Protein AF-0000000087407887 (afdb_homodimer)

Sequence (506 aa):
MRELDYSAVIERITGFIRESVDGAGADGVVVGISGGIDSATVAYLAVEALGKERVLGLIMPYYENRDLDDARLVCESLGIDYKVVNIKPIVDEFERAVGGLDTKSRGNVMARTRMVLLYAHANAMNRLVLGTSNRSEVLTGYFTKWGDGASDYAPLINLYKTEVWEIAKLLGVPERIIKKKPSAGLWEGQTDEDELGISYRLLDEILWRMVDLGMEKAEIARELGISVERVEYVERLVRGSEHKRRLPVGPTLMRELDYSAVIERITGFIRESVDGAGADGVVVGISGGIDSATVAYLAVEALGKERVLGLIMPYYENRDLDDARLVCESLGIDYKVVNIKPIVDEFERAVGGLDTKSRGNVMARTRMVLLYAHANAMNRLVLGTSNRSEVLTGYFTKWGDGASDYAPLINLYKTEVWEIAKLLGVPERIIKKKPSAGLWEGQTDEDELGISYRLLDEILWRMVDLGMEKAEIARELGISVERVEYVERLVRGSEHKRRLPVGPTL

Nearest PDB structures (foldseek):
  2e18-assembly1_B  TM=9.842E-01  e=2.901E-34  Pyrococcus horikoshii OT3
  3fiu-assembly2_D  TM=9.423E-01  e=2.388E-22  Francisella tularensis subsp. holarctica LVS
  1xnh-assembly1_A-2  TM=9.325E-01  e=6.886E-20  Helicobacter pylori
  3p52-assembly1_B  TM=9.395E-01  e=1.556E-18  Campylobacter jejuni
  3p52-assembly1_A  TM=8.464E-01  e=7.918E-19  Campylobacter jejuni

InterPro domains:
  IPR003694 NAD(+) synthetase [PTHR23090] (8-247)
  IPR003694 NAD(+) synthetase [TIGR00552] (7-248)
  IPR003694 NAD(+) synthetase [cd00553] (4-245)
  IPR014729 Rossmann-like alpha/beta/alpha sandwich fold [G3DSA:3.40.50.620] (4-253)
  IPR018126 Small acid-soluble spore protein, alpha/beta-type, conserved site [PS00304] (217-226)
  IPR022310 NAD/GMP synthase [PF02540] (9-248)
  IPR022926 NH(3)-dependent NAD(+) synthetase [MF_00193] (5-251)

Structure (mmCIF, N/CA/C/O backbone):
data_AF-0000000087407887-model_v1
#
loop_
_entity.id
_entity.type
_entity.pdbx_description
1 polymer 'NH(3)-dependent NAD(+) synthetase'
#
loop_
_atom_site.group_PDB
_atom_site.id
_atom_site.type_symbol
_atom_site.label_atom_id
_atom_site.label_alt_id
_atom_site.label_comp_id
_atom_site.label_asym_id
_atom_site.label_entity_id
_atom_site.label_seq_id
_atom_site.pdbx_PDB_ins_code
_atom_site.Cartn_x
_atom_site.Cartn_y
_atom_site.Cartn_z
_atom_site.occupancy
_atom_site.B_iso_or_equiv
_atom_site.auth_seq_id
_atom_site.auth_comp_id
_atom_site.auth_asym_id
_atom_site.auth_atom_id
_atom_site.pdbx_PDB_model_num
ATOM 1 N N . MET A 1 1 ? -9.016 -16.688 -22.938 1 84.62 1 MET A N 1
ATOM 2 C CA . MET A 1 1 ? -7.906 -15.969 -22.312 1 84.62 1 MET A CA 1
ATOM 3 C C . MET A 1 1 ? -6.895 -15.516 -23.344 1 84.62 1 MET A C 1
ATOM 5 O O . MET A 1 1 ? -6.895 -16.016 -24.484 1 84.62 1 MET A O 1
ATOM 9 N N . ARG A 1 2 ? -6.109 -14.453 -23 1 89.88 2 ARG A N 1
ATOM 10 C CA . ARG A 1 2 ? -5.066 -13.992 -23.906 1 89.88 2 ARG A CA 1
ATOM 11 C C . ARG A 1 2 ? -4.004 -15.062 -24.109 1 89.88 2 ARG A C 1
ATOM 13 O O . ARG A 1 2 ? -3.816 -15.938 -23.266 1 89.88 2 ARG A O 1
ATOM 20 N N . GLU A 1 3 ? -3.477 -15.172 -25.234 1 91.12 3 GLU A N 1
ATOM 21 C CA . GLU A 1 3 ? -2.398 -16.094 -25.578 1 91.12 3 GLU A CA 1
ATOM 22 C C . GLU A 1 3 ? -1.031 -15.469 -25.312 1 91.12 3 GLU A C 1
ATOM 24 O O . GLU A 1 3 ? -0.696 -14.445 -25.906 1 91.12 3 GLU A O 1
ATOM 29 N N . LEU A 1 4 ? -0.299 -16.156 -24.453 1 95.62 4 LEU A N 1
ATOM 30 C CA . LEU A 1 4 ? 1.032 -15.648 -24.125 1 95.62 4 LEU A CA 1
ATOM 31 C C . LEU A 1 4 ? 2.096 -16.703 -24.422 1 95.62 4 LEU A C 1
ATOM 33 O O . LEU A 1 4 ? 1.857 -17.891 -24.25 1 95.62 4 LEU A O 1
ATOM 37 N N . ASP A 1 5 ? 3.186 -16.203 -25 1 97.69 5 ASP A N 1
ATOM 38 C CA . ASP A 1 5 ? 4.391 -17.031 -24.969 1 97.69 5 ASP A CA 1
ATOM 39 C C . ASP A 1 5 ? 5.047 -17 -23.594 1 97.69 5 ASP A C 1
ATOM 41 O O . ASP A 1 5 ? 5.871 -16.125 -23.312 1 97.69 5 ASP A O 1
ATOM 45 N N . TYR A 1 6 ? 4.727 -18.016 -22.797 1 97.94 6 TYR A N 1
ATOM 46 C CA . TYR A 1 6 ? 5.105 -18.016 -21.391 1 97.94 6 TYR A CA 1
ATOM 47 C C . TYR A 1 6 ? 6.625 -18.016 -21.234 1 97.94 6 TYR A C 1
ATOM 49 O O . TYR A 1 6 ? 7.156 -17.438 -20.281 1 97.94 6 TYR A O 1
ATOM 57 N N . SER A 1 7 ? 7.324 -18.641 -22.172 1 97.75 7 SER A N 1
ATOM 58 C CA . SER A 1 7 ? 8.781 -18.594 -22.125 1 97.75 7 SER A CA 1
ATOM 59 C C . SER A 1 7 ? 9.297 -17.172 -22.266 1 97.75 7 SER A C 1
ATOM 61 O O . SER A 1 7 ? 10.188 -16.75 -21.531 1 97.75 7 SER A O 1
ATOM 63 N N . ALA A 1 8 ? 8.734 -16.484 -23.188 1 98.06 8 ALA A N 1
ATOM 64 C CA . ALA A 1 8 ? 9.109 -15.078 -23.391 1 98.06 8 ALA A CA 1
ATOM 65 C C . ALA A 1 8 ? 8.703 -14.227 -22.203 1 98.06 8 ALA A C 1
ATOM 67 O O . ALA A 1 8 ? 9.414 -13.281 -21.844 1 98.06 8 ALA A O 1
ATOM 68 N N . VAL A 1 9 ? 7.555 -14.492 -21.656 1 98.38 9 VAL A N 1
ATOM 69 C CA . VAL A 1 9 ? 7.059 -13.766 -20.5 1 98.38 9 VAL A CA 1
ATOM 70 C C . VAL A 1 9 ? 8.023 -13.945 -19.328 1 98.38 9 VAL A C 1
ATOM 72 O O . VAL A 1 9 ? 8.383 -12.977 -18.656 1 98.38 9 VAL A O 1
ATOM 75 N N . ILE A 1 10 ? 8.453 -15.203 -19.109 1 98.69 10 ILE A N 1
ATOM 76 C CA . ILE A 1 10 ? 9.391 -15.5 -18.031 1 98.69 10 ILE A CA 1
ATOM 77 C C . ILE A 1 10 ? 10.688 -14.711 -18.234 1 98.69 10 ILE A C 1
ATOM 79 O O . ILE A 1 10 ? 11.219 -14.125 -17.297 1 98.69 10 ILE A O 1
ATOM 83 N N . GLU A 1 11 ? 11.125 -14.633 -19.484 1 98.56 11 GLU A N 1
ATOM 84 C CA . GLU A 1 11 ? 12.336 -13.883 -19.797 1 98.56 11 GLU A CA 1
ATOM 85 C C . GLU A 1 11 ? 12.156 -12.391 -19.516 1 98.56 11 GLU A C 1
ATOM 87 O O . GLU A 1 11 ? 13.055 -11.742 -18.98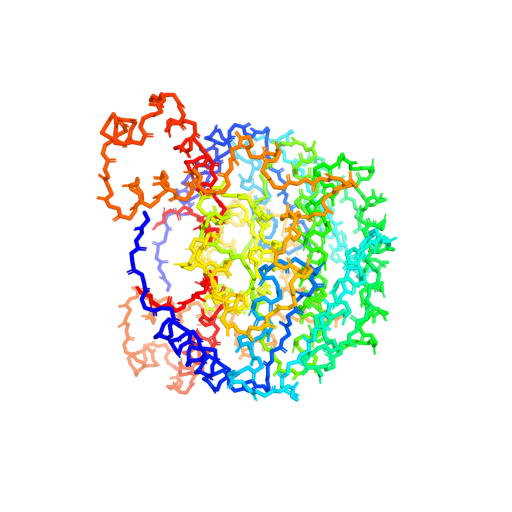4 1 98.56 11 GLU A O 1
ATOM 92 N N . ARG A 1 12 ? 11.031 -11.883 -19.875 1 98.56 12 ARG A N 1
ATOM 93 C CA . ARG A 1 12 ? 10.75 -10.469 -19.641 1 98.56 12 ARG A CA 1
ATOM 94 C C . ARG A 1 12 ? 10.68 -10.156 -18.141 1 98.56 12 ARG A C 1
ATOM 96 O O . ARG A 1 12 ? 11.188 -9.133 -17.703 1 98.56 12 ARG A O 1
ATOM 103 N N . ILE A 1 13 ? 10.055 -11.008 -17.391 1 98.88 13 ILE A N 1
ATOM 104 C CA . ILE A 1 13 ? 9.891 -10.789 -15.961 1 98.88 13 ILE A CA 1
ATOM 105 C C . ILE A 1 13 ? 11.258 -10.875 -15.273 1 98.88 13 ILE A C 1
ATOM 107 O O . ILE A 1 13 ? 11.578 -10.031 -14.43 1 98.88 13 ILE A O 1
ATOM 111 N N . THR A 1 14 ? 12.062 -11.891 -15.625 1 98.81 14 THR A N 1
ATOM 112 C CA . THR A 1 14 ? 13.375 -12.047 -15.008 1 98.81 14 THR A CA 1
ATOM 113 C C . THR A 1 14 ? 14.289 -10.875 -15.375 1 98.81 14 THR A C 1
ATOM 115 O O . THR A 1 14 ? 15.062 -10.398 -14.547 1 98.81 14 THR A O 1
ATOM 118 N N . GLY A 1 15 ? 14.211 -10.414 -16.656 1 98.81 15 GLY A N 1
ATOM 119 C CA . GLY A 1 15 ? 14.93 -9.211 -17.031 1 98.81 15 GLY A CA 1
ATOM 120 C C . GLY A 1 15 ? 14.523 -7.984 -16.25 1 98.81 15 GLY A C 1
ATOM 121 O O . GLY A 1 15 ? 15.375 -7.207 -15.812 1 98.81 15 GLY A O 1
ATOM 122 N N . PHE A 1 16 ? 13.258 -7.832 -16.031 1 98.81 16 PHE A N 1
ATOM 123 C CA . PHE A 1 16 ? 12.711 -6.727 -15.266 1 98.81 16 PHE A CA 1
ATOM 124 C C . PHE A 1 16 ? 13.25 -6.742 -13.836 1 98.81 16 PHE A C 1
ATOM 126 O O . PHE A 1 16 ? 13.641 -5.699 -13.305 1 98.81 16 PHE A O 1
ATOM 133 N N . ILE A 1 17 ? 13.234 -7.914 -13.211 1 98.88 17 ILE A N 1
ATOM 134 C CA . ILE A 1 17 ? 13.719 -8.055 -11.844 1 98.88 17 ILE A CA 1
ATOM 135 C C . ILE A 1 17 ? 15.195 -7.66 -11.781 1 98.88 17 ILE A C 1
ATOM 137 O O . ILE A 1 17 ? 15.602 -6.875 -10.922 1 98.88 17 ILE A O 1
ATOM 141 N N . ARG A 1 18 ? 15.992 -8.172 -12.703 1 98.81 18 ARG A N 1
ATOM 142 C CA . ARG A 1 18 ? 17.422 -7.867 -12.734 1 98.81 18 ARG A CA 1
ATOM 143 C C . ARG A 1 18 ? 17.656 -6.371 -12.898 1 98.81 18 ARG A C 1
ATOM 145 O O . ARG A 1 18 ? 18.453 -5.781 -12.172 1 98.81 18 ARG A O 1
ATOM 152 N N . GLU A 1 19 ? 16.953 -5.766 -13.805 1 98.56 19 GLU A N 1
ATOM 153 C CA . GLU A 1 19 ? 17.141 -4.344 -14.094 1 98.56 19 GLU A CA 1
ATOM 154 C C . GLU A 1 19 ? 16.703 -3.484 -12.906 1 98.56 19 GLU A C 1
ATOM 156 O O . GLU A 1 19 ? 17.297 -2.443 -12.641 1 98.56 19 GLU A O 1
ATOM 161 N N . SER A 1 20 ? 15.648 -3.918 -12.305 1 98.44 20 SER A N 1
ATOM 162 C CA . SER A 1 20 ? 15.156 -3.178 -11.148 1 98.44 20 SER A CA 1
ATOM 163 C C . SER A 1 20 ? 16.172 -3.189 -10.008 1 98.44 20 SER A C 1
ATOM 165 O O . SER A 1 20 ? 16.453 -2.148 -9.406 1 98.44 20 SER A O 1
ATOM 167 N N . VAL A 1 21 ? 16.734 -4.348 -9.711 1 98.69 21 VAL A N 1
ATOM 168 C CA . VAL A 1 21 ? 17.688 -4.5 -8.617 1 98.69 21 VAL A CA 1
ATOM 169 C C . VAL A 1 21 ? 18.969 -3.738 -8.945 1 98.69 21 VAL A C 1
ATOM 171 O O . VAL A 1 21 ? 19.484 -2.982 -8.109 1 98.69 21 VAL A O 1
ATOM 174 N N . ASP A 1 22 ? 19.453 -3.92 -10.148 1 98.19 22 ASP A N 1
ATOM 175 C CA . ASP A 1 22 ? 20.688 -3.26 -10.57 1 98.19 22 ASP A CA 1
ATOM 176 C C . ASP A 1 22 ? 20.516 -1.744 -10.633 1 98.19 22 ASP A C 1
ATOM 178 O O . ASP A 1 22 ? 21.391 -0.99 -10.203 1 98.19 22 ASP A O 1
ATOM 182 N N . GLY A 1 23 ? 19.422 -1.335 -11.172 1 97.19 23 GLY A N 1
ATOM 183 C CA . GLY A 1 23 ? 19.141 0.086 -11.305 1 97.19 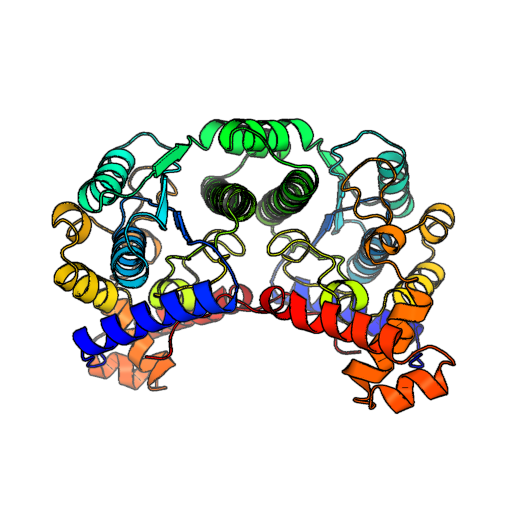23 GLY A CA 1
ATOM 184 C C . GLY A 1 23 ? 19.031 0.799 -9.969 1 97.19 23 GLY A C 1
ATOM 185 O O . GLY A 1 23 ? 19.375 1.98 -9.859 1 97.19 23 GLY A O 1
ATOM 186 N N . ALA A 1 24 ? 18.641 0.049 -8.969 1 97.06 24 ALA A N 1
ATOM 187 C CA . ALA A 1 24 ? 18.469 0.629 -7.637 1 97.06 24 ALA A CA 1
ATOM 188 C C . ALA A 1 24 ? 19.75 0.532 -6.824 1 97.06 24 ALA A C 1
ATOM 190 O O . ALA A 1 24 ? 19.844 1.074 -5.719 1 97.06 24 ALA A O 1
ATOM 191 N N . GLY A 1 25 ? 20.703 -0.15 -7.355 1 97.69 25 GLY A N 1
ATOM 192 C CA . GLY A 1 25 ? 21.922 -0.388 -6.59 1 97.69 25 GLY A CA 1
ATOM 193 C C . GLY A 1 25 ? 21.703 -1.296 -5.395 1 97.69 25 GLY A C 1
ATOM 194 O O . GLY A 1 25 ? 22.406 -1.179 -4.383 1 97.69 25 GLY A O 1
ATOM 195 N N . ALA A 1 26 ? 20.734 -2.143 -5.445 1 98.38 26 ALA A N 1
ATOM 196 C CA . ALA A 1 26 ? 20.406 -3.057 -4.352 1 98.38 26 ALA A CA 1
ATOM 197 C C . ALA A 1 26 ? 21.188 -4.355 -4.465 1 98.38 26 ALA A C 1
ATOM 199 O O . ALA A 1 26 ? 21.672 -4.707 -5.547 1 98.38 26 ALA A O 1
ATOM 200 N N . ASP A 1 27 ? 21.266 -5.059 -3.428 1 98.62 27 ASP A N 1
ATOM 201 C CA . ASP A 1 27 ? 22.078 -6.27 -3.369 1 98.62 27 ASP A CA 1
ATOM 202 C C . ASP A 1 27 ? 21.234 -7.508 -3.664 1 98.62 27 ASP A C 1
ATOM 204 O O . ASP A 1 27 ? 21.766 -8.602 -3.855 1 98.62 27 ASP A O 1
ATOM 208 N N . GLY A 1 28 ? 19.969 -7.371 -3.689 1 98.81 28 GLY A N 1
ATOM 209 C CA . GLY A 1 28 ? 19.047 -8.469 -3.906 1 98.81 28 GLY A CA 1
ATOM 210 C C . GLY A 1 28 ? 17.609 -8.117 -3.582 1 98.81 28 GLY A C 1
ATOM 211 O O . GLY A 1 28 ? 17.203 -6.953 -3.709 1 98.81 28 GLY A O 1
ATOM 212 N N . VAL A 1 29 ? 16.859 -9.188 -3.217 1 98.94 29 VAL A N 1
ATOM 213 C CA . VAL A 1 29 ? 15.438 -8.953 -2.977 1 98.94 29 VAL A CA 1
ATOM 214 C C . VAL A 1 29 ? 14.984 -9.734 -1.748 1 98.94 29 VAL A C 1
ATOM 216 O O . VAL A 1 29 ? 15.625 -10.719 -1.358 1 98.94 29 VAL A O 1
ATOM 219 N N . VAL A 1 30 ? 13.953 -9.227 -1.114 1 98.94 30 VAL A N 1
ATOM 220 C CA . VAL A 1 30 ? 13.195 -9.914 -0.073 1 98.94 30 VAL A CA 1
ATOM 221 C C . VAL A 1 30 ? 11.805 -10.258 -0.587 1 98.94 30 VAL A C 1
ATOM 223 O O . VAL A 1 30 ? 11.125 -9.406 -1.18 1 98.94 30 VAL A O 1
ATOM 226 N N . VAL A 1 31 ? 11.375 -11.5 -0.401 1 98.94 31 VAL A N 1
ATOM 227 C CA . VAL A 1 31 ? 10.062 -11.969 -0.839 1 98.94 31 VAL A CA 1
ATOM 228 C C . VAL A 1 31 ? 9.328 -12.625 0.33 1 98.94 31 VAL A C 1
ATOM 230 O O . VAL A 1 31 ? 9.898 -13.461 1.037 1 98.94 31 VAL A O 1
ATOM 233 N N . GLY A 1 32 ? 8.109 -12.172 0.603 1 98.75 32 GLY A N 1
ATOM 234 C CA . GLY A 1 32 ? 7.27 -12.93 1.513 1 98.75 32 GLY A CA 1
ATOM 235 C C . GLY A 1 32 ? 6.812 -14.258 0.936 1 98.75 32 GLY A C 1
ATOM 236 O O . GLY A 1 32 ? 6.23 -14.305 -0.15 1 98.75 32 GLY A O 1
ATOM 237 N N . ILE A 1 33 ? 7.094 -15.336 1.664 1 98.56 33 ILE A N 1
ATOM 238 C CA . ILE A 1 33 ? 6.734 -16.672 1.197 1 98.56 33 ILE A CA 1
ATOM 239 C C . ILE A 1 33 ? 5.574 -17.219 2.029 1 98.56 33 ILE A C 1
ATOM 241 O O . ILE A 1 33 ? 5.746 -17.547 3.207 1 98.56 33 ILE A O 1
ATOM 245 N N . SER A 1 34 ? 4.441 -17.359 1.405 1 96.44 34 SER A N 1
ATOM 246 C CA . SER A 1 34 ? 3.229 -17.734 2.127 1 96.44 34 SER A CA 1
ATOM 247 C C . SER A 1 34 ? 2.93 -19.219 1.98 1 96.44 34 SER A C 1
ATOM 249 O O . SER A 1 34 ? 2.107 -19.766 2.717 1 96.44 34 SER A O 1
ATOM 251 N N . GLY A 1 35 ? 3.561 -19.797 0.993 1 95.38 35 GLY A N 1
ATOM 252 C CA . GLY A 1 35 ? 3.203 -21.172 0.646 1 95.38 35 GLY A CA 1
ATOM 253 C C . GLY A 1 35 ? 2.164 -21.25 -0.456 1 95.38 35 GLY A C 1
ATOM 254 O O . GLY A 1 35 ? 1.762 -22.344 -0.856 1 95.38 35 GLY A O 1
ATOM 255 N N . GLY A 1 36 ? 1.733 -20.156 -0.926 1 96.81 36 GLY A N 1
ATOM 256 C CA . GLY A 1 36 ? 0.798 -20.109 -2.039 1 96.81 36 GLY A CA 1
ATOM 257 C C . GLY A 1 36 ? 1.48 -19.969 -3.387 1 96.81 36 GLY A C 1
ATOM 258 O O . GLY A 1 36 ? 2.697 -19.797 -3.457 1 96.81 36 GLY A O 1
ATOM 259 N N . ILE A 1 37 ? 0.741 -20 -4.398 1 98.19 37 ILE A N 1
ATOM 260 C CA . ILE A 1 37 ? 1.242 -20.125 -5.762 1 98.19 37 ILE A CA 1
ATOM 261 C C . ILE A 1 37 ? 1.912 -18.812 -6.18 1 98.19 37 ILE A C 1
ATOM 263 O O . ILE A 1 37 ? 2.92 -18.828 -6.891 1 98.19 37 ILE A O 1
ATOM 267 N N . ASP A 1 38 ? 1.359 -17.672 -5.785 1 98.62 38 ASP A N 1
ATOM 268 C CA . ASP A 1 38 ? 1.897 -16.406 -6.246 1 98.62 38 ASP A CA 1
ATOM 269 C C . ASP A 1 38 ? 3.279 -16.141 -5.648 1 98.62 38 ASP A C 1
ATOM 271 O O . ASP A 1 38 ? 4.227 -15.828 -6.375 1 98.62 38 ASP A O 1
ATOM 275 N N . SER A 1 39 ? 3.379 -16.297 -4.293 1 98.69 39 SER A N 1
ATOM 276 C CA . SER A 1 39 ? 4.66 -16.062 -3.633 1 98.69 39 SER A CA 1
ATOM 277 C C . SER A 1 39 ? 5.715 -17.062 -4.102 1 98.69 39 SER A C 1
ATOM 279 O O . SER A 1 39 ? 6.883 -16.703 -4.27 1 98.69 39 SER A O 1
ATOM 281 N N . ALA A 1 40 ? 5.293 -18.281 -4.336 1 98.81 40 ALA A N 1
ATOM 282 C CA . ALA A 1 40 ? 6.215 -19.281 -4.859 1 98.81 40 ALA A CA 1
ATOM 283 C C . ALA A 1 40 ? 6.723 -18.891 -6.242 1 98.81 40 ALA A C 1
ATOM 285 O O . ALA A 1 40 ? 7.926 -18.938 -6.504 1 98.81 40 ALA A O 1
ATOM 286 N N . THR A 1 41 ? 5.812 -18.516 -7.082 1 98.94 41 THR A N 1
ATOM 287 C CA . THR A 1 41 ? 6.172 -18.141 -8.445 1 98.94 41 THR A CA 1
ATOM 288 C C . THR A 1 41 ? 7.148 -16.969 -8.453 1 98.94 41 THR A C 1
ATOM 290 O O . THR A 1 41 ? 8.148 -16.984 -9.18 1 98.94 41 THR A O 1
ATOM 293 N N . VAL A 1 42 ? 6.914 -15.977 -7.645 1 98.94 42 VAL A N 1
ATOM 294 C CA . VAL A 1 42 ? 7.789 -14.812 -7.566 1 98.94 42 VAL A CA 1
ATOM 295 C C . VAL A 1 42 ? 9.172 -15.242 -7.062 1 98.94 42 VAL A C 1
ATOM 297 O O . VAL A 1 42 ? 10.188 -14.766 -7.562 1 98.94 42 VAL A O 1
ATOM 300 N N . ALA A 1 43 ? 9.211 -16.109 -6.055 1 98.94 43 ALA A N 1
ATOM 301 C CA . ALA A 1 43 ? 10.484 -16.578 -5.523 1 98.94 43 ALA A CA 1
ATOM 302 C C . ALA A 1 43 ? 11.297 -17.281 -6.602 1 98.94 43 ALA A C 1
ATOM 304 O O . ALA A 1 43 ? 12.5 -17.047 -6.742 1 98.94 43 ALA A O 1
ATOM 305 N N . TYR A 1 44 ? 10.656 -18.141 -7.363 1 98.94 44 TYR A N 1
ATOM 306 C CA . TYR A 1 44 ? 11.336 -18.859 -8.438 1 98.94 44 TYR A CA 1
ATOM 307 C C . TYR A 1 44 ? 11.852 -17.906 -9.5 1 98.94 44 TYR A C 1
ATOM 309 O O . TYR A 1 44 ? 12.969 -18.047 -9.992 1 98.94 44 TYR A O 1
ATOM 317 N N . LEU A 1 45 ? 11.039 -16.938 -9.852 1 98.94 45 LEU A N 1
ATOM 318 C CA . LEU A 1 45 ? 11.43 -15.938 -10.836 1 98.94 45 LEU A CA 1
ATOM 319 C C . LEU A 1 45 ? 12.617 -15.125 -10.328 1 98.94 45 LEU A C 1
ATOM 321 O O . LEU A 1 45 ? 13.531 -14.805 -11.094 1 98.94 45 LEU A O 1
ATOM 325 N N . ALA A 1 46 ? 12.57 -14.773 -9.055 1 98.94 46 ALA A N 1
ATOM 326 C CA . ALA A 1 46 ? 13.641 -13.992 -8.445 1 98.94 46 ALA A CA 1
ATOM 327 C C . ALA A 1 46 ? 14.969 -14.758 -8.492 1 98.94 46 ALA A C 1
ATOM 329 O O . ALA A 1 46 ? 16.016 -14.188 -8.805 1 98.94 46 ALA A O 1
ATOM 330 N N . VAL A 1 47 ? 14.922 -16.047 -8.164 1 98.94 47 VAL A N 1
ATOM 331 C CA . VAL A 1 47 ? 16.125 -16.859 -8.18 1 98.94 47 VAL A CA 1
ATOM 332 C C . VAL A 1 47 ? 16.641 -17 -9.609 1 98.94 47 VAL A C 1
ATOM 334 O O . VAL A 1 47 ? 17.859 -16.922 -9.852 1 98.94 47 VAL A O 1
ATOM 337 N N . GLU A 1 48 ? 15.734 -17.234 -10.539 1 98.81 48 GLU A N 1
ATOM 338 C CA . GLU A 1 48 ? 16.125 -17.297 -11.945 1 98.81 48 GLU A CA 1
ATOM 339 C C . GLU A 1 48 ? 16.797 -15.992 -12.383 1 98.81 48 GLU A C 1
ATOM 341 O O . GLU A 1 48 ? 17.75 -16.016 -13.164 1 98.81 48 GLU A O 1
ATOM 346 N N . ALA A 1 49 ? 16.344 -14.891 -11.883 1 98.88 49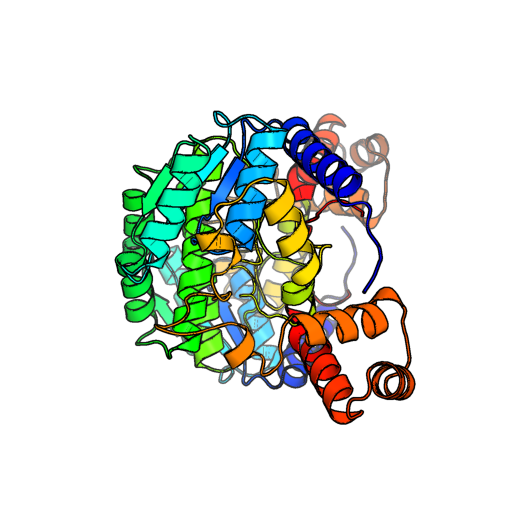 ALA A N 1
ATOM 347 C CA . ALA A 1 49 ? 16.812 -13.578 -12.305 1 98.88 49 ALA A CA 1
ATOM 348 C C . ALA A 1 49 ? 18.141 -13.227 -11.633 1 98.88 49 ALA A C 1
ATOM 350 O O . ALA A 1 49 ? 19.031 -12.648 -12.273 1 98.88 49 ALA A O 1
ATOM 351 N N . LEU A 1 50 ? 18.297 -13.609 -10.336 1 98.88 50 LEU A N 1
ATOM 352 C CA . LEU A 1 50 ? 19.359 -12.984 -9.547 1 98.88 50 LEU A CA 1
ATOM 353 C C . LEU A 1 50 ? 20.312 -14.031 -8.984 1 98.88 50 LEU A C 1
ATOM 355 O O . LEU A 1 50 ? 21.422 -13.703 -8.57 1 98.88 50 LEU A O 1
ATOM 359 N N . GLY A 1 51 ? 19.859 -15.328 -8.93 1 98.81 51 GLY A N 1
ATOM 360 C CA . GLY A 1 51 ? 20.562 -16.344 -8.156 1 98.81 51 GLY A CA 1
ATOM 361 C C . GLY A 1 51 ? 20.062 -16.453 -6.723 1 98.81 51 GLY A C 1
ATOM 362 O O . GLY A 1 51 ? 19.625 -15.453 -6.145 1 98.81 51 GLY A O 1
ATOM 363 N N . LYS A 1 52 ? 20.141 -17.641 -6.16 1 98.75 52 LYS A N 1
ATOM 364 C CA . LYS A 1 52 ? 19.547 -17.938 -4.859 1 98.75 52 LYS A CA 1
ATOM 365 C C . LYS A 1 52 ? 20.203 -17.109 -3.758 1 98.75 52 LYS A C 1
ATOM 367 O O . LYS A 1 52 ? 19.562 -16.766 -2.766 1 98.75 52 LYS A O 1
ATOM 372 N N . GLU A 1 53 ? 21.469 -16.656 -3.92 1 98.69 53 GLU A N 1
ATOM 373 C CA . GLU A 1 53 ? 22.203 -15.945 -2.881 1 98.69 53 GLU A CA 1
ATOM 374 C C . GLU A 1 53 ? 21.672 -14.523 -2.703 1 98.69 53 GLU A C 1
ATOM 376 O O . GLU A 1 53 ? 21.922 -13.891 -1.681 1 98.69 53 GLU A O 1
ATOM 381 N N . ARG A 1 54 ? 20.953 -14.031 -3.652 1 98.75 54 ARG A N 1
ATOM 382 C CA . ARG A 1 54 ? 20.484 -12.648 -3.621 1 98.75 54 ARG A CA 1
ATOM 383 C C . ARG A 1 54 ? 19 -12.586 -3.309 1 98.75 54 ARG A C 1
ATOM 385 O O . ARG A 1 54 ? 18.359 -11.555 -3.52 1 98.75 54 ARG A O 1
ATOM 392 N N . VAL A 1 55 ? 18.438 -13.742 -2.854 1 98.94 55 VAL A N 1
ATOM 393 C CA . VAL A 1 55 ? 17.016 -13.812 -2.521 1 98.94 55 VAL A CA 1
ATOM 394 C C . VAL A 1 55 ? 16.844 -14.25 -1.067 1 98.94 55 VAL A C 1
ATOM 396 O O . VAL A 1 55 ? 17.391 -15.273 -0.654 1 98.94 55 VAL A O 1
ATOM 399 N N . LEU A 1 56 ? 16.156 -13.438 -0.279 1 98.88 56 LEU A N 1
ATOM 400 C CA . LEU A 1 56 ? 15.734 -13.812 1.067 1 98.88 56 LEU A CA 1
ATOM 401 C C . LEU A 1 56 ? 14.234 -14.055 1.125 1 98.88 56 LEU A C 1
ATOM 403 O O . LEU A 1 56 ? 13.445 -13.195 0.729 1 98.88 56 LEU A O 1
ATOM 407 N N . GLY A 1 57 ? 13.859 -15.25 1.52 1 98.88 57 GLY A N 1
ATOM 408 C CA . GLY A 1 57 ? 12.461 -15.531 1.799 1 98.88 57 GLY A CA 1
ATOM 409 C C . GLY A 1 57 ? 12.078 -15.273 3.244 1 98.88 57 GLY A C 1
ATOM 410 O O . GLY A 1 57 ? 12.781 -15.695 4.164 1 98.88 57 GLY A O 1
ATOM 411 N N . LEU A 1 58 ? 11.047 -14.539 3.439 1 98.81 58 LEU A N 1
ATOM 412 C CA . LEU A 1 58 ? 10.477 -14.398 4.773 1 98.81 58 LEU A CA 1
ATOM 413 C C . LEU A 1 58 ? 9.164 -15.172 4.895 1 98.81 58 LEU A C 1
ATOM 415 O O . LEU A 1 58 ? 8.219 -14.914 4.148 1 98.81 58 LEU A O 1
ATOM 419 N N . ILE A 1 59 ? 9.125 -16.172 5.754 1 98.56 59 ILE A N 1
ATOM 420 C CA . ILE A 1 59 ? 7.914 -16.891 6.121 1 98.56 59 ILE A CA 1
ATOM 421 C C . ILE A 1 59 ? 7.32 -16.281 7.391 1 98.56 59 ILE A C 1
ATOM 423 O O . ILE A 1 59 ? 7.961 -16.281 8.445 1 98.56 59 ILE A O 1
ATOM 427 N N . MET A 1 60 ? 6.055 -15.758 7.297 1 97.81 60 MET A N 1
ATOM 428 C CA . MET A 1 60 ? 5.52 -14.93 8.375 1 97.81 60 MET A CA 1
ATOM 429 C C . MET A 1 60 ? 4.148 -15.422 8.812 1 97.81 60 MET A C 1
ATOM 431 O O . MET A 1 60 ? 3.15 -14.719 8.656 1 97.81 60 MET A O 1
ATOM 435 N N . PRO A 1 61 ? 4.133 -16.562 9.438 1 96.06 61 PRO A N 1
ATOM 436 C CA . PRO A 1 61 ? 2.861 -17.172 9.836 1 96.06 61 PRO A CA 1
ATOM 437 C C . PRO A 1 61 ? 2.197 -16.438 11 1 96.06 61 PRO A C 1
ATOM 439 O O . PRO A 1 61 ? 2.887 -15.867 11.852 1 96.06 61 PRO A O 1
ATOM 442 N N . TYR A 1 62 ? 0.904 -16.344 10.883 1 94.75 62 TYR A N 1
ATOM 443 C CA . TYR A 1 62 ? 0.088 -16.047 12.055 1 94.75 62 TYR A CA 1
ATOM 444 C C . TYR A 1 62 ? -0.444 -17.312 12.695 1 94.75 62 TYR A C 1
ATOM 446 O O . TYR A 1 62 ? -0.357 -17.5 13.914 1 94.75 62 TYR A O 1
ATOM 454 N N . TYR A 1 63 ? -0.963 -18.141 11.773 1 88.31 63 TYR A N 1
ATOM 455 C CA . TYR A 1 63 ? -1.362 -19.484 12.156 1 88.31 63 TYR A CA 1
ATOM 456 C C . TYR A 1 63 ? -0.275 -20.5 11.82 1 88.31 63 TYR A C 1
ATOM 458 O O . TYR A 1 63 ? 0.369 -20.391 10.773 1 88.31 63 TYR A O 1
ATOM 466 N N . GLU A 1 64 ? 0.009 -21.359 12.742 1 85.56 64 GLU A N 1
ATOM 467 C CA . GLU A 1 64 ? 0.951 -22.422 12.43 1 85.56 64 GLU A CA 1
ATOM 468 C C . GLU A 1 64 ? 0.232 -23.641 11.875 1 85.56 64 GLU A C 1
ATOM 470 O O . GLU A 1 64 ? -0.169 -24.531 12.625 1 85.56 64 GLU A O 1
ATOM 475 N N . ASN A 1 65 ? 0.092 -23.578 10.555 1 85.56 65 ASN A N 1
ATOM 476 C CA . ASN A 1 65 ? -0.6 -24.656 9.844 1 85.56 65 ASN A CA 1
ATOM 477 C C . ASN A 1 65 ? 0.21 -25.141 8.648 1 85.56 65 ASN A C 1
ATOM 479 O O . ASN A 1 65 ? 1.431 -24.984 8.609 1 85.56 65 ASN A O 1
ATOM 483 N N . ARG A 1 66 ? -0.422 -25.766 7.734 1 87.44 66 ARG A N 1
ATOM 484 C CA . ARG A 1 66 ? 0.237 -26.406 6.602 1 87.44 66 ARG A CA 1
ATOM 485 C C . ARG A 1 66 ? 0.898 -25.359 5.695 1 87.44 66 ARG A C 1
ATOM 487 O O . ARG A 1 66 ? 1.823 -25.688 4.945 1 87.44 66 ARG A O 1
ATOM 494 N N . ASP A 1 67 ? 0.419 -24.188 5.734 1 90 67 ASP A N 1
ATOM 495 C CA . ASP A 1 67 ? 1.005 -23.125 4.922 1 90 67 ASP A CA 1
ATOM 496 C C . ASP A 1 67 ? 2.477 -22.906 5.273 1 90 67 ASP A C 1
ATOM 498 O O . ASP A 1 67 ? 3.283 -22.562 4.406 1 90 67 ASP A O 1
ATOM 502 N N . LEU A 1 68 ? 2.779 -23.078 6.52 1 94.06 68 LEU A N 1
A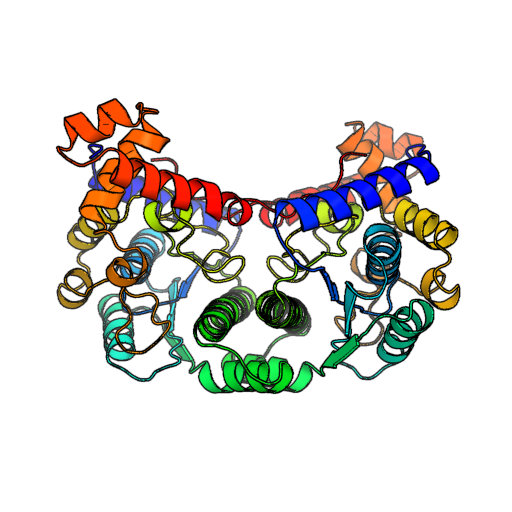TOM 503 C CA . LEU A 1 68 ? 4.16 -22.953 6.969 1 94.06 68 LEU A CA 1
ATOM 504 C C . LEU A 1 68 ? 5.043 -24 6.312 1 94.06 68 LEU A C 1
ATOM 506 O O . LEU A 1 68 ? 6.141 -23.688 5.844 1 94.06 68 LEU A O 1
ATOM 510 N N . ASP A 1 69 ? 4.543 -25.219 6.246 1 95.62 69 ASP A N 1
ATOM 511 C CA . ASP A 1 69 ? 5.277 -26.312 5.617 1 95.62 69 ASP A CA 1
ATOM 512 C C . ASP A 1 69 ? 5.465 -26.047 4.121 1 95.62 69 ASP A C 1
ATOM 514 O O . ASP A 1 69 ? 6.535 -26.312 3.57 1 95.62 69 ASP A O 1
ATOM 518 N N . ASP A 1 70 ? 4.434 -25.609 3.557 1 97.19 70 ASP A N 1
ATOM 519 C CA . ASP A 1 70 ? 4.488 -25.312 2.127 1 97.19 70 ASP A CA 1
ATOM 520 C C . ASP A 1 70 ? 5.48 -24.188 1.835 1 97.19 70 ASP A C 1
ATOM 522 O O . ASP A 1 70 ? 6.219 -24.25 0.85 1 97.19 70 ASP A O 1
ATOM 526 N N . ALA A 1 71 ? 5.453 -23.172 2.658 1 97.94 71 ALA A N 1
ATOM 527 C CA . ALA A 1 71 ? 6.391 -22.078 2.504 1 97.94 71 ALA A CA 1
ATOM 528 C C . ALA A 1 71 ? 7.832 -22.547 2.633 1 97.94 71 ALA A C 1
ATOM 530 O O . ALA A 1 71 ? 8.703 -22.156 1.854 1 97.94 71 ALA A O 1
ATOM 531 N N . ARG A 1 72 ? 8.102 -23.391 3.592 1 98.06 72 ARG A N 1
ATOM 532 C CA . ARG A 1 72 ? 9.43 -23.969 3.77 1 98.06 72 ARG A CA 1
ATOM 533 C C . ARG A 1 72 ? 9.844 -24.781 2.549 1 98.06 72 ARG A C 1
ATOM 535 O O . ARG A 1 72 ? 10.992 -24.703 2.104 1 98.06 72 ARG A O 1
ATOM 542 N N . LEU A 1 73 ? 8.891 -25.562 2.064 1 98.44 73 LEU A N 1
ATOM 543 C CA . LEU A 1 73 ? 9.156 -26.359 0.88 1 98.44 73 LEU A CA 1
ATOM 544 C C . LEU A 1 73 ? 9.625 -25.5 -0.281 1 98.44 73 LEU A C 1
ATOM 546 O O . LEU A 1 73 ? 10.555 -25.859 -0.997 1 98.44 73 LEU A O 1
ATOM 550 N N . VAL A 1 74 ? 8.969 -24.359 -0.465 1 98.69 74 VAL A N 1
ATOM 551 C CA . VAL A 1 74 ? 9.336 -23.438 -1.537 1 98.69 74 VAL A CA 1
ATOM 552 C C . VAL A 1 74 ? 10.773 -22.969 -1.339 1 98.69 74 VAL A C 1
ATOM 554 O O . VAL A 1 74 ? 11.594 -23.031 -2.262 1 98.69 74 VAL A O 1
ATOM 557 N N . CYS A 1 75 ? 11.117 -22.516 -0.135 1 98.81 75 CYS A N 1
ATOM 558 C CA . CYS A 1 75 ? 12.453 -21.984 0.154 1 98.81 75 CYS A CA 1
ATOM 559 C C . CYS A 1 75 ? 13.508 -23.078 -0.002 1 98.81 75 CYS A C 1
ATOM 561 O O . CYS A 1 75 ? 14.562 -22.844 -0.595 1 98.81 75 CYS A O 1
ATOM 563 N N . GLU A 1 76 ? 13.211 -24.234 0.465 1 98.56 76 GLU A N 1
ATOM 564 C CA . GLU A 1 76 ? 14.164 -25.344 0.432 1 98.56 76 GLU A CA 1
ATOM 565 C C . GLU A 1 76 ? 14.367 -25.844 -0.992 1 98.56 76 GLU A C 1
ATOM 567 O O . GLU A 1 76 ? 15.492 -26.188 -1.38 1 98.56 76 GLU A O 1
ATOM 572 N N . SER A 1 77 ? 13.328 -25.922 -1.723 1 98.44 77 SER A N 1
ATOM 573 C CA . SER A 1 77 ? 13.438 -26.359 -3.109 1 98.44 77 SER A CA 1
ATOM 574 C C . SER A 1 77 ? 14.305 -25.406 -3.926 1 98.44 77 SER A C 1
ATOM 576 O O . SER A 1 77 ? 14.992 -25.828 -4.859 1 98.44 77 SER A O 1
ATOM 578 N N . LEU A 1 78 ? 14.336 -24.156 -3.568 1 98.69 78 LEU A N 1
ATOM 579 C CA . LEU A 1 78 ? 15.102 -23.125 -4.273 1 98.69 78 LEU A CA 1
ATOM 580 C C . LEU A 1 78 ? 16.5 -23 -3.697 1 98.69 78 LEU A C 1
ATOM 582 O O . LEU A 1 78 ? 17.406 -22.453 -4.348 1 98.69 78 LEU A O 1
ATOM 586 N N . GLY A 1 79 ? 16.609 -23.469 -2.463 1 98.69 79 GLY A N 1
ATOM 587 C CA . GLY A 1 79 ? 17.875 -23.328 -1.765 1 98.69 79 GLY A CA 1
ATOM 588 C C . GLY A 1 79 ? 18.156 -21.891 -1.335 1 98.69 79 GLY A C 1
ATOM 589 O O . GLY A 1 79 ? 19.328 -21.5 -1.23 1 98.69 79 GLY A O 1
ATOM 590 N N . ILE A 1 80 ? 17.141 -21.141 -1.135 1 98.75 80 ILE A N 1
ATOM 591 C CA . ILE A 1 80 ? 17.359 -19.75 -0.726 1 98.75 80 ILE A CA 1
ATOM 592 C C . ILE A 1 80 ? 17.406 -19.672 0.797 1 98.75 80 ILE A C 1
ATOM 594 O O . ILE A 1 80 ? 16.859 -20.531 1.493 1 98.75 80 ILE A O 1
ATOM 598 N N . ASP A 1 81 ? 18.141 -18.625 1.309 1 98.5 81 ASP A N 1
ATOM 599 C CA . ASP A 1 81 ? 18.031 -18.297 2.727 1 98.5 81 ASP A CA 1
ATOM 600 C C . ASP A 1 81 ? 16.609 -17.844 3.078 1 98.5 81 ASP A C 1
ATOM 602 O O . ASP A 1 81 ? 15.961 -17.156 2.281 1 98.5 81 ASP A O 1
ATOM 606 N N . TYR A 1 82 ? 16.188 -18.281 4.234 1 98.62 82 TYR A N 1
ATOM 607 C CA . TYR A 1 82 ? 14.875 -17.812 4.676 1 98.62 82 TYR A CA 1
ATOM 608 C C . TYR A 1 82 ? 14.828 -17.672 6.195 1 98.62 82 TYR A C 1
ATOM 610 O O . TYR A 1 82 ? 15.664 -18.25 6.902 1 98.62 82 TYR A O 1
ATOM 618 N N . LYS A 1 83 ? 13.961 -16.859 6.684 1 98.06 83 LYS A N 1
ATOM 619 C CA . LYS A 1 83 ? 13.633 -16.672 8.094 1 98.06 83 LYS A CA 1
ATOM 620 C C . LYS A 1 83 ? 12.156 -16.938 8.352 1 98.06 83 LYS A C 1
ATOM 622 O O . LYS A 1 83 ? 11.305 -16.609 7.52 1 98.06 83 LYS A O 1
ATOM 627 N N . VAL A 1 84 ? 11.898 -17.578 9.469 1 97.88 84 VAL A N 1
ATOM 628 C CA . VAL A 1 84 ? 10.523 -17.75 9.93 1 97.88 84 VAL A CA 1
ATOM 629 C C . VAL A 1 84 ? 10.242 -16.766 11.062 1 97.88 84 VAL A C 1
ATOM 631 O O . VAL A 1 84 ? 10.914 -16.797 12.094 1 97.88 84 VAL A O 1
ATOM 634 N N . VAL A 1 85 ? 9.281 -15.914 10.844 1 97.69 85 VAL A N 1
ATOM 635 C CA . VAL A 1 85 ? 8.906 -14.914 11.844 1 97.69 85 VAL A CA 1
ATOM 636 C C . VAL A 1 85 ? 7.414 -15.039 12.164 1 97.69 85 VAL A C 1
ATOM 638 O O . VAL A 1 85 ? 6.566 -14.625 11.367 1 97.69 85 VAL A O 1
ATOM 641 N N . ASN A 1 86 ? 7.117 -15.562 13.297 1 97.06 86 ASN A N 1
ATOM 642 C CA . ASN A 1 86 ? 5.727 -15.578 13.75 1 97.06 86 ASN A CA 1
ATOM 643 C C . ASN A 1 86 ? 5.219 -14.164 14.039 1 97.06 86 ASN A C 1
ATOM 645 O O . ASN A 1 86 ? 5.762 -13.477 14.906 1 97.06 86 ASN A O 1
ATOM 649 N N . ILE A 1 87 ? 4.133 -13.766 13.344 1 97.56 87 ILE A N 1
ATOM 650 C CA . ILE A 1 87 ? 3.721 -12.367 13.453 1 97.56 87 ILE A CA 1
ATOM 651 C C . ILE A 1 87 ? 2.643 -12.227 14.523 1 97.56 87 ILE A C 1
ATOM 653 O O . ILE A 1 87 ? 2.209 -11.117 14.828 1 97.56 87 ILE A O 1
ATOM 657 N N . LYS A 1 88 ? 2.174 -13.32 15.156 1 96.62 88 LYS A N 1
ATOM 658 C CA . LYS A 1 88 ? 1.062 -13.297 16.109 1 96.62 88 LYS A CA 1
ATOM 659 C C . LYS A 1 88 ? 1.345 -12.336 17.25 1 96.62 88 LYS A C 1
ATOM 661 O O . LYS A 1 88 ? 0.482 -11.539 17.641 1 96.62 88 LYS A O 1
ATOM 666 N N . PRO A 1 89 ? 2.57 -12.328 17.844 1 96.94 89 PRO A N 1
ATOM 667 C CA . PRO A 1 89 ? 2.824 -11.391 18.953 1 96.94 89 PRO A CA 1
ATOM 668 C C . PRO A 1 89 ? 2.656 -9.93 18.531 1 96.94 89 PRO A C 1
ATOM 670 O O . PRO A 1 89 ? 2.164 -9.109 19.312 1 96.94 89 PRO A O 1
ATOM 673 N N . ILE A 1 90 ? 3.072 -9.609 17.344 1 98.12 90 ILE A N 1
ATOM 674 C CA . ILE A 1 90 ? 2.965 -8.234 16.844 1 98.12 90 ILE A CA 1
ATOM 675 C C . ILE A 1 90 ? 1.496 -7.887 16.609 1 98.12 90 ILE A C 1
ATOM 677 O O . ILE A 1 90 ? 1.028 -6.828 17.031 1 98.12 90 ILE A O 1
ATOM 681 N N . VAL A 1 91 ? 0.776 -8.781 15.969 1 97.56 91 VAL A N 1
ATOM 682 C CA . VAL A 1 91 ? -0.636 -8.562 15.672 1 97.56 91 VAL A CA 1
ATOM 683 C C . VAL A 1 91 ? -1.424 -8.43 16.969 1 97.56 91 VAL A C 1
ATOM 685 O O . VAL A 1 91 ? -2.332 -7.605 17.078 1 97.56 91 VAL A O 1
ATOM 688 N N . ASP A 1 92 ? -1.076 -9.25 17.938 1 96.5 92 ASP A N 1
ATOM 689 C CA . ASP A 1 92 ? -1.735 -9.188 19.234 1 96.5 92 ASP A CA 1
ATOM 690 C C . ASP A 1 92 ? -1.549 -7.816 19.875 1 96.5 92 ASP A C 1
ATOM 692 O O . ASP A 1 92 ? -2.459 -7.301 20.531 1 96.5 92 ASP A O 1
ATOM 696 N N . GLU A 1 93 ? -0.384 -7.25 19.734 1 96.88 93 GLU A N 1
ATOM 697 C CA . GLU A 1 93 ? -0.143 -5.918 20.281 1 96.88 93 GLU A CA 1
ATOM 698 C C . GLU A 1 93 ? -1.008 -4.871 19.578 1 96.88 93 GLU A C 1
ATOM 700 O O . GLU A 1 93 ? -1.51 -3.945 20.234 1 96.88 93 GLU A O 1
ATOM 705 N N . PHE A 1 94 ? -1.165 -4.984 18.281 1 97.81 94 PHE A N 1
ATOM 706 C CA . PHE A 1 94 ? -2.057 -4.086 17.562 1 97.81 94 PHE A CA 1
ATOM 707 C C . PHE A 1 94 ? -3.49 -4.227 18.047 1 97.81 94 PHE A C 1
ATOM 709 O O . PHE A 1 94 ? -4.191 -3.229 18.234 1 97.81 94 PHE A O 1
ATOM 716 N N . GLU A 1 95 ? -3.924 -5.484 18.188 1 95.94 95 GLU A N 1
ATOM 717 C CA . GLU A 1 95 ? -5.289 -5.75 18.641 1 95.94 95 GLU A CA 1
ATOM 718 C C . GLU A 1 95 ? -5.551 -5.141 20.016 1 95.94 95 GLU A C 1
ATOM 720 O O . GLU A 1 95 ? -6.625 -4.594 20.266 1 95.94 95 GLU A O 1
ATOM 725 N N . ARG A 1 96 ? -4.605 -5.258 20.875 1 95.12 96 ARG A N 1
ATOM 726 C CA . ARG A 1 96 ? -4.715 -4.664 22.203 1 95.12 96 ARG A CA 1
ATOM 727 C C . ARG A 1 96 ? -4.82 -3.146 22.125 1 95.12 96 ARG A C 1
ATOM 729 O O . ARG A 1 96 ? -5.633 -2.533 22.812 1 95.12 96 ARG A O 1
ATOM 736 N N . ALA A 1 97 ? -4.039 -2.582 21.266 1 93.62 97 ALA A N 1
ATOM 737 C CA . ALA A 1 97 ? -3.973 -1.13 21.125 1 93.62 97 ALA A CA 1
ATOM 738 C C . ALA A 1 97 ? -5.289 -0.571 20.594 1 93.62 97 ALA A C 1
ATOM 740 O O . ALA A 1 97 ? -5.688 0.542 20.953 1 93.62 97 ALA A O 1
ATOM 741 N N . VAL A 1 98 ? -6.008 -1.343 19.797 1 94.5 98 VAL A N 1
ATOM 742 C CA . VAL A 1 98 ? -7.223 -0.855 19.141 1 94.5 98 VAL A CA 1
ATOM 743 C C . VAL A 1 98 ? -8.438 -1.253 19.969 1 94.5 98 VAL A C 1
ATOM 745 O O . VAL A 1 98 ? -9.516 -0.659 19.844 1 94.5 98 VAL A O 1
ATOM 748 N N . GLY A 1 99 ? -8.352 -2.172 20.906 1 93 99 GLY A N 1
ATOM 749 C CA . GLY A 1 99 ? -9.453 -2.633 21.734 1 93 99 GLY A CA 1
ATOM 750 C C . GLY A 1 99 ? -10.242 -3.77 21.109 1 93 99 GLY A C 1
ATOM 751 O O . GLY A 1 99 ? -11.438 -3.91 21.344 1 93 99 GLY A O 1
ATOM 752 N N . GLY A 1 100 ? -9.555 -4.527 20.188 1 92.62 100 GLY A N 1
ATOM 753 C CA . GLY A 1 100 ? -10.195 -5.648 19.516 1 92.62 100 GLY A CA 1
ATOM 754 C C . GLY A 1 100 ? -10.375 -5.43 18.031 1 92.62 100 GLY A C 1
ATOM 755 O O . GLY A 1 100 ? -10.523 -4.293 17.578 1 92.62 100 GLY A O 1
ATOM 756 N N . LEU A 1 101 ? -10.359 -6.457 17.266 1 93.31 101 LEU A N 1
ATOM 757 C CA . LEU A 1 101 ? -10.508 -6.422 15.812 1 93.31 101 LEU A CA 1
ATOM 758 C C . LEU A 1 101 ? -11.484 -7.504 15.344 1 93.31 101 LEU A C 1
ATOM 760 O O . LEU A 1 101 ? -11.469 -8.617 15.867 1 93.31 101 LEU A O 1
ATOM 764 N N . ASP A 1 102 ? -12.312 -7.152 14.43 1 93.44 102 ASP A N 1
ATOM 765 C CA . ASP A 1 102 ? -13.062 -8.211 13.766 1 93.44 102 ASP A CA 1
ATOM 766 C C . ASP A 1 102 ? -12.172 -9.016 12.82 1 93.44 102 ASP A C 1
ATOM 768 O O . ASP A 1 102 ? -10.992 -8.688 12.641 1 93.44 102 ASP A O 1
ATOM 772 N N . THR A 1 103 ? -12.664 -10.086 12.305 1 91.94 103 THR A N 1
ATOM 773 C CA . THR A 1 103 ? -11.898 -11.039 11.508 1 91.94 103 THR A CA 1
ATOM 774 C C . THR A 1 103 ? -11.266 -10.344 10.305 1 91.94 103 THR A C 1
ATOM 776 O O . THR A 1 103 ? -10.07 -10.523 10.047 1 91.94 103 THR A O 1
ATOM 779 N N . LYS A 1 104 ? -11.984 -9.555 9.594 1 91.69 104 LYS A N 1
ATOM 780 C CA . LYS A 1 104 ? -11.484 -8.875 8.398 1 91.69 104 LYS A CA 1
ATOM 781 C C . LYS A 1 104 ? -10.398 -7.863 8.758 1 91.69 104 LYS A C 1
ATOM 783 O O . LYS A 1 104 ? -9.375 -7.781 8.078 1 91.69 104 LYS A O 1
ATOM 788 N N . SER A 1 105 ? -10.656 -7.109 9.812 1 94.5 105 SER A N 1
ATOM 789 C CA . SER A 1 105 ? -9.688 -6.113 10.266 1 94.5 105 SER A CA 1
ATOM 790 C C . SER A 1 105 ? -8.391 -6.777 10.727 1 94.5 105 SER A C 1
ATOM 792 O O . SER A 1 105 ? -7.301 -6.254 10.492 1 94.5 105 SER A O 1
ATOM 794 N N . ARG A 1 106 ? -8.562 -7.883 11.438 1 95.25 106 ARG A N 1
ATOM 795 C CA . ARG A 1 106 ? -7.379 -8.625 11.844 1 95.25 106 ARG A CA 1
ATOM 796 C C . ARG A 1 106 ? -6.57 -9.078 10.633 1 95.25 106 ARG A C 1
ATOM 798 O O . ARG A 1 106 ? -5.34 -8.984 10.633 1 95.25 106 ARG A O 1
ATOM 805 N N . GLY A 1 107 ? -7.27 -9.578 9.633 1 94.94 107 GLY A N 1
ATOM 806 C CA . GLY A 1 107 ? -6.602 -9.945 8.398 1 94.94 107 GLY A CA 1
ATOM 807 C C . GLY A 1 107 ? -5.82 -8.805 7.777 1 94.94 107 GLY A C 1
ATOM 808 O O . GLY A 1 107 ? -4.695 -8.992 7.312 1 94.94 107 GLY A O 1
ATOM 809 N N . ASN A 1 108 ? -6.414 -7.617 7.797 1 96.31 108 ASN A N 1
ATOM 810 C CA . ASN A 1 108 ? -5.746 -6.43 7.273 1 96.31 108 ASN A CA 1
ATOM 811 C C . ASN A 1 108 ? -4.496 -6.09 8.078 1 96.31 108 ASN A C 1
ATOM 813 O O . ASN A 1 108 ? -3.467 -5.727 7.512 1 96.31 108 ASN A O 1
ATOM 817 N N . VAL A 1 109 ? -4.594 -6.211 9.391 1 97.62 109 VAL A N 1
ATOM 818 C CA . VAL A 1 109 ? -3.457 -5.93 10.258 1 97.62 109 VAL A CA 1
ATOM 819 C C . VAL A 1 109 ? -2.348 -6.949 10.008 1 97.62 109 VAL A C 1
ATOM 821 O O . VAL A 1 109 ? -1.166 -6.602 10 1 97.62 109 VAL A O 1
ATOM 824 N N . MET A 1 110 ? -2.738 -8.211 9.797 1 97.31 110 MET A N 1
ATOM 825 C CA . MET A 1 110 ? -1.758 -9.25 9.477 1 97.31 110 MET A CA 1
ATOM 826 C C . MET A 1 110 ? -0.986 -8.898 8.211 1 97.31 110 MET A C 1
ATOM 828 O O . MET A 1 110 ? 0.244 -8.953 8.188 1 97.31 110 MET A O 1
ATOM 832 N N . ALA A 1 111 ? -1.716 -8.523 7.172 1 97.44 111 ALA A N 1
ATOM 833 C CA . ALA A 1 111 ? -1.097 -8.188 5.891 1 97.44 111 ALA A CA 1
ATOM 834 C C . ALA A 1 111 ? -0.148 -7 6.035 1 97.44 111 ALA A C 1
ATOM 836 O O . ALA A 1 111 ? 0.967 -7.023 5.512 1 97.44 111 ALA A O 1
ATOM 837 N N . ARG A 1 112 ? -0.54 -5.965 6.727 1 98.38 112 ARG A N 1
ATOM 838 C CA . ARG A 1 112 ? 0.288 -4.777 6.895 1 98.38 112 ARG A CA 1
ATOM 839 C C . ARG A 1 112 ? 1.477 -5.059 7.809 1 98.38 112 ARG A C 1
ATOM 841 O O . ARG A 1 112 ? 2.562 -4.512 7.609 1 98.38 112 ARG A O 1
ATOM 848 N N . THR A 1 113 ? 1.279 -5.926 8.797 1 98.62 113 THR A N 1
ATOM 849 C CA . THR A 1 113 ? 2.387 -6.359 9.641 1 98.62 113 THR A CA 1
AT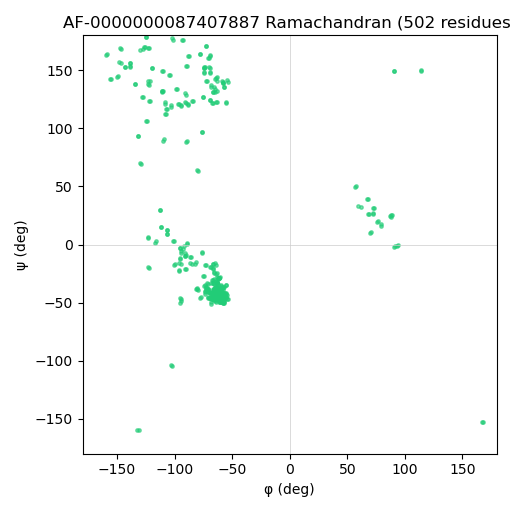OM 850 C C . THR A 1 113 ? 3.471 -7.035 8.805 1 98.62 113 THR A C 1
ATOM 852 O O . THR A 1 113 ? 4.66 -6.754 8.977 1 98.62 113 THR A O 1
ATOM 855 N N . ARG A 1 114 ? 3.031 -7.883 7.91 1 98.5 114 ARG A N 1
ATOM 856 C CA . ARG A 1 114 ? 3.98 -8.586 7.055 1 98.5 114 ARG A CA 1
ATOM 857 C C . ARG A 1 114 ? 4.734 -7.605 6.16 1 98.5 114 ARG A C 1
ATOM 859 O O . ARG A 1 114 ? 5.938 -7.762 5.938 1 98.5 114 ARG A O 1
ATOM 866 N N . MET A 1 115 ? 4.023 -6.602 5.676 1 98.62 115 MET A N 1
ATOM 867 C CA . MET A 1 115 ? 4.656 -5.57 4.859 1 98.62 115 MET A CA 1
ATOM 868 C C . MET A 1 115 ? 5.742 -4.844 5.652 1 98.62 115 MET A C 1
ATOM 870 O O . MET A 1 115 ? 6.836 -4.605 5.141 1 98.62 115 MET A O 1
ATOM 874 N N . VAL A 1 116 ? 5.48 -4.52 6.895 1 98.75 116 VAL A N 1
ATOM 875 C CA . VAL A 1 116 ? 6.445 -3.828 7.742 1 98.75 116 VAL A CA 1
ATOM 876 C C . VAL A 1 116 ? 7.695 -4.691 7.914 1 98.75 116 VAL A C 1
ATOM 878 O O . VAL A 1 116 ? 8.82 -4.195 7.805 1 98.75 116 VAL A O 1
ATOM 881 N N . LEU A 1 117 ? 7.523 -5.957 8.125 1 98.75 117 LEU A N 1
ATOM 882 C CA . LEU A 1 117 ? 8.641 -6.879 8.32 1 98.75 117 LEU A CA 1
ATOM 883 C C . LEU A 1 117 ? 9.461 -7.012 7.039 1 98.75 117 LEU A C 1
ATOM 885 O O . LEU A 1 117 ? 10.688 -7.066 7.09 1 98.75 117 LEU A O 1
ATOM 889 N N . LEU A 1 118 ? 8.789 -7.109 5.914 1 98.81 118 LEU A N 1
ATOM 890 C CA . LEU A 1 118 ? 9.484 -7.199 4.637 1 98.81 118 LEU A CA 1
ATOM 891 C C . LEU A 1 118 ? 10.414 -6.008 4.438 1 98.81 118 LEU A C 1
ATOM 893 O O . LEU A 1 118 ? 11.594 -6.184 4.129 1 98.81 118 LEU A O 1
ATOM 897 N N . TYR A 1 119 ? 9.945 -4.84 4.699 1 98.62 119 TYR A N 1
ATOM 898 C CA . TYR A 1 119 ? 10.734 -3.635 4.48 1 98.62 119 TYR A CA 1
ATOM 899 C C . TYR A 1 119 ? 11.828 -3.506 5.531 1 98.62 119 TYR A C 1
ATOM 901 O O . TYR A 1 119 ? 12.922 -3 5.242 1 98.62 119 TYR A O 1
ATOM 909 N N . ALA A 1 120 ? 11.531 -3.9 6.789 1 98.06 120 ALA A N 1
ATOM 910 C CA . ALA A 1 120 ? 12.562 -3.848 7.824 1 98.06 120 ALA A CA 1
ATOM 911 C C . ALA A 1 120 ? 13.766 -4.703 7.441 1 98.06 120 ALA A C 1
ATOM 913 O O . ALA A 1 120 ? 14.914 -4.262 7.57 1 98.06 120 ALA A O 1
ATOM 914 N N . HIS A 1 121 ? 13.516 -5.883 6.918 1 97.94 121 HIS A N 1
ATOM 915 C CA . HIS A 1 121 ? 14.602 -6.762 6.488 1 97.94 121 HIS A CA 1
ATOM 916 C C . HIS A 1 121 ? 15.281 -6.223 5.234 1 97.94 121 HIS A C 1
ATOM 918 O O . HIS A 1 121 ? 16.516 -6.242 5.137 1 97.94 121 HIS A O 1
ATOM 924 N N . ALA A 1 122 ? 14.461 -5.797 4.242 1 97.88 122 ALA A N 1
ATOM 925 C CA . ALA A 1 122 ? 15 -5.281 2.988 1 97.88 122 ALA A CA 1
ATOM 926 C C . ALA A 1 122 ? 15.938 -4.102 3.238 1 97.88 122 ALA A C 1
ATOM 928 O O . ALA A 1 122 ? 17.031 -4.043 2.678 1 97.88 122 ALA A O 1
ATOM 929 N N . ASN A 1 123 ? 15.5 -3.182 4.098 1 95.44 123 ASN A N 1
ATOM 930 C CA . ASN A 1 123 ? 16.312 -2.014 4.41 1 95.44 123 ASN A CA 1
ATOM 931 C C . ASN A 1 123 ? 17.625 -2.406 5.105 1 95.44 123 ASN A C 1
ATOM 933 O O . ASN A 1 123 ? 18.672 -1.846 4.816 1 95.44 123 ASN A O 1
ATOM 937 N N . ALA A 1 124 ? 17.531 -3.354 5.977 1 94.06 124 ALA A N 1
ATOM 938 C CA . ALA A 1 124 ? 18.703 -3.793 6.738 1 94.06 124 ALA A CA 1
ATOM 939 C C . ALA A 1 124 ? 19.734 -4.449 5.828 1 94.06 124 ALA A C 1
ATOM 941 O O . ALA A 1 124 ? 20.938 -4.422 6.117 1 94.06 124 ALA A O 1
ATOM 942 N N . MET A 1 125 ? 19.312 -4.906 4.664 1 95.5 125 MET A N 1
ATOM 943 C CA . MET A 1 125 ? 20.188 -5.703 3.818 1 95.5 125 MET A CA 1
ATOM 944 C C . MET A 1 125 ? 20.469 -4.992 2.496 1 95.5 125 MET A C 1
ATOM 946 O O . MET A 1 125 ? 21.078 -5.562 1.597 1 95.5 125 MET A O 1
ATOM 950 N N . ASN A 1 126 ? 19.906 -3.773 2.357 1 96.94 126 ASN A N 1
ATOM 951 C CA . ASN A 1 126 ? 19.984 -3.055 1.09 1 96.94 126 ASN A CA 1
ATOM 952 C C . ASN A 1 126 ? 19.391 -3.873 -0.053 1 96.94 126 ASN A C 1
ATOM 954 O O . ASN A 1 126 ? 20.047 -4.094 -1.071 1 96.94 126 ASN A O 1
ATOM 958 N N . ARG A 1 127 ? 18.234 -4.359 0.153 1 98.56 127 ARG A N 1
ATOM 959 C CA . ARG A 1 127 ? 17.516 -5.156 -0.836 1 98.56 127 ARG A CA 1
ATOM 960 C C . ARG A 1 127 ? 16.156 -4.531 -1.158 1 98.56 127 ARG A C 1
ATOM 962 O O . ARG A 1 127 ? 15.734 -3.57 -0.507 1 98.56 127 ARG A O 1
ATOM 969 N N . LEU A 1 128 ? 15.484 -5.035 -2.211 1 98.81 128 LEU A N 1
ATOM 970 C CA . LEU A 1 128 ? 14.164 -4.574 -2.621 1 98.81 128 LEU A CA 1
ATOM 971 C C . LEU A 1 128 ? 13.094 -5.578 -2.219 1 98.81 128 LEU A C 1
ATOM 973 O O . LEU A 1 128 ? 13.344 -6.785 -2.184 1 98.81 128 LEU A O 1
ATOM 977 N N . VAL A 1 129 ? 11.961 -5.078 -1.887 1 98.88 129 VAL A N 1
ATOM 978 C CA . VAL A 1 129 ? 10.805 -5.938 -1.636 1 98.88 129 VAL A CA 1
ATOM 979 C C . VAL A 1 129 ? 10.109 -6.262 -2.953 1 98.88 129 VAL A C 1
ATOM 981 O O . VAL A 1 129 ? 9.68 -5.359 -3.674 1 98.88 129 VAL A O 1
ATOM 984 N N . LEU A 1 130 ? 9.938 -7.527 -3.305 1 98.88 130 LEU A N 1
ATOM 985 C CA . LEU A 1 130 ? 9.125 -7.957 -4.438 1 98.88 130 LEU A CA 1
ATOM 986 C C . LEU A 1 130 ? 7.727 -8.359 -3.979 1 98.88 130 LEU A C 1
ATOM 988 O O . LEU A 1 130 ? 7.578 -9.234 -3.121 1 98.88 130 LEU A O 1
ATOM 992 N N . GLY A 1 131 ? 6.773 -7.703 -4.508 1 98.69 131 GLY A N 1
ATOM 993 C CA . GLY A 1 131 ? 5.391 -8.07 -4.242 1 98.69 131 GLY A CA 1
ATOM 994 C C . GLY A 1 131 ? 4.934 -9.273 -5.043 1 98.69 131 GLY A C 1
ATOM 995 O O . GLY A 1 131 ? 5.547 -9.633 -6.051 1 98.69 131 GLY A O 1
ATOM 996 N N . THR A 1 132 ? 3.816 -9.852 -4.621 1 98.5 132 THR A N 1
ATOM 997 C CA . THR A 1 132 ? 3.395 -11.109 -5.219 1 98.5 132 THR A CA 1
ATOM 998 C C . THR A 1 132 ? 1.985 -10.992 -5.793 1 98.5 132 THR A C 1
ATOM 1000 O O . THR A 1 132 ? 1.415 -11.977 -6.262 1 98.5 132 THR A O 1
ATOM 1003 N N . SER A 1 13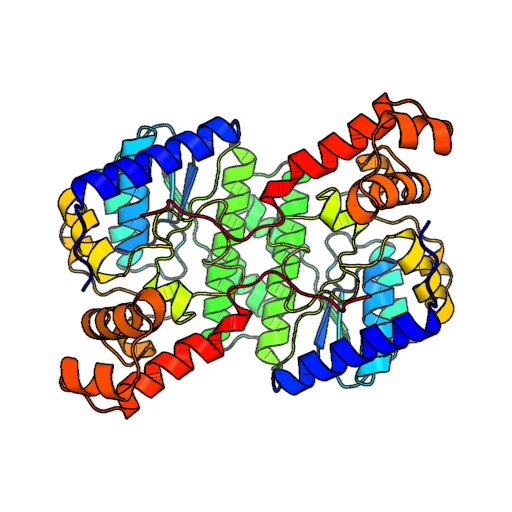3 ? 1.451 -9.805 -5.773 1 97.56 133 SER A N 1
ATOM 1004 C CA . SER A 1 133 ? 0.096 -9.602 -6.277 1 97.56 133 SER A CA 1
ATOM 1005 C C . SER A 1 133 ? 0.029 -9.797 -7.789 1 97.56 133 SER A C 1
ATOM 1007 O O . SER A 1 133 ? 0.929 -9.375 -8.516 1 97.56 133 SER A O 1
ATOM 1009 N N . ASN A 1 134 ? -0.995 -10.477 -8.25 1 98.38 134 ASN A N 1
ATOM 1010 C CA . ASN A 1 134 ? -1.244 -10.641 -9.68 1 98.38 134 ASN A CA 1
ATOM 1011 C C . ASN A 1 134 ? -2.359 -9.719 -10.156 1 98.38 134 ASN A C 1
ATOM 1013 O O . ASN A 1 134 ? -2.967 -9 -9.359 1 98.38 134 ASN A O 1
ATOM 1017 N N . ARG A 1 135 ? -2.619 -9.742 -11.352 1 98.19 135 ARG A N 1
ATOM 1018 C CA . ARG A 1 135 ? -3.543 -8.805 -11.992 1 98.19 135 ARG A CA 1
ATOM 1019 C C . ARG A 1 135 ? -4.973 -9.039 -11.516 1 98.19 135 ARG A C 1
ATOM 1021 O O . ARG A 1 135 ? -5.723 -8.086 -11.305 1 98.19 135 ARG A O 1
ATOM 1028 N N . SER A 1 136 ? -5.395 -10.281 -11.383 1 98.62 136 SER A N 1
ATOM 1029 C CA . SER A 1 136 ? -6.742 -10.609 -10.93 1 98.62 136 SER A CA 1
ATOM 1030 C C . SER A 1 136 ? -7.031 -10 -9.562 1 98.62 136 SER A C 1
ATOM 1032 O O . SER A 1 136 ? -8.078 -9.375 -9.359 1 98.62 136 SER A O 1
ATOM 1034 N N . GLU A 1 137 ? -6.062 -10.195 -8.68 1 98.25 137 GLU A N 1
ATOM 1035 C CA . GLU A 1 137 ? -6.191 -9.688 -7.316 1 98.25 137 GLU A CA 1
ATOM 1036 C C . GLU A 1 137 ? -6.219 -8.164 -7.301 1 98.25 137 GLU A C 1
ATOM 1038 O O . GLU A 1 137 ? -7.031 -7.559 -6.602 1 98.25 137 GLU A O 1
ATOM 1043 N N . VAL A 1 138 ? -5.367 -7.527 -8.055 1 98.06 138 VAL A N 1
ATOM 1044 C CA . VAL A 1 138 ? -5.246 -6.074 -8.07 1 98.06 138 VAL A CA 1
ATOM 1045 C C . VAL A 1 138 ? -6.516 -5.457 -8.656 1 98.06 138 VAL A C 1
ATOM 1047 O O . VAL A 1 138 ? -7.082 -4.527 -8.086 1 98.06 138 VAL A O 1
ATOM 1050 N N . LEU A 1 139 ? -7.008 -6.008 -9.75 1 98.5 139 LEU A N 1
ATOM 1051 C CA . LEU A 1 139 ? -8.164 -5.43 -10.43 1 98.5 139 LEU A CA 1
ATOM 1052 C C . LEU A 1 139 ? -9.422 -5.574 -9.578 1 98.5 139 LEU A C 1
ATOM 1054 O O . LEU A 1 139 ? -10.289 -4.699 -9.594 1 98.5 139 LEU A O 1
ATOM 1058 N N . THR A 1 140 ? -9.508 -6.668 -8.82 1 98.38 140 THR A N 1
ATOM 1059 C CA . THR A 1 140 ? -10.711 -6.902 -8.031 1 98.38 140 THR A CA 1
ATOM 1060 C C . THR A 1 140 ? -10.57 -6.297 -6.637 1 98.38 140 THR A C 1
ATOM 1062 O O . THR A 1 140 ? -11.516 -6.309 -5.848 1 98.38 140 THR A O 1
ATOM 1065 N N . GLY A 1 141 ? -9.391 -5.871 -6.297 1 97.62 141 GLY A N 1
ATOM 1066 C CA . GLY A 1 141 ? -9.141 -5.312 -4.977 1 97.62 141 GLY A CA 1
ATOM 1067 C C . GLY A 1 141 ? -8.977 -6.371 -3.904 1 97.62 141 GLY A C 1
ATOM 1068 O O . GLY A 1 141 ? -9.109 -6.086 -2.713 1 97.62 141 GLY A O 1
ATOM 1069 N N . TYR A 1 142 ? -8.719 -7.629 -4.359 1 97.12 142 TYR A N 1
ATOM 1070 C CA . TYR A 1 142 ? -8.523 -8.711 -3.404 1 97.12 142 TYR A CA 1
ATOM 1071 C C . TYR A 1 142 ? -7.105 -8.695 -2.844 1 97.12 142 TYR A C 1
ATOM 1073 O O . TYR A 1 142 ? -6.34 -9.641 -3.043 1 97.12 142 TYR A O 1
ATOM 1081 N N . PHE A 1 143 ? -6.762 -7.684 -2.156 1 96.88 143 PHE A N 1
ATOM 1082 C CA . PHE A 1 143 ? -5.539 -7.414 -1.407 1 96.88 143 PHE A CA 1
ATOM 1083 C C . PHE A 1 143 ? -5.773 -6.328 -0.361 1 96.88 143 PHE A C 1
ATOM 1085 O O . PHE A 1 143 ? -6.809 -5.66 -0.373 1 96.88 143 PHE A O 1
ATOM 1092 N N . THR A 1 144 ? -4.902 -6.223 0.583 1 97 144 THR A N 1
ATOM 1093 C CA . THR A 1 144 ? -4.988 -5.191 1.61 1 97 144 THR A CA 1
ATOM 1094 C C . THR A 1 144 ? -4.246 -3.93 1.174 1 97 144 THR A C 1
ATOM 1096 O O . THR A 1 144 ? -3.049 -3.975 0.891 1 97 144 THR A O 1
ATOM 1099 N N . LYS A 1 145 ? -5.008 -2.781 1.133 1 97.06 145 LYS A N 1
ATOM 1100 C CA . LYS A 1 145 ? -4.422 -1.481 0.811 1 97.06 145 LYS A CA 1
ATOM 1101 C C . LYS A 1 145 ? -3.256 -1.158 1.739 1 97.06 145 LYS A C 1
ATOM 1103 O O . LYS A 1 145 ? -3.398 -1.205 2.963 1 97.06 145 LYS A O 1
ATOM 1108 N N . TRP A 1 146 ? -2.035 -0.923 1.182 1 97.31 146 TRP A N 1
ATOM 1109 C CA . TRP A 1 146 ? -0.812 -0.58 1.897 1 97.31 146 TRP A CA 1
ATOM 1110 C C . TRP A 1 146 ? -0.289 -1.774 2.688 1 97.31 146 TRP A C 1
ATOM 1112 O O . TRP A 1 146 ? 0.541 -1.618 3.586 1 97.31 146 TRP A O 1
ATOM 1122 N N . GLY A 1 147 ? -0.819 -2.938 2.469 1 97.38 147 GLY A N 1
ATOM 1123 C CA . GLY A 1 147 ? -0.303 -4.203 2.965 1 97.38 147 GLY A CA 1
ATOM 1124 C C . GLY A 1 147 ? 0.416 -5.012 1.9 1 97.38 147 GLY A C 1
ATOM 1125 O O . GLY A 1 147 ? 1.519 -4.656 1.481 1 97.38 147 GLY A O 1
ATOM 1126 N N . ASP A 1 148 ? -0.279 -6.059 1.407 1 96.44 148 ASP A N 1
ATOM 1127 C CA . ASP A 1 148 ? 0.335 -6.902 0.388 1 96.44 148 ASP A CA 1
ATOM 1128 C C . ASP A 1 148 ? 0.328 -6.211 -0.975 1 96.44 148 ASP A C 1
ATOM 1130 O O . ASP A 1 148 ? 0.958 -6.691 -1.921 1 96.44 148 ASP A O 1
ATOM 1134 N N . GLY A 1 149 ? -0.327 -5.086 -1.006 1 95.25 149 GLY A N 1
ATOM 1135 C CA . GLY A 1 149 ? -0.274 -4.277 -2.213 1 95.25 149 GLY A CA 1
ATOM 1136 C C . GLY A 1 149 ? 0.878 -3.291 -2.221 1 95.25 149 GLY A C 1
ATOM 1137 O O . GLY A 1 149 ? 1.069 -2.559 -3.193 1 95.25 149 GLY A O 1
ATOM 1138 N N . ALA A 1 150 ? 1.646 -3.332 -1.134 1 97.06 150 ALA A N 1
ATOM 1139 C CA . ALA A 1 150 ? 2.701 -2.338 -0.96 1 97.06 150 ALA A CA 1
ATOM 1140 C C . ALA A 1 150 ? 4.082 -2.967 -1.127 1 97.06 150 ALA A C 1
ATOM 1142 O O . ALA A 1 150 ? 4.52 -3.748 -0.279 1 97.06 150 ALA A O 1
ATOM 1143 N N . SER A 1 151 ? 4.707 -3.027 -2.311 1 98.44 151 SER A N 1
ATOM 1144 C CA . SER A 1 151 ? 6.051 -3.521 -2.588 1 98.44 151 SER A CA 1
ATOM 1145 C C . SER A 1 151 ? 6.852 -2.521 -3.418 1 98.44 151 SER A C 1
ATOM 1147 O O . SER A 1 151 ? 6.316 -1.494 -3.842 1 98.44 151 SER A O 1
ATOM 1149 N N . ASP A 1 152 ? 8.148 -2.738 -3.52 1 98.56 152 ASP A N 1
ATOM 1150 C CA . ASP A 1 152 ? 8.945 -1.918 -4.426 1 98.56 152 ASP A CA 1
ATOM 1151 C C . ASP A 1 152 ? 8.578 -2.199 -5.883 1 98.56 152 ASP A C 1
ATOM 1153 O O . ASP A 1 152 ? 8.406 -1.271 -6.676 1 98.56 152 ASP A O 1
ATOM 1157 N N . TYR A 1 153 ? 8.492 -3.434 -6.215 1 98.62 153 TYR A N 1
ATOM 1158 C CA . TYR A 1 153 ? 8.109 -3.918 -7.539 1 98.62 153 TYR A CA 1
ATOM 1159 C C . TYR A 1 153 ? 7.172 -5.113 -7.43 1 98.62 153 TYR A C 1
ATOM 1161 O O . TYR A 1 153 ? 7.102 -5.766 -6.387 1 98.62 153 TYR A O 1
ATOM 1169 N N . ALA A 1 154 ? 6.387 -5.383 -8.406 1 98.56 154 ALA A N 1
ATOM 1170 C CA . ALA A 1 154 ? 5.414 -6.473 -8.453 1 98.56 154 ALA A CA 1
ATOM 1171 C C . ALA A 1 154 ? 5.523 -7.254 -9.758 1 98.56 154 ALA A C 1
ATOM 1173 O O . ALA A 1 154 ? 4.797 -6.973 -10.719 1 98.56 154 ALA A O 1
ATOM 1174 N N . PRO A 1 155 ? 6.258 -8.281 -9.773 1 98.75 155 PRO A N 1
ATOM 1175 C CA . PRO A 1 155 ? 6.574 -9.008 -11.008 1 98.75 155 PRO A CA 1
ATOM 1176 C C . PRO A 1 155 ? 5.336 -9.586 -11.688 1 98.75 155 PRO A C 1
ATOM 1178 O O . PRO A 1 155 ? 5.305 -9.727 -12.906 1 98.75 155 PRO A O 1
ATOM 1181 N N . LEU A 1 156 ? 4.332 -9.891 -10.906 1 98.81 156 LEU A N 1
ATOM 1182 C CA . LEU A 1 156 ? 3.193 -10.625 -11.445 1 98.81 156 LEU A CA 1
ATOM 1183 C C . LEU A 1 156 ? 2.027 -9.688 -11.734 1 98.81 156 LEU A C 1
ATOM 1185 O O . LEU A 1 156 ? 0.964 -10.125 -12.18 1 98.81 156 LEU A O 1
ATOM 1189 N N . ILE A 1 157 ? 2.166 -8.398 -11.555 1 98.5 157 ILE A N 1
ATOM 1190 C CA . ILE A 1 157 ? 1.051 -7.469 -11.422 1 98.5 157 ILE A CA 1
ATOM 1191 C C . ILE A 1 157 ? 0.284 -7.395 -12.742 1 98.5 157 ILE A C 1
ATOM 1193 O O . ILE A 1 157 ? -0.87 -6.961 -12.773 1 98.5 157 ILE A O 1
ATOM 1197 N N . ASN A 1 158 ? 0.884 -7.855 -13.867 1 98.12 158 ASN A N 1
ATOM 1198 C CA . ASN A 1 158 ? 0.219 -7.805 -15.164 1 98.12 158 ASN A CA 1
ATOM 1199 C C . ASN A 1 158 ? -0.128 -9.203 -15.672 1 98.12 158 ASN A C 1
ATOM 1201 O O . ASN A 1 158 ? -0.417 -9.383 -16.859 1 98.12 158 ASN A O 1
ATOM 1205 N N . LEU A 1 159 ? -0.084 -10.18 -14.828 1 98.69 159 LEU A N 1
ATOM 1206 C CA . LEU A 1 159 ? -0.491 -11.547 -15.148 1 98.69 159 LEU A CA 1
ATOM 1207 C C . LEU A 1 159 ? -1.767 -11.922 -14.398 1 98.69 159 LEU A C 1
ATOM 1209 O O . LEU A 1 159 ? -1.875 -11.688 -13.195 1 98.69 159 LEU A O 1
ATOM 1213 N N . TYR A 1 160 ? -2.686 -12.477 -15.117 1 98.56 160 TYR A N 1
ATOM 1214 C CA . TYR A 1 160 ? -3.859 -13.039 -14.461 1 98.56 160 TYR A CA 1
ATOM 1215 C C . TYR A 1 160 ? -3.494 -14.297 -13.68 1 98.56 160 TYR A C 1
ATOM 1217 O O . TYR A 1 160 ? -2.48 -14.938 -13.961 1 98.56 160 TYR A O 1
ATOM 1225 N N . LYS A 1 161 ? -4.363 -14.68 -12.727 1 98.5 161 LYS A N 1
ATOM 1226 C CA . LYS A 1 161 ? -4.105 -15.828 -11.859 1 98.5 161 LYS A CA 1
ATOM 1227 C C . LYS A 1 161 ? -3.871 -17.094 -12.68 1 98.5 161 LYS A C 1
ATOM 1229 O O . LYS A 1 161 ? -2.969 -17.875 -12.375 1 98.5 161 LYS A O 1
ATOM 1234 N N . THR A 1 162 ? -4.637 -17.344 -13.703 1 98.12 162 THR A N 1
ATOM 1235 C CA . THR A 1 162 ? -4.512 -18.547 -14.539 1 98.12 162 THR A CA 1
ATOM 1236 C C . THR A 1 162 ? -3.158 -18.562 -15.242 1 98.12 162 THR A C 1
ATOM 1238 O O . THR A 1 162 ? -2.59 -19.641 -15.469 1 98.12 162 THR A O 1
ATOM 1241 N N . GLU A 1 163 ? -2.674 -17.438 -15.578 1 98.62 163 GLU A N 1
ATOM 1242 C CA . GLU A 1 163 ? -1.371 -17.359 -16.234 1 98.62 163 GLU A CA 1
ATOM 1243 C C . GLU A 1 163 ? -0.239 -17.609 -15.234 1 98.62 163 GLU A C 1
ATOM 1245 O O . GLU A 1 163 ? 0.796 -18.172 -15.594 1 98.62 163 GLU A O 1
ATOM 1250 N N . VAL A 1 164 ? -0.411 -17.156 -14.008 1 98.75 164 VAL A N 1
ATOM 1251 C CA . VAL A 1 164 ? 0.562 -17.422 -12.953 1 98.75 164 VAL A CA 1
ATOM 1252 C C . VAL A 1 164 ? 0.731 -18.922 -12.766 1 98.75 164 VAL A C 1
ATOM 1254 O O . VAL A 1 164 ? 1.853 -19.422 -12.617 1 98.75 164 VAL A O 1
ATOM 1257 N N . TRP A 1 165 ? -0.366 -19.672 -12.812 1 98.44 165 TRP A N 1
ATOM 1258 C CA . TRP A 1 165 ? -0.315 -21.125 -12.688 1 98.44 165 TRP A CA 1
ATOM 1259 C C . TRP A 1 165 ? 0.536 -21.734 -13.797 1 98.44 165 TRP A C 1
ATOM 1261 O O . TRP A 1 165 ? 1.33 -22.641 -13.547 1 98.44 165 TRP A O 1
ATOM 1271 N N . GLU A 1 166 ? 0.348 -21.266 -14.953 1 98.12 166 GLU A N 1
ATOM 1272 C CA . GLU A 1 166 ? 1.095 -21.797 -16.094 1 98.12 166 GLU A CA 1
ATOM 1273 C C . GLU A 1 166 ? 2.59 -21.531 -15.945 1 98.12 166 GLU A C 1
ATOM 1275 O O . GLU A 1 166 ? 3.414 -22.406 -16.203 1 98.12 166 GLU A O 1
ATOM 1280 N N . ILE A 1 167 ? 2.879 -20.328 -15.547 1 98.62 167 ILE A N 1
ATOM 1281 C CA . ILE A 1 167 ? 4.277 -19.953 -15.375 1 98.62 167 ILE A CA 1
ATOM 1282 C C . ILE A 1 167 ? 4.895 -20.766 -14.242 1 98.62 167 ILE A C 1
ATOM 1284 O O . ILE A 1 167 ? 6.035 -21.234 -14.359 1 98.62 167 ILE A O 1
ATOM 1288 N N . ALA A 1 168 ? 4.156 -20.969 -13.172 1 98.75 168 ALA A N 1
ATOM 1289 C CA . ALA A 1 168 ? 4.637 -21.75 -12.031 1 98.75 168 ALA A CA 1
ATOM 1290 C C . ALA A 1 168 ? 5.008 -23.172 -12.461 1 98.75 168 ALA A C 1
ATOM 1292 O O . ALA A 1 168 ? 6.035 -23.703 -12.031 1 98.75 168 ALA A O 1
ATOM 1293 N N . LYS A 1 169 ? 4.195 -23.766 -13.289 1 98.31 169 LYS A N 1
ATOM 1294 C CA . LYS A 1 169 ? 4.465 -25.094 -13.805 1 98.31 169 LYS A CA 1
ATOM 1295 C C . LYS A 1 169 ? 5.77 -25.141 -14.594 1 98.31 169 LYS A C 1
ATOM 1297 O O . LYS A 1 169 ? 6.59 -26.031 -14.406 1 98.31 169 LYS A O 1
ATOM 1302 N N . LEU A 1 170 ? 5.953 -24.172 -15.406 1 98.44 170 LEU A N 1
ATOM 1303 C CA . LEU A 1 170 ? 7.125 -24.109 -16.281 1 98.44 170 LEU A CA 1
ATOM 1304 C C . LEU A 1 170 ? 8.398 -23.891 -15.461 1 98.44 170 LEU A C 1
ATOM 1306 O O . LEU A 1 170 ? 9.469 -24.391 -15.828 1 98.44 170 LEU A O 1
ATOM 1310 N N . LEU A 1 171 ? 8.258 -23.203 -14.336 1 98.62 171 LEU A N 1
ATOM 1311 C CA . LEU A 1 171 ? 9.406 -22.859 -13.492 1 98.62 171 LEU A CA 1
ATOM 1312 C C . LEU A 1 171 ? 9.781 -24.047 -12.602 1 98.62 171 LEU A C 1
ATOM 1314 O O . LEU A 1 171 ? 10.859 -24.047 -12 1 98.62 171 LEU A O 1
ATOM 1318 N N . GLY A 1 172 ? 8.844 -25.016 -12.508 1 98.25 172 GLY A N 1
ATOM 1319 C CA . GLY A 1 172 ? 9.117 -26.188 -11.688 1 98.25 172 GLY A CA 1
ATOM 1320 C C . GLY A 1 172 ? 8.727 -26 -10.234 1 98.25 172 GLY A C 1
ATOM 1321 O O . GLY A 1 172 ? 9.32 -26.609 -9.344 1 98.25 172 GLY A O 1
ATOM 1322 N N . VAL A 1 173 ? 7.812 -25.156 -9.938 1 98.62 173 VAL A N 1
ATOM 1323 C CA . VAL A 1 173 ? 7.266 -25.047 -8.594 1 98.62 173 VAL A CA 1
ATOM 1324 C C . VAL A 1 173 ? 6.684 -26.391 -8.156 1 98.62 173 VAL A C 1
ATOM 1326 O O . VAL A 1 173 ? 6.051 -27.094 -8.961 1 98.62 173 VAL A O 1
ATOM 1329 N N . PRO A 1 174 ? 6.895 -26.75 -6.98 1 98.31 174 PRO A N 1
ATOM 1330 C CA . PRO A 1 174 ? 6.395 -28.062 -6.531 1 98.31 174 PRO A CA 1
ATOM 1331 C C . PRO A 1 174 ? 4.898 -28.234 -6.781 1 98.31 174 PRO A C 1
ATOM 1333 O O . PRO A 1 174 ? 4.117 -27.297 -6.551 1 98.31 174 PRO A O 1
ATOM 1336 N N . GLU A 1 175 ? 4.539 -29.406 -7.164 1 97.94 175 GLU A N 1
ATOM 1337 C CA . GLU A 1 175 ? 3.164 -29.719 -7.539 1 97.94 175 GLU A CA 1
ATOM 1338 C C . GLU A 1 175 ? 2.203 -29.469 -6.383 1 97.94 175 GLU A C 1
ATOM 1340 O O . GLU A 1 175 ? 1.072 -29.016 -6.594 1 97.94 175 GLU A O 1
ATOM 1345 N N . ARG A 1 176 ? 2.652 -29.75 -5.258 1 96.5 176 ARG A N 1
ATOM 1346 C CA . ARG A 1 176 ? 1.841 -29.547 -4.062 1 96.5 176 ARG A CA 1
ATOM 1347 C C . ARG A 1 176 ? 1.414 -28.094 -3.934 1 96.5 176 ARG A C 1
ATOM 1349 O O . ARG A 1 176 ? 0.296 -27.797 -3.5 1 96.5 176 ARG A O 1
ATOM 1356 N N . ILE A 1 177 ? 2.287 -27.188 -4.254 1 97.62 177 ILE A N 1
ATOM 1357 C CA . ILE A 1 177 ? 2.002 -25.766 -4.191 1 97.62 177 ILE A CA 1
ATOM 1358 C C . ILE A 1 177 ? 1.059 -25.375 -5.328 1 97.62 177 ILE A C 1
ATOM 1360 O O . ILE A 1 177 ? 0.131 -24.594 -5.133 1 97.62 177 ILE A O 1
ATOM 1364 N N . ILE A 1 178 ? 1.268 -25.953 -6.504 1 97.88 178 ILE A N 1
ATOM 1365 C CA . ILE A 1 178 ? 0.484 -25.641 -7.691 1 97.88 178 ILE A CA 1
ATOM 1366 C C . ILE A 1 178 ? -0.963 -26.078 -7.488 1 97.88 178 ILE A C 1
ATOM 1368 O O . ILE A 1 178 ? -1.896 -25.375 -7.867 1 97.88 178 ILE A O 1
ATOM 1372 N N . LYS A 1 179 ? -1.184 -27.172 -6.883 1 96.62 179 LYS A N 1
ATOM 1373 C CA . LYS A 1 179 ? -2.508 -27.781 -6.762 1 96.62 179 LYS A CA 1
ATOM 1374 C C . LYS A 1 179 ? -3.264 -27.203 -5.566 1 96.62 179 LYS A C 1
ATOM 1376 O O . LYS A 1 179 ? -4.48 -27.375 -5.457 1 96.62 179 LYS A O 1
ATOM 1381 N N . LYS A 1 180 ? -2.559 -26.578 -4.707 1 94.94 180 LYS A N 1
ATOM 1382 C CA . LYS A 1 180 ? -3.158 -25.984 -3.514 1 94.94 180 LYS A CA 1
ATOM 1383 C C . LYS A 1 180 ? -4.121 -24.859 -3.879 1 94.94 180 LYS A C 1
ATOM 1385 O O . LYS A 1 180 ? -3.809 -24.016 -4.723 1 94.94 180 LYS A O 1
ATOM 1390 N N . LYS A 1 181 ? -5.32 -24.859 -3.26 1 94.5 181 LYS A N 1
ATOM 1391 C CA . LYS A 1 181 ? -6.262 -23.766 -3.484 1 94.5 181 LYS A CA 1
ATOM 1392 C C . LYS A 1 181 ? -5.691 -22.453 -2.984 1 94.5 181 LYS A C 1
ATOM 1394 O O . LYS A 1 181 ? -5.188 -22.359 -1.862 1 94.5 181 LYS A O 1
ATOM 1399 N N . PRO A 1 182 ? -5.758 -21.453 -3.768 1 95.31 182 PRO A N 1
ATOM 1400 C CA . PRO A 1 182 ? -5.266 -20.141 -3.32 1 95.31 182 PRO A CA 1
ATOM 1401 C C . PRO A 1 182 ? -5.988 -19.641 -2.074 1 95.31 182 PRO A C 1
ATOM 1403 O O . PRO A 1 182 ? -7.203 -19.812 -1.946 1 95.31 182 PRO A O 1
ATOM 1406 N N . SER A 1 183 ? -5.184 -19.031 -1.197 1 92.44 183 SER A N 1
ATOM 1407 C CA . SER A 1 183 ? -5.703 -18.5 0.061 1 92.44 183 SER A CA 1
ATOM 1408 C C . SER A 1 183 ? -4.898 -17.297 0.526 1 92.44 183 SER A C 1
ATOM 1410 O O . SER A 1 183 ? -3.684 -17.234 0.331 1 92.44 183 SER A O 1
ATOM 1412 N N . ALA A 1 184 ? -5.598 -16.312 1.146 1 86.75 184 ALA A N 1
ATOM 1413 C CA . ALA A 1 184 ? -4.922 -15.164 1.748 1 86.75 184 ALA A CA 1
ATOM 1414 C C . ALA A 1 184 ? -4.605 -15.422 3.219 1 86.75 184 ALA A C 1
ATOM 1416 O O . ALA A 1 184 ? -3.91 -14.633 3.859 1 86.75 184 ALA A O 1
ATOM 1417 N N . GLY A 1 185 ? -5.012 -16.578 3.682 1 84.31 185 GLY A N 1
ATOM 1418 C CA . GLY A 1 185 ? -4.711 -16.953 5.051 1 84.31 185 GLY A CA 1
ATOM 1419 C C . GLY A 1 185 ? -5.277 -15.992 6.074 1 84.31 185 GLY A C 1
ATOM 1420 O O . GLY A 1 185 ? -4.664 -15.75 7.117 1 84.31 185 GLY A O 1
ATOM 1421 N N . LEU A 1 186 ? -6.422 -15.398 5.801 1 81.25 186 LEU A N 1
ATOM 1422 C CA . LEU A 1 186 ? -7.043 -14.43 6.703 1 81.25 186 LEU A CA 1
ATOM 1423 C C . LEU A 1 186 ? -7.621 -15.133 7.93 1 81.25 186 LEU A C 1
ATOM 1425 O O . LEU A 1 186 ? -7.613 -14.57 9.031 1 81.25 186 LEU A O 1
ATOM 1429 N N . TRP A 1 187 ? -8.195 -16.297 7.738 1 82 187 TRP A N 1
ATOM 1430 C CA . TRP A 1 187 ? -8.641 -17.203 8.789 1 82 187 TRP A CA 1
ATOM 1431 C C . TRP A 1 187 ? -8.484 -18.656 8.359 1 82 187 TRP A C 1
ATOM 1433 O O . TRP A 1 187 ? -8.156 -18.938 7.199 1 82 187 TRP A O 1
ATOM 1443 N N . GLU A 1 188 ? -8.617 -19.516 9.273 1 82.12 188 GLU A N 1
ATOM 1444 C CA . GLU A 1 188 ? -8.414 -20.938 8.969 1 82.12 188 GLU A CA 1
ATOM 1445 C C . GLU A 1 188 ? -9.438 -21.438 7.957 1 82.12 188 GLU A C 1
ATOM 1447 O O . GLU A 1 188 ? -10.641 -21.219 8.125 1 82.12 188 GLU A O 1
ATOM 1452 N N . GLY A 1 189 ? -8.945 -21.953 6.855 1 82.94 189 GLY A N 1
ATOM 1453 C CA . GLY A 1 189 ? -9.812 -22.547 5.855 1 82.94 189 GLY A CA 1
ATOM 1454 C C . GLY A 1 189 ? -10.266 -21.547 4.793 1 82.94 189 GLY A C 1
ATOM 1455 O O . GLY A 1 189 ? -10.945 -21.938 3.834 1 82.94 189 GLY A O 1
ATOM 1456 N N . GLN A 1 190 ? -9.883 -20.375 4.914 1 87.38 190 GLN A N 1
ATOM 1457 C CA . GLN A 1 190 ? -10.289 -19.328 3.969 1 87.38 190 GLN A CA 1
ATOM 1458 C C . GLN A 1 190 ? -9.695 -19.578 2.586 1 87.38 190 GLN A C 1
ATOM 1460 O O . GLN A 1 190 ? -8.523 -19.938 2.467 1 87.38 190 GLN A O 1
ATOM 1465 N N . THR A 1 191 ? -10.477 -19.531 1.515 1 93.44 191 THR A N 1
ATOM 1466 C CA . THR A 1 191 ? -9.969 -19.562 0.148 1 93.44 191 THR A CA 1
ATOM 1467 C C . THR A 1 191 ? -10.367 -18.281 -0.6 1 93.44 191 THR A C 1
ATOM 1469 O O . THR A 1 191 ? -11.422 -17.703 -0.331 1 93.44 191 THR A O 1
ATOM 1472 N N . ASP A 1 192 ? -9.609 -17.891 -1.531 1 95.75 192 ASP A N 1
ATOM 1473 C CA . ASP A 1 192 ? -9.898 -16.703 -2.33 1 95.75 192 ASP A CA 1
ATOM 1474 C C . ASP A 1 192 ? -11.25 -16.828 -3.029 1 95.75 192 ASP A C 1
ATOM 1476 O O . ASP A 1 192 ? -12.078 -15.914 -2.947 1 95.75 192 ASP A O 1
ATOM 1480 N N . GLU A 1 193 ? -11.43 -17.969 -3.682 1 96.75 193 GLU A N 1
ATOM 1481 C CA . GLU A 1 193 ? -12.594 -18.141 -4.547 1 96.75 193 GLU A CA 1
ATOM 1482 C C . GLU A 1 193 ? -13.883 -18.156 -3.738 1 96.75 193 GLU A C 1
ATOM 1484 O O . GLU A 1 193 ? -14.922 -17.688 -4.207 1 96.75 193 GLU A O 1
ATOM 1489 N N . ASP A 1 194 ? -13.797 -18.688 -2.498 1 94.69 194 ASP A N 1
ATOM 1490 C CA . ASP A 1 194 ? -14.961 -18.641 -1.614 1 94.69 194 ASP A CA 1
ATOM 1491 C C . ASP A 1 194 ? -15.312 -17.203 -1.246 1 94.69 194 ASP A C 1
ATOM 1493 O O . ASP A 1 194 ? -16.484 -16.844 -1.212 1 94.69 194 ASP A O 1
ATOM 1497 N N . GLU A 1 195 ? -14.344 -16.438 -1.033 1 93.62 195 GLU A N 1
ATOM 1498 C CA . GLU A 1 195 ? -14.57 -15.039 -0.658 1 93.62 195 GLU A CA 1
ATOM 1499 C C . GLU A 1 195 ? -15.047 -14.211 -1.85 1 93.62 195 GLU A C 1
ATOM 1501 O O . GLU A 1 195 ? -15.945 -13.383 -1.712 1 93.62 195 GLU A O 1
ATOM 1506 N N . LEU A 1 196 ? -14.461 -14.461 -2.979 1 96.25 196 LEU A N 1
ATOM 1507 C CA . LEU A 1 196 ? -14.781 -13.711 -4.188 1 96.25 196 LEU A CA 1
ATOM 1508 C C . LEU A 1 196 ? -16.125 -14.156 -4.762 1 96.25 196 LEU A C 1
ATOM 1510 O O . LEU A 1 196 ? -16.781 -13.406 -5.488 1 96.25 196 LEU A O 1
ATOM 1514 N N . GLY A 1 197 ? -16.484 -15.422 -4.48 1 96.62 197 GLY A N 1
ATOM 1515 C CA . GLY A 1 197 ? -17.734 -15.953 -5 1 96.62 197 GLY A CA 1
ATOM 1516 C C . GLY A 1 197 ? -17.672 -16.312 -6.473 1 96.62 197 GLY A C 1
ATOM 1517 O O . GLY A 1 197 ? -18.688 -16.344 -7.156 1 96.62 197 GLY A O 1
ATOM 1518 N N . ILE A 1 198 ? -16.484 -16.484 -6.988 1 97.88 198 ILE A N 1
ATOM 1519 C CA . ILE A 1 198 ? -16.25 -16.781 -8.398 1 97.88 198 ILE A CA 1
ATOM 1520 C C . ILE A 1 198 ? -14.922 -17.5 -8.555 1 97.88 198 ILE A C 1
ATOM 1522 O O . ILE A 1 198 ? -13.969 -17.234 -7.82 1 97.88 198 ILE A O 1
ATOM 1526 N N . SER A 1 199 ? -14.883 -18.422 -9.445 1 97.88 199 SER A N 1
ATOM 1527 C CA . SER A 1 199 ? -13.609 -19.094 -9.719 1 97.88 199 SER A CA 1
ATOM 1528 C C . SER A 1 199 ? -12.633 -18.156 -10.414 1 97.88 199 SER A C 1
ATOM 1530 O O . SER A 1 199 ? -13.047 -17.297 -11.195 1 97.88 199 SER A O 1
ATOM 1532 N N . TYR A 1 200 ? -11.344 -18.406 -10.211 1 98 200 TYR A N 1
ATOM 1533 C CA . TYR A 1 200 ? -10.328 -17.594 -10.875 1 98 200 TYR A CA 1
ATOM 1534 C C . TYR A 1 200 ? -10.398 -17.781 -12.391 1 98 200 TYR A C 1
ATOM 1536 O O . TYR A 1 200 ? -10.148 -16.844 -13.148 1 98 200 TYR A O 1
ATOM 1544 N N . ARG A 1 201 ? -10.664 -18.953 -12.836 1 97.81 201 ARG A N 1
ATOM 1545 C CA . ARG A 1 201 ? -10.758 -19.203 -14.266 1 97.81 201 ARG A CA 1
ATOM 1546 C C . ARG A 1 201 ? -11.812 -18.312 -14.914 1 97.81 201 ARG A C 1
ATOM 1548 O O . ARG A 1 201 ? -11.539 -17.641 -15.914 1 97.81 201 ARG A O 1
ATOM 1555 N N . LEU A 1 202 ? -12.977 -18.328 -14.32 1 98.5 202 LEU A N 1
ATOM 1556 C CA . LEU A 1 202 ? -14.039 -17.484 -14.867 1 98.5 202 LEU A CA 1
ATOM 1557 C C . LEU A 1 202 ? -13.727 -16.016 -14.664 1 98.5 202 LEU A C 1
ATOM 1559 O O . LEU A 1 202 ? -13.961 -15.195 -15.555 1 98.5 202 LEU A O 1
ATOM 1563 N N . LEU A 1 203 ? -13.266 -15.688 -13.484 1 98.75 203 LEU A N 1
ATOM 1564 C CA . LEU A 1 203 ? -12.906 -14.305 -13.172 1 98.75 203 LEU A CA 1
ATOM 1565 C C . LEU A 1 203 ? -11.93 -13.75 -14.203 1 98.75 203 LEU A C 1
ATOM 1567 O O . LEU A 1 203 ? -12.133 -12.656 -14.734 1 98.75 203 LEU A O 1
ATOM 1571 N N . ASP A 1 204 ? -10.906 -14.508 -14.531 1 98.75 204 ASP A N 1
ATOM 1572 C CA . ASP A 1 204 ? -9.867 -14.07 -15.461 1 98.75 204 ASP A CA 1
ATOM 1573 C C . ASP A 1 204 ? -10.438 -13.867 -16.859 1 98.75 204 ASP A C 1
ATOM 1575 O O . ASP A 1 204 ? -10.062 -12.922 -17.562 1 98.75 204 ASP A O 1
ATOM 1579 N N . GLU A 1 205 ? -11.328 -14.734 -17.25 1 98.69 205 GLU A N 1
ATOM 1580 C CA . GLU A 1 205 ? -11.992 -14.594 -18.547 1 98.69 205 GLU A CA 1
ATOM 1581 C C . GLU A 1 205 ? -12.781 -13.297 -18.641 1 98.69 205 GLU A C 1
ATOM 1583 O O . GLU A 1 205 ? -12.727 -12.594 -19.656 1 98.69 205 GLU A O 1
ATOM 1588 N N . ILE A 1 206 ? -13.461 -13.008 -17.578 1 98.88 206 ILE A N 1
ATOM 1589 C CA . ILE A 1 206 ? -14.289 -11.805 -17.562 1 98.88 206 ILE A CA 1
ATOM 1590 C C . ILE A 1 206 ? -13.398 -10.562 -17.516 1 98.88 206 ILE A C 1
ATOM 1592 O O . ILE A 1 206 ? -13.594 -9.633 -18.297 1 98.88 206 ILE A O 1
ATOM 1596 N N . LEU A 1 207 ? -12.391 -10.523 -16.688 1 98.88 207 LEU A N 1
ATOM 1597 C CA . LEU A 1 207 ? -11.516 -9.375 -16.5 1 98.88 207 LEU A CA 1
ATOM 1598 C C . LEU A 1 207 ? -10.766 -9.055 -17.781 1 98.88 207 LEU A C 1
ATOM 1600 O O . LEU A 1 207 ? -10.664 -7.891 -18.188 1 98.88 207 LEU A O 1
ATOM 1604 N N . TRP A 1 208 ? -10.234 -10.102 -18.406 1 98.62 208 TRP A N 1
ATOM 1605 C CA . TRP A 1 208 ? -9.477 -9.891 -19.641 1 98.62 208 TRP A CA 1
ATOM 1606 C C . TRP A 1 208 ? -10.336 -9.219 -20.703 1 98.62 208 TRP A C 1
ATOM 1608 O O . TRP A 1 208 ? -9.906 -8.242 -21.328 1 98.62 208 TRP A O 1
ATOM 1618 N N . ARG A 1 209 ? -11.523 -9.648 -20.891 1 98.75 209 ARG A N 1
ATOM 1619 C CA . ARG A 1 209 ? -12.438 -9.125 -21.906 1 98.75 209 ARG A CA 1
ATOM 1620 C C . ARG A 1 209 ? -12.922 -7.727 -21.531 1 98.75 209 ARG A C 1
ATOM 1622 O O . ARG A 1 209 ? -13.008 -6.844 -22.391 1 98.75 209 ARG A O 1
ATOM 1629 N N . MET A 1 210 ? -13.156 -7.531 -20.266 1 98.62 210 MET A N 1
ATOM 1630 C CA . MET A 1 210 ? -13.719 -6.277 -19.797 1 98.62 210 MET A CA 1
ATOM 1631 C C . MET A 1 210 ? -12.656 -5.184 -19.75 1 98.62 210 MET A C 1
ATOM 1633 O O . MET A 1 210 ? -12.875 -4.078 -20.25 1 98.62 210 MET A O 1
ATOM 1637 N N . VAL A 1 211 ? -11.516 -5.508 -19.219 1 98 211 VAL A N 1
ATOM 1638 C CA . VAL A 1 211 ? -10.523 -4.48 -18.906 1 98 211 VAL A CA 1
ATOM 1639 C C . VAL A 1 211 ? -9.539 -4.34 -20.062 1 98 211 VAL A C 1
ATOM 1641 O O . VAL A 1 211 ? -9.25 -3.229 -20.516 1 98 211 VAL A O 1
ATOM 1644 N N . ASP A 1 212 ? -9.016 -5.418 -20.531 1 97.31 212 ASP A N 1
ATOM 1645 C CA . ASP A 1 212 ? -7.965 -5.352 -21.547 1 97.31 212 ASP A CA 1
ATOM 1646 C C . ASP A 1 212 ? -8.562 -5.156 -22.938 1 97.31 212 ASP A C 1
ATOM 1648 O O . ASP A 1 212 ? -8.016 -4.418 -23.766 1 97.31 212 ASP A O 1
ATOM 1652 N N . LEU A 1 213 ? -9.695 -5.797 -23.219 1 97.88 213 LEU A N 1
ATOM 1653 C CA . LEU A 1 213 ? -10.266 -5.723 -24.562 1 97.88 213 LEU A CA 1
ATOM 1654 C C . LEU A 1 213 ? -11.328 -4.637 -24.641 1 97.88 213 LEU A C 1
ATOM 1656 O O . LEU A 1 213 ? -11.719 -4.219 -25.719 1 97.88 213 LEU A O 1
ATOM 1660 N N . GLY A 1 214 ? -11.93 -4.246 -23.469 1 98.06 214 GLY A N 1
ATOM 1661 C CA . GLY A 1 214 ? -12.953 -3.213 -23.438 1 98.06 214 GLY A CA 1
ATOM 16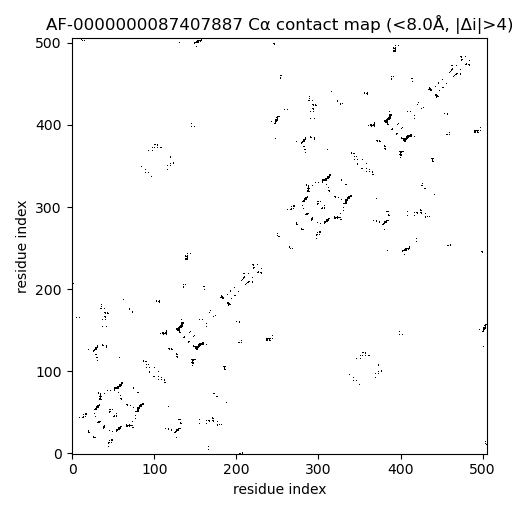62 C C . GLY A 1 214 ? -14.281 -3.676 -24 1 98.06 214 GLY A C 1
ATOM 1663 O O . GLY A 1 214 ? -15.016 -2.893 -24.609 1 98.06 214 GLY A O 1
ATOM 1664 N N . MET A 1 215 ? -14.555 -4.906 -23.844 1 98.31 215 MET A N 1
ATOM 1665 C CA . MET A 1 215 ? -15.797 -5.465 -24.391 1 98.31 215 MET A CA 1
ATOM 1666 C C . MET A 1 215 ? -17 -5.031 -23.562 1 98.31 215 MET A C 1
ATOM 1668 O O . MET A 1 215 ? -16.875 -4.836 -22.344 1 98.31 215 MET A O 1
ATOM 1672 N N . GLU A 1 216 ? -18.125 -4.984 -24.219 1 98.5 216 GLU A N 1
ATOM 1673 C CA . GLU A 1 216 ? -19.375 -4.664 -23.531 1 98.5 216 GLU A CA 1
ATOM 1674 C C . GLU A 1 216 ? -19.859 -5.844 -22.703 1 98.5 216 GLU A C 1
ATOM 1676 O O . GLU A 1 216 ? -19.672 -7 -23.078 1 98.5 216 GLU A O 1
ATOM 1681 N N . LYS A 1 217 ? -20.609 -5.605 -21.609 1 98.44 217 LYS A N 1
ATOM 1682 C CA . LYS A 1 217 ? -21.031 -6.602 -20.641 1 98.44 217 LYS A CA 1
ATOM 1683 C C . LYS A 1 217 ? -21.906 -7.676 -21.281 1 98.44 217 LYS A C 1
ATOM 1685 O O . LYS A 1 217 ? -21.719 -8.867 -21.031 1 98.44 217 LYS A O 1
ATOM 1690 N N . ALA A 1 218 ? -22.766 -7.219 -22.078 1 98.44 218 ALA A N 1
ATOM 1691 C CA . ALA A 1 218 ? -23.688 -8.156 -22.734 1 98.44 218 ALA A CA 1
ATOM 1692 C C . ALA A 1 218 ? -22.938 -9.094 -23.672 1 98.44 218 ALA A C 1
ATOM 1694 O O . ALA A 1 218 ? -23.281 -10.266 -23.797 1 98.44 218 ALA A O 1
ATOM 1695 N N . GLU A 1 219 ? -21.969 -8.539 -24.359 1 98.69 219 GLU A N 1
ATOM 1696 C CA . GLU A 1 219 ? -21.156 -9.344 -25.266 1 98.69 219 GLU A CA 1
ATOM 1697 C C . GLU A 1 219 ? -20.328 -10.367 -24.5 1 98.69 219 GLU A C 1
ATOM 1699 O O . GLU A 1 219 ? -20.188 -11.516 -24.938 1 98.69 219 GLU A O 1
ATOM 1704 N N . ILE A 1 220 ? -19.75 -9.969 -23.422 1 98.81 220 ILE A N 1
ATOM 1705 C CA . ILE A 1 220 ? -18.969 -10.875 -22.578 1 98.81 220 ILE A CA 1
ATOM 1706 C C . ILE A 1 220 ? -19.859 -12.023 -22.094 1 98.81 220 ILE A C 1
ATOM 1708 O O . ILE A 1 220 ? -19.453 -13.195 -22.188 1 98.81 220 ILE A O 1
ATOM 1712 N N . ALA A 1 221 ? -21.031 -11.656 -21.562 1 98.75 221 ALA A N 1
ATOM 1713 C CA . ALA A 1 221 ? -21.984 -12.648 -21.062 1 98.75 221 ALA A CA 1
ATOM 1714 C C . ALA A 1 221 ? -22.328 -13.672 -22.141 1 98.75 221 ALA A C 1
ATOM 1716 O O . ALA A 1 221 ? -22.359 -14.875 -21.875 1 98.75 221 ALA A O 1
ATOM 1717 N N . ARG A 1 222 ? -22.578 -13.211 -23.297 1 98.56 222 ARG A N 1
ATOM 1718 C CA . ARG A 1 222 ? -22.938 -14.078 -24.406 1 98.56 222 ARG A CA 1
ATOM 1719 C C . ARG A 1 222 ? -21.781 -15 -24.781 1 98.56 222 ARG A C 1
ATOM 1721 O O . ARG A 1 222 ? -21.969 -16.203 -24.953 1 98.56 222 ARG A O 1
ATOM 1728 N N . GLU A 1 223 ? -20.594 -14.461 -24.938 1 98.12 223 GLU A N 1
ATOM 1729 C CA . GLU A 1 223 ? -19.422 -15.219 -25.375 1 98.12 223 GLU A CA 1
ATOM 1730 C C . GLU A 1 223 ? -19.078 -16.312 -24.359 1 98.12 223 GLU A C 1
ATOM 1732 O O . GLU A 1 223 ? -18.656 -17.406 -24.75 1 98.12 223 GLU A O 1
ATOM 1737 N N . LEU A 1 224 ? -19.25 -16 -23.109 1 98.44 224 LEU A N 1
ATOM 1738 C CA . LEU A 1 224 ? -18.812 -16.938 -22.078 1 98.44 224 LEU A CA 1
ATOM 1739 C C . LEU A 1 224 ? -19.969 -17.828 -21.641 1 98.44 224 LEU A C 1
ATOM 1741 O O . LEU A 1 224 ? -19.766 -18.781 -20.875 1 98.44 224 LEU A O 1
ATOM 1745 N N . GLY A 1 225 ? -21.172 -17.562 -22.094 1 98.38 225 GLY A N 1
ATOM 1746 C CA . GLY A 1 225 ? -22.328 -18.344 -21.719 1 98.38 225 GLY A CA 1
ATOM 1747 C C . GLY A 1 225 ? -22.719 -18.188 -20.25 1 98.38 225 GLY A C 1
ATOM 1748 O O . GLY A 1 225 ? -23 -19.172 -19.578 1 98.38 225 GLY A O 1
ATOM 1749 N N . ILE A 1 226 ? -22.625 -17 -19.75 1 98.44 226 ILE A N 1
ATOM 1750 C CA . ILE A 1 226 ? -22.969 -16.703 -18.359 1 98.44 226 ILE A CA 1
ATOM 1751 C C . ILE A 1 226 ? -23.984 -15.562 -18.328 1 98.44 226 ILE A C 1
ATOM 1753 O O . ILE A 1 226 ? -24.281 -14.945 -19.359 1 98.44 226 ILE A O 1
ATOM 1757 N N . SER A 1 227 ? -24.578 -15.273 -17.172 1 98.31 227 SER A N 1
ATOM 1758 C CA . SER A 1 227 ? -25.531 -14.18 -17.016 1 98.31 227 SER A CA 1
ATOM 1759 C C . SER A 1 227 ? -24.828 -12.828 -17.016 1 98.31 227 SER A C 1
ATOM 1761 O O . SER A 1 227 ? -23.672 -12.719 -16.594 1 98.31 227 SER A O 1
ATOM 1763 N N . VAL A 1 228 ? -25.5 -11.844 -17.5 1 98.56 228 VAL A N 1
ATOM 1764 C CA . VAL A 1 228 ? -24.953 -10.492 -17.5 1 98.56 228 VAL A CA 1
ATOM 1765 C C . VAL A 1 228 ? -24.703 -10.039 -16.062 1 98.56 228 VAL A C 1
ATOM 1767 O O . VAL A 1 228 ? -23.781 -9.273 -15.797 1 98.56 228 VAL A O 1
ATOM 1770 N N . GLU A 1 229 ? -25.484 -10.562 -15.125 1 98.44 229 GLU A N 1
ATOM 1771 C CA . GLU A 1 229 ? -25.359 -10.227 -13.711 1 98.44 229 GLU A CA 1
ATOM 1772 C C . GLU A 1 229 ? -24 -10.656 -13.172 1 98.44 229 GLU A C 1
ATOM 1774 O O . GLU A 1 229 ? -23.438 -9.984 -12.297 1 98.44 229 GLU A O 1
ATOM 1779 N N . ARG A 1 230 ? -23.5 -11.711 -13.695 1 98.25 230 ARG A N 1
ATOM 1780 C CA . ARG A 1 230 ? -22.188 -12.18 -13.281 1 98.25 230 ARG A CA 1
ATOM 1781 C C . ARG A 1 230 ? -21.094 -11.219 -13.734 1 98.25 230 ARG A C 1
ATOM 1783 O O . ARG A 1 230 ? -20.125 -10.984 -13.008 1 98.25 230 ARG A O 1
ATOM 1790 N N . VAL A 1 231 ? -21.219 -10.734 -14.93 1 98.81 231 VAL A N 1
ATOM 1791 C CA . VAL A 1 231 ? -20.281 -9.758 -15.461 1 98.81 231 VAL A CA 1
ATOM 1792 C C . VAL A 1 231 ? -20.359 -8.469 -14.641 1 98.81 231 VAL A C 1
ATOM 1794 O O . VAL A 1 231 ? -19.328 -7.871 -14.305 1 98.81 231 VAL A O 1
ATOM 1797 N N . GLU A 1 232 ? -21.594 -8.086 -14.336 1 98.81 232 GLU A N 1
ATOM 1798 C CA . GLU A 1 232 ? -21.812 -6.883 -13.539 1 98.81 232 GLU A CA 1
ATOM 1799 C C . GLU A 1 232 ? -21.203 -7.031 -12.141 1 98.81 232 GLU A C 1
ATOM 1801 O O . GLU A 1 232 ? -20.719 -6.055 -11.562 1 98.81 232 GLU A O 1
ATOM 1806 N N . TYR A 1 233 ? -21.359 -8.234 -11.68 1 98.69 233 TYR A N 1
ATOM 1807 C CA . TYR A 1 233 ? -20.766 -8.508 -10.383 1 98.69 233 TYR A CA 1
ATOM 1808 C C . TYR A 1 233 ? -19.266 -8.211 -10.391 1 98.69 233 TYR A C 1
ATOM 1810 O O . TYR A 1 233 ? -18.75 -7.523 -9.508 1 98.69 233 TYR A O 1
ATOM 1818 N N . VAL A 1 234 ? -18.516 -8.68 -11.375 1 98.81 234 VAL A N 1
ATOM 1819 C CA . VAL A 1 234 ? -17.078 -8.461 -11.5 1 98.81 234 VAL A CA 1
ATOM 1820 C C . VAL A 1 234 ? -16.797 -6.977 -11.695 1 98.81 234 VAL A C 1
ATOM 1822 O O . VAL A 1 234 ? -15.844 -6.441 -11.141 1 98.81 234 VAL A O 1
ATOM 1825 N N . GLU A 1 235 ? -17.625 -6.324 -12.492 1 98.81 235 GLU A N 1
ATOM 1826 C CA . GLU A 1 235 ? -17.484 -4.883 -12.68 1 98.81 235 GLU A CA 1
ATOM 1827 C C . GLU A 1 235 ? -17.562 -4.145 -11.352 1 98.81 235 GLU A C 1
ATOM 1829 O O . GLU A 1 235 ? -16.812 -3.186 -11.117 1 98.81 235 GLU A O 1
ATOM 1834 N N . ARG A 1 236 ? -18.5 -4.59 -10.523 1 98.38 236 ARG A N 1
ATOM 1835 C CA . ARG A 1 236 ? -18.672 -3.959 -9.219 1 98.38 236 ARG A CA 1
ATOM 1836 C C . ARG A 1 236 ? -17.438 -4.168 -8.352 1 98.38 236 ARG A C 1
ATOM 1838 O O . ARG A 1 236 ? -17.047 -3.279 -7.598 1 98.38 236 ARG A O 1
ATOM 1845 N N . LEU A 1 237 ? -16.812 -5.344 -8.43 1 98.31 237 LEU A N 1
ATOM 1846 C CA . LEU A 1 237 ? -15.562 -5.59 -7.711 1 98.31 237 LEU A CA 1
ATOM 1847 C C . LEU A 1 237 ? -14.477 -4.613 -8.156 1 98.31 237 LEU A C 1
ATOM 1849 O O . LEU A 1 237 ? -13.781 -4.027 -7.32 1 98.31 237 LEU A O 1
ATOM 1853 N N . VAL A 1 238 ? -14.359 -4.453 -9.469 1 98.56 238 VAL A N 1
ATOM 1854 C CA . VAL A 1 238 ? -13.32 -3.613 -10.055 1 98.56 238 VAL A CA 1
ATOM 1855 C C . VAL A 1 238 ? -13.547 -2.156 -9.664 1 98.56 238 VAL A C 1
ATOM 1857 O O . VAL A 1 238 ? -12.633 -1.485 -9.172 1 98.56 238 VAL A O 1
ATOM 1860 N N . ARG A 1 239 ? -14.781 -1.696 -9.805 1 97.56 239 ARG A N 1
ATOM 1861 C CA . ARG A 1 239 ? -15.109 -0.3 -9.539 1 97.56 239 ARG A CA 1
ATOM 1862 C C . ARG A 1 239 ? -15.023 0.011 -8.047 1 97.56 239 ARG A C 1
ATOM 1864 O O . ARG A 1 239 ? -14.523 1.067 -7.656 1 97.56 239 ARG A O 1
ATOM 1871 N N . GLY A 1 240 ? -15.5 -0.895 -7.258 1 96.19 240 GLY A N 1
ATOM 1872 C CA . GLY A 1 240 ? -15.562 -0.687 -5.82 1 96.19 240 GLY A CA 1
ATOM 1873 C C . GLY A 1 240 ? -14.195 -0.661 -5.16 1 96.19 240 GLY A C 1
ATOM 1874 O O . GLY A 1 240 ? -14.039 -0.113 -4.066 1 96.19 240 GLY A O 1
ATOM 1875 N N . SER A 1 241 ? -13.211 -1.22 -5.879 1 96.81 241 SER A N 1
ATOM 1876 C CA . SER A 1 241 ? -11.883 -1.315 -5.281 1 96.81 241 SER A CA 1
ATOM 1877 C C . SER A 1 241 ? -10.922 -0.317 -5.91 1 96.81 241 SER A C 1
ATOM 1879 O O . SER A 1 241 ? -9.719 -0.368 -5.66 1 96.81 241 SER A O 1
ATOM 1881 N N . GLU A 1 242 ? -11.375 0.614 -6.734 1 96.44 242 GLU A N 1
ATOM 1882 C CA . GLU A 1 242 ? -10.547 1.581 -7.445 1 96.44 242 GLU A CA 1
ATOM 1883 C C . GLU A 1 242 ? -9.672 2.377 -6.477 1 96.44 242 GLU A C 1
ATOM 1885 O O . GLU A 1 242 ? -8.539 2.736 -6.805 1 96.44 242 GLU A O 1
ATOM 1890 N N . HIS A 1 243 ? -10.172 2.662 -5.297 1 95.31 243 HIS A N 1
ATOM 1891 C CA . HIS A 1 243 ? -9.461 3.477 -4.316 1 95.31 243 HIS A CA 1
ATOM 1892 C C . HIS A 1 243 ? -8.188 2.785 -3.846 1 95.31 243 HIS A C 1
ATOM 1894 O O . HIS A 1 243 ? -7.277 3.439 -3.33 1 95.31 243 HIS A O 1
ATOM 1900 N N . LYS A 1 244 ? -8.039 1.463 -4.09 1 96.81 244 LYS A N 1
ATOM 1901 C CA . LYS A 1 244 ? -6.867 0.704 -3.664 1 96.81 244 LYS A CA 1
ATOM 1902 C C . LYS A 1 244 ? -5.75 0.779 -4.703 1 96.81 244 LYS A C 1
ATOM 1904 O O . LYS A 1 244 ? -4.617 0.38 -4.438 1 96.81 244 LYS A O 1
ATOM 1909 N N . ARG A 1 245 ? -6.031 1.292 -5.887 1 96.94 245 ARG A N 1
ATOM 1910 C CA . ARG A 1 245 ? -5.074 1.276 -6.988 1 96.94 245 ARG A CA 1
ATOM 1911 C C . ARG A 1 245 ? -4.613 2.688 -7.336 1 96.94 245 ARG A C 1
ATOM 1913 O O . ARG A 1 245 ? -4.301 2.979 -8.492 1 96.94 245 ARG A O 1
ATOM 1920 N N . ARG A 1 246 ? -4.602 3.547 -6.332 1 95.75 246 ARG A N 1
ATOM 1921 C CA . ARG A 1 246 ? -4.066 4.891 -6.523 1 95.75 246 ARG A CA 1
ATOM 1922 C C . ARG A 1 246 ? -3.328 5.367 -5.273 1 95.75 246 ARG A C 1
ATOM 1924 O O . ARG A 1 246 ? -3.631 4.93 -4.164 1 95.75 246 ARG A O 1
ATOM 1931 N N . LEU A 1 247 ? -2.379 6.242 -5.488 1 96.81 247 LEU A N 1
ATOM 1932 C CA . LEU A 1 247 ? -1.752 6.957 -4.383 1 96.81 247 LEU A CA 1
ATOM 1933 C C . LEU A 1 247 ? -2.729 7.945 -3.752 1 96.81 247 LEU A C 1
ATOM 1935 O O . LEU A 1 247 ? -3.758 8.273 -4.348 1 96.81 247 LEU A O 1
ATOM 1939 N N . PRO A 1 248 ? -2.418 8.398 -2.529 1 96.81 248 PRO A N 1
ATOM 1940 C CA . PRO A 1 248 ? -3.289 9.406 -1.917 1 96.81 248 PRO A CA 1
ATOM 1941 C C . PRO A 1 248 ? -3.436 10.664 -2.773 1 96.81 248 PRO A C 1
ATOM 1943 O O . PRO A 1 248 ? -2.445 11.164 -3.316 1 96.81 248 PRO A O 1
ATOM 1946 N N . VAL A 1 249 ? -4.68 11.125 -2.885 1 96.62 249 VAL A N 1
ATOM 1947 C CA . VAL A 1 249 ? -4.941 12.32 -3.684 1 96.62 249 VAL A CA 1
ATOM 1948 C C . VAL A 1 249 ? -5.336 13.477 -2.77 1 96.62 249 VAL A C 1
ATOM 1950 O O . VAL A 1 249 ? -5.785 13.266 -1.642 1 96.62 249 VAL A O 1
ATOM 1953 N N . GLY A 1 250 ? -5.043 14.625 -3.133 1 96.75 250 GLY A N 1
ATOM 1954 C CA . GLY A 1 250 ? -5.473 15.852 -2.486 1 96.75 250 GLY A CA 1
ATOM 1955 C C . GLY A 1 250 ? -6.176 16.812 -3.432 1 96.75 250 GLY A C 1
ATOM 1956 O O . GLY A 1 250 ? -6.355 16.5 -4.613 1 96.75 250 GLY A O 1
ATOM 1957 N N . PRO A 1 251 ? -6.605 17.891 -2.916 1 95.94 251 PRO A N 1
ATOM 1958 C CA . PRO A 1 251 ? -7.332 18.859 -3.738 1 95.94 251 PRO A CA 1
ATOM 1959 C C . PRO A 1 251 ? -6.438 19.547 -4.77 1 95.94 251 PRO A C 1
ATOM 1961 O O . PRO A 1 251 ? -5.238 19.719 -4.543 1 95.94 251 PRO A O 1
ATOM 1964 N N . THR A 1 252 ? -7.066 19.875 -5.906 1 90.12 252 THR A N 1
ATOM 1965 C CA . THR A 1 252 ? -6.379 20.734 -6.859 1 90.12 252 THR A CA 1
ATOM 1966 C C . THR A 1 252 ? -6.379 22.188 -6.367 1 90.12 252 THR A C 1
ATOM 1968 O O . THR A 1 252 ? -7.422 22.703 -5.973 1 90.12 252 THR A O 1
ATOM 1971 N N . LEU A 1 253 ? -5.199 22.719 -6.332 1 90.62 253 LEU A N 1
ATOM 1972 C CA . LEU A 1 253 ? -5.105 24.062 -5.77 1 90.62 253 LEU A CA 1
ATOM 1973 C C . LEU A 1 253 ? -4.707 25.078 -6.84 1 90.62 253 LEU A C 1
ATOM 1975 O O . LEU A 1 253 ? -3.967 24.75 -7.77 1 90.62 253 LEU A O 1
ATOM 1979 N N . MET B 1 1 ? 7.734 32.719 -3.93 1 84.75 1 MET B N 1
ATOM 1980 C CA . MET B 1 1 ? 6.746 31.641 -3.787 1 84.75 1 MET B CA 1
ATOM 1981 C C . MET B 1 1 ? 5.469 31.984 -4.551 1 84.75 1 MET B C 1
ATOM 1983 O O . MET B 1 1 ? 5.25 33.125 -4.922 1 84.75 1 MET B O 1
ATOM 1987 N N . ARG B 1 2 ? 4.684 30.906 -4.887 1 90.06 2 ARG B N 1
ATOM 1988 C CA . ARG B 1 2 ? 3.412 31.125 -5.57 1 90.06 2 ARG B CA 1
ATOM 1989 C C . ARG B 1 2 ? 2.447 31.906 -4.684 1 90.06 2 ARG B C 1
ATOM 1991 O O . ARG B 1 2 ? 2.557 31.875 -3.455 1 90.06 2 ARG B O 1
ATOM 1998 N N . GLU B 1 3 ? 1.683 32.75 -5.227 1 91.19 3 GLU B N 1
ATOM 1999 C CA . GLU B 1 3 ? 0.659 33.531 -4.52 1 91.19 3 GLU B CA 1
ATOM 2000 C C . GLU B 1 3 ? -0.666 32.781 -4.477 1 91.19 3 GLU B C 1
ATOM 2002 O O . GLU B 1 3 ? -1.241 32.469 -5.523 1 91.19 3 GLU B O 1
ATOM 2007 N N . LEU B 1 4 ? -1.101 32.531 -3.244 1 95.69 4 LEU B N 1
ATOM 2008 C CA . LEU B 1 4 ? -2.359 31.797 -3.072 1 95.69 4 LEU B CA 1
ATOM 2009 C C . LEU B 1 4 ? -3.352 32.625 -2.264 1 95.69 4 LEU B C 1
ATOM 2011 O O . LEU B 1 4 ? -2.957 33.375 -1.351 1 95.69 4 LEU B O 1
ATOM 2015 N N . ASP B 1 5 ? -4.582 32.594 -2.729 1 97.75 5 ASP B N 1
ATOM 2016 C CA . ASP B 1 5 ? -5.656 33.031 -1.838 1 97.75 5 ASP B CA 1
ATOM 2017 C C . ASP B 1 5 ? -5.961 31.953 -0.793 1 97.75 5 ASP B C 1
ATOM 2019 O O . ASP B 1 5 ? -6.77 31.047 -1.036 1 97.75 5 ASP B O 1
ATOM 2023 N N . TYR B 1 6 ? -5.371 32.125 0.369 1 97.94 6 TYR B N 1
ATOM 2024 C CA . TYR B 1 6 ? -5.406 31.078 1.38 1 97.94 6 TYR B CA 1
ATOM 2025 C C . TYR B 1 6 ? -6.836 30.797 1.841 1 97.94 6 TYR B C 1
ATOM 2027 O O . TYR B 1 6 ? -7.18 29.672 2.188 1 97.94 6 TYR B O 1
ATOM 2035 N N . SER B 1 7 ? -7.664 31.828 1.855 1 97.75 7 SER B N 1
ATOM 2036 C CA . SER B 1 7 ? -9.062 31.609 2.203 1 97.75 7 SER B CA 1
ATOM 2037 C C . SER B 1 7 ? -9.742 30.688 1.205 1 97.75 7 SER B C 1
ATOM 2039 O O . SER B 1 7 ? -10.477 29.766 1.596 1 97.75 7 SER B O 1
ATOM 2041 N N . ALA B 1 8 ? -9.5 30.922 -0.025 1 98.06 8 ALA B N 1
ATOM 2042 C CA . ALA B 1 8 ? -10.055 30.062 -1.075 1 98.06 8 ALA B CA 1
ATOM 2043 C C . ALA B 1 8 ? -9.469 28.656 -1.002 1 98.06 8 ALA B C 1
ATOM 2045 O O . ALA B 1 8 ? -10.156 27.672 -1.271 1 98.06 8 ALA B O 1
ATOM 2046 N N . VAL B 1 9 ? -8.188 28.578 -0.728 1 98.44 9 VAL B N 1
ATOM 2047 C CA . VAL B 1 9 ? -7.508 27.297 -0.602 1 98.44 9 VAL B CA 1
ATOM 2048 C C . VAL B 1 9 ? -8.141 26.484 0.524 1 98.44 9 VAL B C 1
ATOM 2050 O O . VAL B 1 9 ? -8.43 25.297 0.355 1 98.44 9 VAL B O 1
ATOM 2053 N N . ILE B 1 10 ? -8.383 27.141 1.669 1 98.75 10 ILE B N 1
ATOM 2054 C CA . ILE B 1 10 ? -9 26.484 2.811 1 98.75 10 ILE B CA 1
ATOM 2055 C C . ILE B 1 10 ? -10.375 25.953 2.418 1 98.75 10 ILE B C 1
ATOM 2057 O O . ILE B 1 10 ? -10.734 24.812 2.738 1 98.75 10 ILE B O 1
ATOM 2061 N N . GLU B 1 11 ? -11.109 26.734 1.651 1 98.56 11 GLU B N 1
ATOM 2062 C CA . GLU B 1 11 ? -12.438 26.312 1.192 1 98.56 11 GLU B CA 1
ATOM 2063 C C . GLU B 1 11 ? -12.344 25.109 0.266 1 98.56 11 GLU B C 1
ATOM 2065 O O . GLU B 1 11 ? -13.148 24.188 0.363 1 98.56 11 GLU B O 1
ATOM 2070 N N . ARG B 1 12 ? -11.398 25.141 -0.6 1 98.56 12 ARG B N 1
ATOM 2071 C CA . ARG B 1 12 ? -11.219 24.031 -1.528 1 98.56 12 ARG B CA 1
ATOM 2072 C C . ARG B 1 12 ? -10.828 22.75 -0.787 1 98.56 12 ARG B C 1
ATOM 2074 O O . ARG B 1 12 ? -11.32 21.672 -1.105 1 98.56 12 ARG B O 1
ATOM 2081 N N . ILE B 1 13 ? -9.953 22.859 0.164 1 98.88 13 ILE B N 1
ATOM 2082 C CA . ILE B 1 13 ? -9.484 21.703 0.909 1 98.88 13 ILE B CA 1
ATOM 2083 C C . ILE B 1 13 ? -10.625 21.125 1.742 1 98.88 13 ILE B C 1
ATOM 2085 O O . ILE B 1 13 ? -10.828 19.906 1.771 1 98.88 13 ILE B O 1
ATOM 2089 N N . THR B 1 14 ? -11.383 22 2.436 1 98.81 14 THR B N 1
ATOM 2090 C CA . THR B 1 14 ? -12.492 21.516 3.26 1 98.81 14 THR B CA 1
ATOM 2091 C C . THR B 1 14 ? -13.578 20.891 2.395 1 98.81 14 THR B C 1
ATOM 2093 O O . THR B 1 14 ? -14.172 19.875 2.779 1 98.81 14 THR B O 1
ATOM 2096 N N . GLY B 1 15 ? -13.859 21.484 1.213 1 98.81 15 GLY B N 1
ATOM 2097 C CA . GLY B 1 15 ? -14.766 20.859 0.27 1 98.81 15 GLY B CA 1
ATOM 2098 C C . GLY B 1 15 ? -14.312 19.484 -0.188 1 98.81 15 GLY B C 1
ATOM 2099 O O . GLY B 1 15 ? -15.109 18.547 -0.258 1 98.81 15 GLY B O 1
ATOM 2100 N N . PHE B 1 16 ? -13.055 19.375 -0.468 1 98.88 16 PHE B N 1
ATOM 2101 C CA . PHE B 1 16 ? -12.453 18.109 -0.883 1 98.88 16 PHE B CA 1
ATOM 2102 C C . PHE B 1 16 ? -12.633 17.047 0.19 1 98.88 16 PHE B C 1
ATOM 2104 O O . PHE B 1 16 ? -12.992 15.906 -0.115 1 98.88 16 PHE B O 1
ATOM 2111 N N . ILE B 1 17 ? -12.352 17.406 1.446 1 98.88 17 ILE B N 1
ATOM 2112 C CA . ILE B 1 17 ? -12.484 16.469 2.557 1 98.88 17 ILE B CA 1
ATOM 2113 C C . ILE B 1 17 ? -13.93 16 2.666 1 98.88 17 ILE B C 1
ATOM 2115 O O . ILE B 1 17 ? -14.195 14.805 2.76 1 98.88 17 ILE B O 1
ATOM 2119 N N . ARG B 1 18 ? -14.859 16.922 2.607 1 98.81 18 ARG B N 1
ATOM 2120 C CA . ARG B 1 18 ? -16.281 16.594 2.699 1 98.81 18 ARG B CA 1
ATOM 2121 C C . ARG B 1 18 ? -16.703 15.648 1.574 1 98.81 18 ARG B C 1
ATOM 2123 O O . ARG B 1 18 ? -17.359 14.633 1.817 1 98.81 18 ARG B O 1
ATOM 2130 N N . GLU B 1 19 ? -16.297 15.969 0.39 1 98.56 19 GLU B N 1
ATOM 2131 C CA . GLU B 1 19 ? -16.688 15.172 -0.775 1 98.56 19 GLU B CA 1
ATOM 2132 C C . GLU B 1 19 ? -16.078 13.781 -0.719 1 98.56 19 GLU B C 1
ATOM 2134 O O . GLU B 1 19 ? -16.703 12.805 -1.141 1 98.56 19 GLU B O 1
ATOM 2139 N N . SER B 1 20 ? -14.875 13.742 -0.276 1 98.38 20 SER B N 1
ATOM 2140 C CA . SER B 1 20 ? -14.195 12.453 -0.165 1 98.38 20 SER B CA 1
ATOM 2141 C C . SER B 1 20 ? -14.906 11.539 0.829 1 98.38 20 SER B C 1
ATOM 2143 O O . SER B 1 20 ? -15.141 10.359 0.542 1 98.38 20 SER B O 1
ATOM 2145 N N . VAL B 1 21 ? -15.258 12.078 2.016 1 98.69 21 VAL B N 1
ATOM 2146 C CA . VAL B 1 21 ? -15.906 11.297 3.064 1 98.69 21 VAL B CA 1
ATOM 2147 C C . VAL B 1 21 ? -17.297 10.875 2.607 1 98.69 21 VAL B C 1
ATOM 2149 O O . VAL B 1 21 ? -17.672 9.703 2.723 1 98.69 21 VAL B O 1
ATOM 2152 N N . ASP B 1 22 ? -18.047 11.797 2.047 1 98.19 22 ASP B N 1
ATOM 2153 C CA . ASP B 1 22 ? -19.406 11.516 1.591 1 98.19 22 ASP B CA 1
ATOM 2154 C C . ASP B 1 22 ? -19.391 10.539 0.419 1 98.19 22 ASP B C 1
ATOM 2156 O O . ASP B 1 22 ? -20.219 9.617 0.366 1 98.19 22 ASP B O 1
ATOM 2160 N N . GLY B 1 23 ? -18.516 10.766 -0.471 1 97.25 23 GLY B N 1
ATOM 2161 C CA . GLY B 1 23 ? -18.422 9.914 -1.644 1 97.25 23 GLY B CA 1
ATOM 2162 C C . GLY B 1 23 ? -18.078 8.477 -1.308 1 97.25 23 GLY B C 1
ATOM 2163 O O . GLY B 1 23 ? -18.484 7.547 -2.006 1 97.25 23 GLY B O 1
ATOM 2164 N N . ALA B 1 24 ? -17.375 8.297 -0.219 1 97.12 24 ALA B N 1
ATOM 2165 C CA . ALA B 1 24 ? -16.953 6.957 0.195 1 97.12 24 ALA B CA 1
ATOM 2166 C C . ALA B 1 24 ? -18 6.309 1.1 1 97.12 24 ALA B C 1
ATOM 2168 O O . ALA B 1 24 ? -17.875 5.137 1.457 1 97.12 24 ALA B O 1
ATOM 2169 N N . GLY B 1 25 ? -18.969 7.078 1.49 1 97.69 25 GLY B N 1
ATOM 2170 C CA . GLY B 1 25 ? -19.938 6.562 2.447 1 97.69 25 GLY B CA 1
ATOM 2171 C C . GLY B 1 25 ? -19.344 6.355 3.832 1 97.69 25 GLY B C 1
ATOM 2172 O O . GLY B 1 25 ? -19.797 5.48 4.574 1 97.69 25 GLY B O 1
ATOM 2173 N N . ALA B 1 26 ? -18.344 7.066 4.16 1 98.38 26 ALA B N 1
ATOM 2174 C CA . ALA B 1 26 ? -17.672 6.949 5.453 1 98.38 26 ALA B CA 1
ATOM 2175 C C . ALA B 1 26 ? -18.328 7.84 6.496 1 98.38 26 ALA B C 1
ATOM 2177 O O . ALA B 1 26 ? -19.016 8.812 6.152 1 98.38 26 ALA B O 1
ATOM 2178 N N . ASP B 1 27 ? -18.078 7.582 7.699 1 98.62 27 ASP B N 1
ATOM 2179 C CA . ASP B 1 27 ? -18.719 8.289 8.797 1 98.62 27 ASP B CA 1
ATOM 2180 C C . ASP B 1 27 ? -17.859 9.445 9.289 1 98.62 27 ASP B C 1
ATOM 2182 O O . ASP B 1 27 ? -18.312 10.281 10.078 1 98.62 27 ASP B O 1
ATOM 2186 N N . GLY B 1 28 ? -16.641 9.492 8.883 1 98.81 28 GLY B N 1
ATOM 2187 C CA . GLY B 1 28 ? -15.688 10.5 9.312 1 98.81 28 GLY B CA 1
ATOM 2188 C C . GLY B 1 28 ? -14.258 10.164 8.922 1 98.81 28 GLY B C 1
ATOM 2189 O O . GLY B 1 28 ? -14.023 9.508 7.91 1 98.81 28 GLY B O 1
ATOM 2190 N N . VAL B 1 29 ? -13.344 10.719 9.766 1 98.94 29 VAL B N 1
ATOM 2191 C CA . VAL B 1 29 ? -11.938 10.539 9.414 1 98.94 29 VAL B CA 1
ATOM 2192 C C . VAL B 1 29 ? -11.125 10.242 10.672 1 98.94 29 VAL B C 1
ATOM 2194 O O . VAL B 1 29 ? -11.555 10.57 11.781 1 98.94 29 VAL B O 1
ATOM 2197 N N . VAL B 1 30 ? -10.031 9.539 10.469 1 98.94 30 VAL B N 1
ATOM 2198 C CA . VAL B 1 30 ? -8.984 9.344 11.461 1 98.94 30 VAL B CA 1
ATOM 2199 C C . VAL B 1 30 ? -7.723 10.094 11.039 1 98.94 30 VAL B C 1
ATOM 2201 O O . VAL B 1 30 ? -7.301 10.008 9.883 1 98.94 30 VAL B O 1
ATOM 2204 N N . VAL B 1 31 ? -7.125 10.852 11.961 1 98.94 31 VAL B N 1
ATOM 2205 C CA . VAL B 1 31 ? -5.918 11.625 11.703 1 98.94 31 VAL B CA 1
ATOM 2206 C C . VAL B 1 31 ? -4.863 11.312 12.758 1 98.94 31 VAL B C 1
ATOM 2208 O O . VAL B 1 31 ? -5.156 11.32 13.961 1 98.94 31 VAL B O 1
ATOM 2211 N N . GLY B 1 32 ? -3.672 10.945 12.32 1 98.75 32 GLY B N 1
ATOM 2212 C CA . GLY B 1 32 ? -2.564 10.898 13.258 1 98.75 32 GLY B CA 1
ATOM 2213 C C . GLY B 1 32 ? -2.123 12.273 13.727 1 98.75 32 GLY B C 1
ATOM 2214 O O . GLY B 1 32 ? -1.812 13.148 12.906 1 98.75 32 GLY B O 1
ATOM 2215 N N . ILE B 1 33 ? -2.109 12.469 15.047 1 98.56 33 ILE B N 1
ATOM 2216 C CA . ILE B 1 33 ? -1.732 13.758 15.617 1 98.56 33 ILE B CA 1
ATOM 2217 C C . ILE B 1 33 ? -0.359 13.656 16.266 1 98.56 33 ILE B C 1
ATOM 2219 O O . ILE B 1 33 ? -0.207 13 17.312 1 98.56 33 ILE B O 1
ATOM 2223 N N . SER B 1 34 ? 0.601 14.32 15.711 1 96.38 34 SER B N 1
ATOM 2224 C CA . SER B 1 34 ? 1.981 14.18 16.156 1 96.38 34 SER B CA 1
ATOM 2225 C C . SER B 1 34 ? 2.391 15.344 17.062 1 96.38 34 SER B C 1
ATOM 2227 O O . SER B 1 34 ? 3.424 15.281 17.734 1 96.38 34 SER B O 1
ATOM 2229 N N . GLY B 1 35 ? 1.601 16.391 16.984 1 95.25 35 GLY B N 1
ATOM 2230 C CA . GLY B 1 35 ? 2.008 17.625 17.641 1 95.25 35 GLY B CA 1
ATOM 2231 C C . GLY B 1 35 ? 2.758 18.578 16.734 1 95.25 35 GLY B C 1
ATOM 2232 O O . GLY B 1 35 ? 3.166 19.656 17.156 1 95.25 35 GLY B O 1
ATOM 2233 N N . GLY B 1 36 ? 2.955 18.188 15.539 1 96.75 36 GLY B N 1
ATOM 2234 C CA . GLY B 1 36 ? 3.592 19.047 14.555 1 96.75 36 GLY B CA 1
ATOM 2235 C C . GLY B 1 36 ? 2.6 19.844 13.734 1 96.75 36 GLY B C 1
ATOM 2236 O O . GLY B 1 36 ? 1.389 19.641 13.844 1 96.75 36 GLY B O 1
ATOM 2237 N N . ILE B 1 37 ? 3.072 20.672 12.914 1 98.19 37 ILE B N 1
ATOM 2238 C CA . ILE B 1 37 ? 2.277 21.688 12.227 1 98.19 37 ILE B CA 1
ATOM 2239 C C . ILE B 1 37 ? 1.395 21.016 11.172 1 98.19 37 ILE B C 1
ATOM 2241 O O . ILE B 1 37 ? 0.252 21.422 10.961 1 98.19 37 ILE B O 1
ATOM 2245 N N . ASP B 1 38 ? 1.9 20 10.484 1 98.62 38 ASP B N 1
ATOM 2246 C CA . ASP B 1 38 ? 1.136 19.391 9.398 1 98.62 38 ASP B CA 1
ATOM 2247 C C . ASP B 1 38 ? -0.083 18.656 9.93 1 98.62 38 ASP B C 1
ATOM 2249 O O . ASP B 1 38 ? -1.203 18.859 9.461 1 98.62 38 ASP B O 1
ATOM 2253 N N . SER B 1 39 ? 0.16 17.781 10.93 1 98.62 39 SER B N 1
ATOM 2254 C CA . SER B 1 39 ? -0.944 17.016 11.5 1 98.62 39 SER B CA 1
ATOM 2255 C C . SER B 1 39 ? -1.971 17.922 12.156 1 98.62 39 SER B C 1
ATOM 2257 O O . SER B 1 39 ? -3.176 17.688 12.07 1 98.62 39 SER B O 1
ATOM 2259 N N . ALA B 1 40 ? -1.49 18.953 12.812 1 98.81 40 ALA B N 1
ATOM 2260 C CA . ALA B 1 40 ? -2.4 19.922 13.414 1 98.81 40 ALA B CA 1
ATOM 2261 C C . ALA B 1 40 ? -3.26 20.609 12.352 1 98.81 40 ALA B C 1
ATOM 2263 O O . ALA B 1 40 ? -4.48 20.688 12.492 1 98.81 40 ALA B O 1
ATOM 2264 N N . THR B 1 41 ? -2.625 21.062 11.289 1 98.94 41 THR B N 1
ATOM 2265 C CA . THR B 1 41 ? -3.336 21.75 10.219 1 98.94 41 THR B CA 1
ATOM 2266 C C . THR B 1 41 ? -4.402 20.844 9.609 1 98.94 41 THR B C 1
ATOM 2268 O O . THR B 1 41 ? -5.535 21.281 9.391 1 98.94 41 THR B O 1
ATOM 2271 N N . VAL B 1 42 ? -4.09 19.594 9.383 1 98.94 42 VAL B N 1
ATOM 2272 C CA . VAL B 1 42 ? -5.039 18.656 8.805 1 98.94 42 VAL B CA 1
ATOM 2273 C C . VAL B 1 42 ? -6.207 18.438 9.766 1 98.94 42 VAL B C 1
ATOM 2275 O O . VAL B 1 42 ? -7.363 18.375 9.344 1 98.94 42 VAL B O 1
ATOM 2278 N N . ALA B 1 43 ? -5.906 18.312 11.047 1 98.94 43 ALA B N 1
ATOM 2279 C CA . ALA B 1 43 ? -6.965 18.125 12.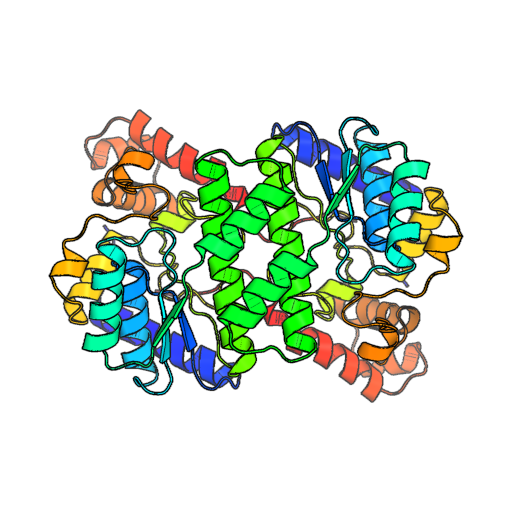039 1 98.94 43 ALA B CA 1
ATOM 2280 C C . ALA B 1 43 ? -7.934 19.297 12.031 1 98.94 43 ALA B C 1
ATOM 2282 O O . ALA B 1 43 ? -9.148 19.109 12.047 1 98.94 43 ALA B O 1
ATOM 2283 N N . TYR B 1 44 ? -7.402 20.516 12.016 1 98.94 44 TYR B N 1
ATOM 2284 C CA . TYR B 1 44 ? -8.242 21.703 12 1 98.94 44 TYR B CA 1
ATOM 2285 C C . TYR B 1 44 ? -9.094 21.75 10.734 1 98.94 44 TYR B C 1
ATOM 2287 O O . TYR B 1 44 ? -10.273 22.078 10.781 1 98.94 44 TYR B O 1
ATOM 2295 N N . LEU B 1 45 ? -8.492 21.438 9.594 1 98.94 45 LEU B N 1
ATOM 2296 C CA . LEU B 1 45 ? -9.219 21.406 8.32 1 98.94 45 LEU B CA 1
ATOM 2297 C C . LEU B 1 45 ? -10.328 20.359 8.352 1 98.94 45 LEU B C 1
ATOM 2299 O O . LEU B 1 45 ? -11.422 20.594 7.848 1 98.94 45 LEU B O 1
ATOM 2303 N N . ALA B 1 46 ? -10.016 19.203 8.938 1 98.94 46 ALA B N 1
ATOM 2304 C CA . ALA B 1 46 ? -10.992 18.109 9.023 1 98.94 46 ALA B CA 1
ATOM 2305 C C . ALA B 1 46 ? -12.195 18.531 9.859 1 98.94 46 ALA B C 1
ATOM 2307 O O . ALA B 1 46 ? -13.344 18.266 9.492 1 98.94 46 ALA B O 1
ATOM 2308 N N . VAL B 1 47 ? -11.93 19.188 10.992 1 98.94 47 VAL B N 1
ATOM 2309 C CA . VAL B 1 47 ? -13.016 19.641 11.859 1 98.94 47 VAL B CA 1
ATOM 2310 C C . VAL B 1 47 ? -13.844 20.703 11.148 1 98.94 47 VAL B C 1
ATOM 2312 O O . VAL B 1 47 ? -15.078 20.688 11.227 1 98.94 47 VAL B O 1
ATOM 2315 N N . GLU B 1 48 ? -13.172 21.641 10.484 1 98.81 48 GLU B N 1
ATOM 2316 C CA . GLU B 1 48 ? -13.875 22.641 9.703 1 98.81 48 GLU B CA 1
ATOM 2317 C C . GLU B 1 48 ? -14.766 22 8.648 1 98.81 48 GLU B C 1
ATOM 2319 O O . GLU B 1 48 ? -15.875 22.484 8.383 1 98.81 48 GLU B O 1
ATOM 2324 N N . ALA B 1 49 ? -14.32 20.922 8.07 1 98.88 49 ALA B N 1
ATOM 2325 C CA . ALA B 1 49 ? -15.008 20.266 6.957 1 98.88 49 ALA B CA 1
ATOM 2326 C C . ALA B 1 49 ? -16.172 19.422 7.457 1 98.88 49 ALA B C 1
ATOM 2328 O O . ALA B 1 49 ? -17.234 19.391 6.844 1 98.88 49 ALA B O 1
ATOM 2329 N N . LEU B 1 50 ? -15.969 18.734 8.625 1 98.88 50 LEU B N 1
ATOM 2330 C CA . LEU B 1 50 ? -16.859 17.625 8.945 1 98.88 50 LEU B CA 1
ATOM 2331 C C . LEU B 1 50 ? -17.547 17.844 10.289 1 98.88 50 LEU B C 1
ATOM 2333 O O . LEU B 1 50 ? -18.547 17.203 10.594 1 98.88 50 LEU B O 1
ATOM 2337 N N . GLY B 1 51 ? -16.969 18.734 11.148 1 98.81 51 GLY B N 1
ATOM 2338 C CA . GLY B 1 51 ? -17.359 18.812 12.547 1 98.81 51 GLY B CA 1
ATOM 2339 C C . GLY B 1 51 ? -16.531 17.906 13.445 1 98.81 51 GLY B C 1
ATOM 2340 O O . GLY B 1 51 ? -16.047 16.859 13.008 1 98.81 51 GLY B O 1
ATOM 2341 N N . LYS B 1 52 ? -16.344 18.312 14.695 1 98.75 52 LYS B N 1
ATOM 2342 C CA . LYS B 1 52 ? -15.43 17.641 15.617 1 98.75 52 LYS B CA 1
ATOM 2343 C C . LYS B 1 52 ? -15.883 16.219 15.898 1 98.75 52 LYS B C 1
ATOM 2345 O O . LYS B 1 52 ? -15.055 15.336 16.156 1 98.75 52 LYS B O 1
ATOM 2350 N N . GLU B 1 53 ? -17.172 15.906 15.758 1 98.69 53 GLU B N 1
ATOM 2351 C CA . GLU B 1 53 ? -17.703 14.594 16.109 1 98.69 53 GLU B CA 1
ATOM 2352 C C . GLU B 1 53 ? -17.297 13.539 15.07 1 98.69 53 GLU B C 1
ATOM 2354 O O . GLU B 1 53 ? -17.375 12.344 15.336 1 98.69 53 GLU B O 1
ATOM 2359 N N . ARG B 1 54 ? -16.891 13.945 13.93 1 98.81 54 ARG B N 1
ATOM 2360 C CA . ARG B 1 54 ? -16.578 13.016 12.844 1 98.81 54 ARG B CA 1
ATOM 2361 C C . ARG B 1 54 ? -15.07 12.906 12.641 1 98.81 54 ARG B C 1
ATOM 2363 O O . ARG B 1 54 ? -14.609 12.406 11.609 1 98.81 54 ARG B O 1
ATOM 2370 N N . VAL B 1 55 ? -14.297 13.453 13.641 1 98.94 55 VAL B N 1
ATOM 2371 C CA . VAL B 1 55 ? -12.844 13.406 13.57 1 98.94 55 VAL B CA 1
ATOM 2372 C C . VAL B 1 55 ? -12.289 12.68 14.797 1 98.94 55 VAL B C 1
ATOM 2374 O O . VAL B 1 55 ? -12.609 13.039 15.938 1 98.94 55 VAL B O 1
ATOM 2377 N N . LEU B 1 56 ? -11.516 11.617 14.555 1 98.88 56 LEU B N 1
ATOM 2378 C CA . LEU B 1 56 ? -10.758 10.961 15.617 1 98.88 56 LEU B CA 1
ATOM 2379 C C . LEU B 1 56 ? -9.266 11.234 15.469 1 98.88 56 LEU B C 1
ATOM 2381 O O . LEU B 1 56 ? -8.688 11.008 14.406 1 98.88 56 LEU B O 1
ATOM 2385 N N . GLY B 1 57 ? -8.703 11.797 16.5 1 98.88 57 GLY B N 1
ATOM 2386 C CA . GLY B 1 57 ? -7.254 11.938 16.547 1 98.88 57 GLY B CA 1
ATOM 2387 C C . GLY B 1 57 ? -6.57 10.766 17.219 1 98.88 57 GLY B C 1
ATOM 2388 O O . GLY B 1 57 ? -6.992 10.32 18.281 1 98.88 57 GLY B O 1
ATOM 2389 N N . LEU B 1 58 ? -5.578 10.234 16.578 1 98.81 58 LEU B N 1
ATOM 2390 C CA . LEU B 1 58 ? -4.727 9.242 17.219 1 98.81 58 LEU B CA 1
ATOM 2391 C C . LEU B 1 58 ? -3.355 9.82 17.547 1 98.81 58 LEU B C 1
ATOM 2393 O O . LEU B 1 58 ? -2.643 10.281 16.641 1 98.81 58 LEU B O 1
ATOM 2397 N N . ILE B 1 59 ? -3.023 9.891 18.812 1 98.56 59 ILE B N 1
ATOM 2398 C CA . ILE B 1 59 ? -1.689 10.242 19.281 1 98.56 59 ILE B CA 1
ATOM 2399 C C . ILE B 1 59 ? -0.877 8.977 19.531 1 98.56 59 ILE B C 1
ATOM 2401 O O . ILE B 1 59 ? -1.247 8.156 20.375 1 98.56 59 ILE B O 1
ATOM 2405 N N . MET B 1 60 ? 0.283 8.828 18.797 1 97.81 60 MET B N 1
ATOM 2406 C CA . MET B 1 60 ? 0.967 7.535 18.781 1 97.81 60 MET B CA 1
ATOM 2407 C C . MET B 1 60 ? 2.449 7.703 19.094 1 97.81 60 MET B C 1
ATOM 2409 O O . MET B 1 60 ? 3.305 7.43 18.25 1 97.81 60 MET B O 1
ATOM 2413 N N . PRO B 1 61 ? 2.721 8.031 20.312 1 96.12 61 PRO B N 1
ATOM 2414 C CA . PRO B 1 61 ? 4.105 8.297 20.703 1 96.12 61 PRO B CA 1
ATOM 2415 C C . PRO B 1 61 ? 4.953 7.031 20.781 1 96.12 61 PRO B C 1
ATOM 2417 O O . PRO B 1 61 ? 4.434 5.957 21.109 1 96.12 61 PRO B O 1
ATOM 2420 N N . TYR B 1 62 ? 6.168 7.16 20.344 1 94.75 62 TYR B N 1
ATOM 2421 C CA . TYR B 1 62 ? 7.207 6.199 20.703 1 94.75 62 TYR B CA 1
ATOM 2422 C C . TYR B 1 62 ? 8.008 6.676 21.906 1 94.75 62 TYR B C 1
ATOM 2424 O O . TYR B 1 62 ? 8.234 5.914 22.859 1 94.75 62 TYR B O 1
ATOM 2432 N N . TYR B 1 63 ? 8.367 7.98 21.781 1 88.44 63 TYR B N 1
ATOM 2433 C CA . TYR B 1 63 ? 8.984 8.672 22.891 1 88.44 63 TYR B CA 1
ATOM 2434 C C . TYR B 1 63 ? 7.961 9.5 23.656 1 88.44 63 TYR B C 1
ATOM 2436 O O . TYR B 1 63 ? 7.07 10.109 23.062 1 88.44 63 TYR B O 1
ATOM 2444 N N . GLU B 1 64 ? 8.016 9.391 24.938 1 85.5 64 GLU B N 1
ATOM 2445 C CA . GLU B 1 64 ? 7.148 10.258 25.734 1 85.5 64 GLU B CA 1
ATOM 2446 C C . GLU B 1 64 ? 7.84 11.578 26.062 1 85.5 64 GLU B C 1
ATOM 2448 O O . GLU B 1 64 ? 8.531 11.688 27.062 1 85.5 64 GLU B O 1
ATOM 2453 N N . ASN B 1 65 ? 7.629 12.492 25.141 1 85.5 65 ASN B N 1
ATOM 2454 C CA . ASN B 1 65 ? 8.242 13.812 25.266 1 85.5 65 ASN B CA 1
ATOM 2455 C C . ASN B 1 65 ? 7.227 14.93 25.016 1 85.5 65 ASN B C 1
ATOM 2457 O O . ASN B 1 65 ? 6.02 14.719 25.172 1 85.5 65 ASN B O 1
ATOM 2461 N N . ARG B 1 66 ? 7.68 16.062 24.703 1 87.38 66 ARG B N 1
ATOM 2462 C CA . ARG B 1 66 ? 6.84 17.25 24.562 1 87.38 66 ARG B CA 1
ATOM 2463 C C . ARG B 1 66 ? 5.879 17.125 23.391 1 87.38 66 ARG B C 1
ATOM 2465 O O . ARG B 1 66 ? 4.84 17.781 23.359 1 87.38 66 ARG B O 1
ATOM 2472 N N . ASP B 1 67 ? 6.223 16.312 22.469 1 89.94 67 ASP B N 1
ATOM 2473 C CA . ASP B 1 67 ? 5.355 16.094 21.312 1 89.94 67 ASP B CA 1
ATOM 2474 C C . ASP B 1 67 ? 3.996 15.555 21.75 1 89.94 67 ASP B C 1
ATOM 2476 O O . ASP B 1 67 ? 2.973 15.859 21.125 1 89.94 67 ASP B O 1
ATOM 2480 N N . LEU B 1 68 ? 4.02 14.75 22.75 1 94.06 68 LEU B N 1
ATOM 2481 C CA . LEU B 1 68 ? 2.779 14.195 23.281 1 94.06 68 LEU B CA 1
ATOM 2482 C C . LEU B 1 68 ? 1.881 15.305 23.812 1 94.06 68 LEU B C 1
ATOM 2484 O O . LEU B 1 68 ? 0.677 15.312 23.547 1 94.06 68 LEU B O 1
ATOM 2488 N N . ASP B 1 69 ? 2.475 16.219 24.531 1 95.62 69 ASP B N 1
ATOM 2489 C CA . ASP B 1 69 ? 1.728 17.344 25.078 1 95.62 69 ASP B CA 1
ATOM 2490 C C . ASP B 1 69 ? 1.166 18.234 23.969 1 95.62 69 ASP B C 1
ATOM 2492 O O . ASP B 1 69 ? 0.028 18.688 24.047 1 95.62 69 ASP B O 1
ATOM 2496 N N . ASP B 1 70 ? 1.991 18.469 23.031 1 97.19 70 ASP B N 1
ATOM 2497 C CA . ASP B 1 70 ? 1.566 19.281 21.891 1 97.19 70 ASP B CA 1
ATOM 2498 C C . ASP B 1 70 ? 0.422 18.609 21.141 1 97.19 70 ASP B C 1
ATOM 2500 O O . ASP B 1 70 ? -0.52 19.281 20.703 1 97.19 70 ASP B O 1
ATOM 2504 N N . ALA B 1 71 ? 0.525 17.297 20.938 1 97.94 71 ALA B N 1
ATOM 2505 C CA . ALA B 1 71 ? -0.534 16.547 20.266 1 97.94 71 ALA B CA 1
ATOM 2506 C C . ALA B 1 71 ? -1.846 16.641 21.047 1 97.94 71 ALA B C 1
ATOM 2508 O O . ALA B 1 71 ? -2.91 16.844 20.453 1 97.94 71 ALA B O 1
ATOM 2509 N N . ARG B 1 72 ? -1.77 16.516 22.328 1 98.06 72 ARG B N 1
ATOM 2510 C CA . ARG B 1 72 ? -2.953 16.656 23.172 1 98.06 72 ARG B CA 1
ATOM 2511 C C . ARG B 1 72 ? -3.561 18.047 23.062 1 98.06 72 ARG B C 1
ATOM 2513 O O . ARG B 1 72 ? -4.781 18.188 22.984 1 98.06 72 ARG B O 1
ATOM 2520 N N . LEU B 1 73 ? -2.68 19 23.094 1 98.44 73 LEU B N 1
ATOM 2521 C CA . LEU B 1 73 ? -3.131 20.391 22.953 1 98.44 73 LEU B CA 1
ATOM 2522 C C . LEU B 1 73 ? -3.951 20.578 21.688 1 98.44 73 LEU B C 1
ATOM 2524 O O . LEU B 1 73 ? -4.988 21.234 21.703 1 98.44 73 LEU B O 1
ATOM 2528 N N . VAL B 1 74 ? -3.498 20 20.578 1 98.69 74 VAL B N 1
ATOM 2529 C CA . VAL B 1 74 ? -4.203 20.094 19.297 1 98.69 74 VAL B CA 1
ATOM 2530 C C . VAL B 1 74 ? -5.594 19.484 19.422 1 98.69 74 VAL B C 1
ATOM 2532 O O . VAL B 1 74 ? -6.594 20.109 19.062 1 98.69 74 VAL B O 1
ATOM 2535 N N . CYS B 1 75 ? -5.676 18.266 19.984 1 98.81 75 CYS B N 1
ATOM 2536 C CA . CYS B 1 75 ? -6.945 17.562 20.109 1 98.81 75 CYS B CA 1
ATOM 2537 C C . CYS B 1 75 ? -7.895 18.312 21.047 1 98.81 75 CYS B C 1
ATOM 2539 O O . CYS B 1 75 ? -9.078 18.469 20.734 1 98.81 75 CYS B O 1
ATOM 2541 N N . GLU B 1 76 ? -7.379 18.781 22.109 1 98.56 76 GLU B N 1
ATOM 2542 C CA . GLU B 1 76 ? -8.188 19.469 23.109 1 98.56 76 GLU B CA 1
ATOM 2543 C C . GLU B 1 76 ? -8.68 20.828 22.594 1 98.56 76 GLU B C 1
ATOM 2545 O O . GLU B 1 76 ? -9.82 21.219 22.844 1 98.56 76 GLU B O 1
ATOM 2550 N N . SER B 1 77 ? -7.832 21.531 21.922 1 98.44 77 SER B N 1
ATOM 2551 C CA . SER B 1 77 ? -8.219 22.812 21.359 1 98.44 77 SER B CA 1
ATOM 2552 C C . SER B 1 77 ? -9.352 22.656 20.344 1 98.44 77 SER B C 1
ATOM 2554 O O . SER B 1 77 ? -10.195 23.547 20.203 1 98.44 77 SER B O 1
ATOM 2556 N N . LEU B 1 78 ? -9.445 21.516 19.672 1 98.69 78 LEU B N 1
ATOM 2557 C CA . LEU B 1 78 ? -10.453 21.234 18.656 1 98.69 78 LEU B CA 1
ATOM 2558 C C . LEU B 1 78 ? -11.688 20.594 19.281 1 98.69 78 LEU B C 1
ATOM 2560 O O . LEU B 1 78 ? -12.766 20.594 18.672 1 98.69 78 LEU B O 1
ATOM 2564 N N . GLY B 1 79 ? -11.445 20.031 20.453 1 98.69 79 GLY B N 1
ATOM 2565 C CA . GLY B 1 79 ? -12.523 19.297 21.094 1 98.69 79 GLY B CA 1
ATOM 2566 C C . GLY B 1 79 ? -12.836 17.984 20.422 1 98.69 79 GLY B C 1
ATOM 2567 O O . GLY B 1 79 ? -13.977 17.5 20.469 1 98.69 79 GLY B O 1
ATOM 2568 N N . ILE B 1 80 ? -11.898 17.422 19.766 1 98.75 80 ILE B N 1
ATOM 2569 C CA . ILE B 1 80 ? -12.148 16.156 19.094 1 98.75 80 ILE B CA 1
ATOM 2570 C C . ILE B 1 80 ? -11.844 14.992 20.047 1 98.75 80 ILE B C 1
ATOM 2572 O O . ILE B 1 80 ? -11.062 15.133 20.984 1 98.75 80 ILE B O 1
ATOM 2576 N N . ASP B 1 81 ? -12.531 13.836 19.781 1 98.44 81 ASP B N 1
ATOM 2577 C CA . ASP B 1 81 ? -12.125 12.602 20.453 1 98.44 81 ASP B CA 1
ATOM 2578 C C . ASP B 1 81 ? -10.719 12.188 20.016 1 98.44 81 ASP B C 1
ATOM 2580 O O . ASP B 1 81 ? -10.336 12.367 18.859 1 98.44 81 ASP B O 1
ATOM 2584 N N . TYR B 1 82 ? -9.984 11.68 20.984 1 98.62 82 TYR B N 1
ATOM 2585 C CA . TYR B 1 82 ? -8.664 11.188 20.641 1 98.62 82 TYR B CA 1
ATOM 2586 C C . TYR B 1 82 ? -8.273 10.008 21.531 1 98.62 82 TYR B C 1
ATOM 2588 O O . TYR B 1 82 ? -8.859 9.797 22.594 1 98.62 82 TYR B O 1
ATOM 2596 N N . LYS B 1 83 ? -7.391 9.211 21.062 1 98.06 83 LYS B N 1
ATOM 2597 C CA . LYS B 1 83 ? -6.758 8.109 21.781 1 98.06 83 LYS B CA 1
ATOM 2598 C C . LYS B 1 83 ? -5.238 8.25 21.781 1 98.06 83 LYS B C 1
ATOM 2600 O O . LYS B 1 83 ? -4.652 8.719 20.797 1 98.06 83 LYS B O 1
ATOM 2605 N N . VAL B 1 84 ? -4.672 7.918 22.906 1 97.88 84 VAL B N 1
ATOM 2606 C CA . VAL B 1 84 ? -3.217 7.844 23.016 1 97.88 84 VAL B CA 1
ATOM 2607 C C . VAL B 1 84 ? -2.771 6.383 22.984 1 97.88 84 VAL B C 1
ATOM 2609 O O . VAL B 1 84 ? -3.174 5.586 23.828 1 97.88 84 VAL B O 1
ATOM 2612 N N . VAL B 1 85 ? -1.98 6.051 21.984 1 97.69 85 VAL B N 1
ATOM 2613 C CA . VAL B 1 85 ? -1.484 4.688 21.828 1 97.69 85 VAL B CA 1
ATOM 2614 C C . VAL B 1 85 ? 0.042 4.695 21.781 1 97.69 85 VAL B C 1
ATOM 2616 O O . VAL B 1 85 ? 0.631 5.07 20.766 1 97.69 85 VAL B O 1
ATOM 2619 N N . ASN B 1 86 ? 0.652 4.262 22.844 1 97.06 86 ASN B N 1
ATOM 2620 C CA . ASN B 1 86 ? 2.102 4.09 22.812 1 97.06 86 ASN B CA 1
ATOM 2621 C C . ASN B 1 86 ? 2.516 2.963 21.875 1 97.06 86 ASN B C 1
ATOM 2623 O O . ASN B 1 86 ? 2.125 1.81 22.078 1 97.06 86 ASN B O 1
ATOM 2627 N N . ILE B 1 87 ? 3.357 3.295 20.875 1 97.62 87 ILE B N 1
ATOM 2628 C CA . ILE B 1 87 ? 3.635 2.305 19.844 1 97.62 87 ILE B CA 1
ATOM 2629 C C . ILE B 1 87 ? 4.914 1.546 20.188 1 97.62 87 ILE B C 1
ATOM 2631 O O . ILE B 1 87 ? 5.289 0.601 19.484 1 97.62 87 ILE B O 1
ATOM 2635 N N . LYS B 1 88 ? 5.637 1.887 21.281 1 96.56 88 LYS B N 1
ATOM 2636 C CA . LYS B 1 88 ? 6.934 1.303 21.609 1 96.56 88 LYS B CA 1
ATOM 2637 C C . LYS B 1 88 ? 6.836 -0.215 21.734 1 96.56 88 LYS B C 1
ATOM 2639 O O . LYS B 1 88 ? 7.676 -0.943 21.203 1 96.56 88 LYS B O 1
ATOM 2644 N N . PRO B 1 89 ? 5.797 -0.754 22.406 1 96.94 89 PRO B N 1
ATOM 2645 C CA . PRO B 1 89 ? 5.719 -2.213 22.516 1 96.94 89 PRO B CA 1
ATOM 2646 C C . PRO B 1 89 ? 5.629 -2.895 21.156 1 96.94 89 PRO B C 1
ATOM 2648 O O . PRO B 1 89 ? 6.203 -3.967 20.953 1 96.94 89 PRO B O 1
ATOM 2651 N N . ILE B 1 90 ? 4.898 -2.34 20.25 1 98.12 90 ILE B N 1
ATOM 2652 C CA . ILE B 1 90 ? 4.742 -2.912 18.906 1 98.12 90 ILE B CA 1
ATOM 2653 C C . ILE B 1 90 ? 6.07 -2.834 18.156 1 98.12 90 ILE B C 1
ATOM 2655 O O . ILE B 1 90 ? 6.512 -3.822 17.562 1 98.12 90 ILE B O 1
ATOM 2659 N N . VAL B 1 91 ? 6.719 -1.642 18.203 1 97.56 91 VAL B N 1
ATOM 2660 C CA . VAL B 1 91 ? 7.988 -1.431 17.516 1 97.56 91 VAL B CA 1
ATOM 2661 C C . VAL B 1 91 ? 9.047 -2.377 18.094 1 97.56 91 VAL B C 1
ATOM 2663 O O . VAL B 1 91 ? 9.859 -2.926 17.344 1 97.56 91 VAL B O 1
ATOM 2666 N N . ASP B 1 92 ? 9.023 -2.57 19.391 1 96.62 92 ASP B N 1
ATOM 2667 C CA . ASP B 1 92 ? 9.961 -3.482 20.031 1 96.62 92 ASP B CA 1
ATOM 2668 C C . ASP B 1 92 ? 9.789 -4.906 19.516 1 96.62 92 ASP B C 1
ATOM 2670 O O . ASP B 1 92 ? 10.773 -5.637 19.359 1 96.62 92 ASP B O 1
ATOM 2674 N N . GLU B 1 93 ? 8.578 -5.297 19.281 1 96.94 93 GLU B N 1
ATOM 2675 C CA . GLU B 1 93 ? 8.336 -6.629 18.75 1 96.94 93 GLU B CA 1
ATOM 2676 C C . GLU B 1 93 ? 8.891 -6.758 17.328 1 96.94 93 GLU B C 1
ATOM 2678 O O . GLU B 1 93 ? 9.438 -7.801 16.969 1 96.94 93 GLU B O 1
ATOM 2683 N N . PHE B 1 94 ? 8.734 -5.75 16.531 1 97.81 94 PHE B N 1
ATOM 2684 C CA . PHE B 1 94 ? 9.328 -5.75 15.195 1 97.81 94 PHE B CA 1
ATOM 2685 C C . PHE B 1 94 ? 10.844 -5.859 15.273 1 97.81 94 PHE B C 1
ATOM 2687 O O . PHE B 1 94 ? 11.461 -6.602 14.508 1 97.81 94 PHE B O 1
ATOM 2694 N N . GLU B 1 95 ? 11.43 -5.035 16.172 1 96 95 GLU B N 1
ATOM 2695 C CA . GLU B 1 95 ? 12.883 -5.031 16.328 1 96 95 GLU B CA 1
ATOM 2696 C C . GLU B 1 95 ? 13.398 -6.41 16.719 1 96 95 GLU B C 1
ATOM 2698 O O . GLU B 1 95 ? 14.438 -6.859 16.234 1 96 95 GLU B O 1
ATOM 2703 N N . ARG B 1 96 ? 12.719 -7.047 17.594 1 95.19 96 ARG B N 1
ATOM 2704 C CA . ARG B 1 96 ? 13.078 -8.398 18 1 95.19 96 ARG B CA 1
ATOM 2705 C C . ARG B 1 96 ? 13 -9.367 16.828 1 95.19 96 ARG B C 1
ATOM 2707 O O . ARG B 1 96 ? 13.883 -10.203 16.656 1 95.19 96 ARG B O 1
ATOM 2714 N N . ALA B 1 97 ? 11.977 -9.258 16.062 1 93.69 97 ALA B N 1
ATOM 2715 C CA . ALA B 1 97 ? 11.727 -10.156 14.938 1 93.69 97 ALA B CA 1
ATOM 2716 C C . ALA B 1 97 ? 12.812 -10.031 13.875 1 93.69 97 ALA B C 1
ATOM 2718 O O . ALA B 1 97 ? 13.156 -11.008 13.211 1 93.69 97 ALA B O 1
ATOM 2719 N N . VAL B 1 98 ? 13.398 -8.828 13.727 1 94.5 98 VAL B N 1
ATOM 2720 C CA . VAL B 1 98 ? 14.367 -8.57 12.672 1 94.5 98 VAL B CA 1
ATOM 2721 C C . VAL B 1 98 ? 15.781 -8.781 13.203 1 94.5 98 VAL B C 1
ATOM 2723 O O . VAL B 1 98 ? 16.719 -8.992 12.43 1 94.5 98 VAL B O 1
ATOM 2726 N N . GLY B 1 99 ? 16 -8.82 14.484 1 93.12 99 GLY B N 1
ATOM 2727 C CA . GLY B 1 99 ? 17.312 -8.992 15.094 1 93.12 99 GLY B CA 1
ATOM 2728 C C . GLY B 1 99 ? 18.047 -7.68 15.32 1 93.12 99 GLY B C 1
ATOM 2729 O O . GLY B 1 99 ? 19.281 -7.641 15.297 1 93.12 99 GLY B O 1
ATOM 2730 N N . GLY B 1 100 ? 17.25 -6.574 15.422 1 93 100 GLY B N 1
ATOM 2731 C CA . GLY B 1 100 ? 17.828 -5.262 15.633 1 93 100 GLY B CA 1
ATOM 2732 C C . GLY B 1 100 ? 17.625 -4.316 14.469 1 93 100 GLY B C 1
ATOM 2733 O O . GLY B 1 100 ? 17.547 -4.754 13.312 1 93 100 GLY B O 1
ATOM 2734 N N . LEU B 1 101 ? 17.531 -3.055 14.719 1 93.56 101 LEU B N 1
ATOM 2735 C CA . LEU B 1 101 ? 17.328 -2.018 13.711 1 93.56 101 LEU B CA 1
ATOM 2736 C C . LEU B 1 101 ? 18.266 -0.839 13.953 1 93.56 101 LEU B C 1
ATOM 2738 O O . LEU B 1 101 ? 18.484 -0.443 15.102 1 93.56 101 LEU B O 1
ATOM 2742 N N . ASP B 1 102 ? 18.812 -0.347 12.914 1 93.62 102 ASP B N 1
ATOM 2743 C CA . ASP B 1 102 ? 19.5 0.936 13.055 1 93.62 102 ASP B CA 1
ATOM 2744 C C . ASP B 1 102 ? 18.5 2.074 13.227 1 93.62 102 ASP B C 1
ATOM 2746 O O . ASP B 1 102 ? 17.281 1.859 13.148 1 93.62 102 ASP B O 1
ATOM 2750 N N . THR B 1 103 ? 18.953 3.236 13.547 1 92 103 THR B N 1
ATOM 2751 C CA . THR B 1 103 ? 18.125 4.383 13.891 1 92 103 THR B CA 1
ATOM 2752 C C . THR B 1 103 ? 17.156 4.707 12.766 1 92 103 THR B C 1
ATOM 2754 O O . THR B 1 103 ? 15.961 4.891 13 1 92 103 THR B O 1
ATOM 2757 N N . LYS B 1 104 ? 17.609 4.754 11.539 1 91.56 104 LYS B N 1
ATOM 2758 C CA . LYS B 1 104 ? 16.766 5.09 10.391 1 91.56 104 LYS B CA 1
ATOM 2759 C C . LYS B 1 104 ? 15.703 4.027 10.156 1 91.56 104 LYS B C 1
ATOM 2761 O O . LYS B 1 104 ? 14.539 4.352 9.906 1 91.56 104 LYS B O 1
ATOM 2766 N N . SER B 1 105 ? 16.109 2.768 10.258 1 94.56 105 SER B N 1
ATOM 2767 C CA . SER B 1 105 ? 15.18 1.662 10.07 1 94.56 105 SER B CA 1
ATOM 2768 C C . SER B 1 105 ? 14.109 1.649 11.156 1 94.56 105 SER B C 1
ATOM 2770 O O . SER B 1 105 ? 12.945 1.349 10.891 1 94.56 105 SER B O 1
ATOM 2772 N N . ARG B 1 106 ? 14.57 1.922 12.367 1 95.31 106 ARG B N 1
ATOM 2773 C CA . ARG B 1 106 ? 13.602 2.02 13.453 1 95.31 106 ARG B CA 1
ATOM 2774 C C . ARG B 1 106 ? 12.578 3.115 13.18 1 95.31 106 ARG B C 1
ATOM 2776 O O . ARG B 1 106 ? 11.375 2.924 13.398 1 95.31 106 ARG B O 1
ATOM 2783 N N . GLY B 1 107 ? 13.055 4.266 12.719 1 94.94 107 GLY B N 1
ATOM 2784 C CA . GLY B 1 107 ? 12.156 5.34 12.328 1 94.94 107 GLY B CA 1
ATOM 2785 C C . GLY B 1 107 ? 11.133 4.914 11.289 1 94.94 107 GLY B C 1
ATOM 2786 O O . GLY B 1 107 ? 9.953 5.262 11.391 1 94.94 107 GLY B O 1
ATOM 2787 N N . ASN B 1 108 ? 11.594 4.133 10.312 1 96.25 108 ASN B N 1
ATOM 2788 C CA . ASN B 1 108 ? 10.695 3.623 9.281 1 96.25 108 ASN B CA 1
ATOM 2789 C C . ASN B 1 108 ? 9.648 2.68 9.859 1 96.25 108 ASN B C 1
ATOM 2791 O O . ASN B 1 108 ? 8.477 2.736 9.477 1 96.25 108 ASN B O 1
ATOM 2795 N N . VAL B 1 109 ? 10.07 1.867 10.766 1 97.62 109 VAL B N 1
ATOM 2796 C CA . VAL B 1 109 ? 9.148 0.931 11.406 1 97.62 109 VAL B CA 1
ATOM 2797 C C . VAL B 1 109 ? 8.125 1.698 12.234 1 97.62 109 VAL B C 1
ATOM 2799 O O . VAL B 1 109 ? 6.941 1.347 12.258 1 97.62 109 VAL B O 1
ATOM 2802 N N . MET B 1 110 ? 8.578 2.738 12.938 1 97.31 110 MET B N 1
ATOM 2803 C CA . MET B 1 110 ? 7.668 3.58 13.703 1 97.31 110 MET B CA 1
ATOM 2804 C C . MET B 1 110 ? 6.582 4.164 12.805 1 97.31 110 MET B C 1
ATOM 2806 O O . MET B 1 110 ? 5.398 4.094 13.133 1 97.31 110 MET B O 1
ATOM 2810 N N . ALA B 1 111 ? 7 4.746 11.672 1 97.44 111 ALA B N 1
ATOM 2811 C CA . ALA B 1 111 ? 6.062 5.367 10.742 1 97.44 111 ALA B CA 1
ATOM 2812 C C . ALA B 1 111 ? 5.059 4.348 10.211 1 97.44 111 ALA B C 1
ATOM 2814 O O . ALA B 1 111 ? 3.859 4.625 10.148 1 97.44 111 ALA B O 1
ATOM 2815 N N . ARG B 1 112 ? 5.492 3.162 9.836 1 98.38 112 ARG B N 1
ATOM 2816 C CA . ARG B 1 112 ? 4.609 2.137 9.289 1 98.38 112 ARG B CA 1
ATOM 2817 C C . ARG B 1 112 ? 3.709 1.552 10.375 1 98.38 112 ARG B C 1
ATOM 2819 O O . ARG B 1 112 ? 2.557 1.203 10.109 1 98.38 112 ARG B O 1
ATOM 2826 N N . THR B 1 113 ? 4.227 1.479 11.594 1 98.62 113 THR B N 1
ATOM 2827 C CA . THR B 1 113 ? 3.402 1.052 12.719 1 98.62 113 THR B CA 1
ATOM 2828 C C . THR B 1 113 ? 2.227 2.004 12.914 1 98.62 113 THR B C 1
ATOM 2830 O O . THR B 1 113 ? 1.09 1.564 13.102 1 98.62 113 THR B O 1
ATOM 2833 N N . ARG B 1 114 ? 2.531 3.271 12.844 1 98.5 114 ARG B N 1
ATOM 2834 C CA . ARG B 1 114 ? 1.479 4.27 13.008 1 98.5 114 ARG B CA 1
ATOM 2835 C C . ARG B 1 114 ? 0.437 4.156 11.906 1 98.5 114 ARG B C 1
ATOM 2837 O O . ARG B 1 114 ? -0.762 4.297 12.156 1 98.5 114 ARG B O 1
ATOM 2844 N N . MET B 1 115 ? 0.894 3.904 10.688 1 98.62 115 MET B N 1
ATOM 2845 C CA . MET B 1 115 ? -0.024 3.719 9.57 1 98.62 115 MET B CA 1
ATOM 2846 C C . MET B 1 115 ? -0.953 2.535 9.82 1 98.62 115 MET B C 1
ATOM 2848 O O . MET B 1 115 ? -2.158 2.623 9.578 1 98.62 115 MET B O 1
ATOM 2852 N N . VAL B 1 116 ? -0.429 1.435 10.336 1 98.75 116 VAL B N 1
ATOM 2853 C CA . VAL B 1 116 ? -1.233 0.25 10.617 1 98.75 116 VAL B CA 1
ATOM 2854 C C . VAL B 1 116 ? -2.311 0.589 11.648 1 98.75 116 VAL B C 1
ATOM 2856 O O . VAL B 1 116 ? -3.473 0.208 11.484 1 98.75 116 VAL B O 1
ATOM 2859 N N . LEU B 1 117 ? -1.966 1.322 12.664 1 98.75 117 LEU B N 1
ATOM 2860 C CA . LEU B 1 117 ? -2.904 1.701 13.711 1 98.75 117 LEU B CA 1
ATOM 2861 C C . LEU B 1 117 ? -3.986 2.627 13.164 1 98.75 117 LEU B C 1
ATOM 2863 O O . LEU B 1 117 ? -5.16 2.5 13.531 1 98.75 117 LEU B O 1
ATOM 2867 N N . LEU B 1 118 ? -3.592 3.574 12.336 1 98.81 118 LEU B N 1
ATOM 2868 C CA . LEU B 1 118 ? -4.559 4.48 11.734 1 98.81 118 LEU B CA 1
ATOM 2869 C C . LEU B 1 118 ? -5.629 3.707 10.969 1 98.81 118 LEU B C 1
ATOM 2871 O O . LEU B 1 118 ? -6.824 3.926 11.172 1 98.81 118 LEU B O 1
ATOM 2875 N N . TYR B 1 119 ? -5.23 2.762 10.188 1 98.62 119 TYR B N 1
ATOM 2876 C CA . TYR B 1 119 ? -6.172 2.006 9.367 1 98.62 119 TYR B CA 1
ATOM 2877 C C . TYR B 1 119 ? -6.996 1.053 10.227 1 98.62 119 TYR B C 1
ATOM 2879 O O . TYR B 1 119 ? -8.164 0.799 9.938 1 98.62 119 TYR B O 1
ATOM 2887 N N . ALA B 1 120 ? -6.363 0.456 11.266 1 98.06 120 ALA B N 1
ATOM 2888 C CA . ALA B 1 120 ? -7.121 -0.428 12.148 1 98.06 120 ALA B CA 1
ATOM 2889 C C . ALA B 1 120 ? -8.289 0.31 12.789 1 98.06 120 ALA B C 1
ATOM 2891 O O . ALA B 1 120 ? -9.414 -0.203 12.828 1 98.06 120 ALA B O 1
ATOM 2892 N N . HIS B 1 121 ? -8.047 1.518 13.25 1 97.94 121 HIS B N 1
ATOM 2893 C CA . HIS B 1 121 ? -9.109 2.32 13.852 1 97.94 121 HIS B CA 1
ATOM 2894 C C . HIS B 1 121 ? -10.117 2.773 12.797 1 97.94 121 HIS B C 1
ATOM 2896 O O . HIS B 1 121 ? -11.328 2.732 13.039 1 97.94 121 HIS B O 1
ATOM 2902 N N . ALA B 1 122 ? -9.602 3.285 11.641 1 97.81 122 ALA B N 1
ATOM 2903 C CA . ALA B 1 122 ? -10.477 3.771 10.578 1 97.81 122 ALA B CA 1
ATOM 2904 C C . ALA B 1 122 ? -11.445 2.682 10.125 1 97.81 122 ALA B C 1
ATOM 2906 O O . ALA B 1 122 ? -12.641 2.93 9.969 1 97.81 122 ALA B O 1
ATOM 2907 N N . ASN B 1 123 ? -10.922 1.464 9.914 1 95.5 123 ASN B N 1
ATOM 2908 C CA . ASN B 1 123 ? -11.758 0.351 9.477 1 95.5 123 ASN B CA 1
ATOM 2909 C C . ASN B 1 123 ? -12.805 -0.009 10.523 1 95.5 123 ASN B C 1
ATOM 2911 O O . ASN B 1 123 ? -13.953 -0.291 10.18 1 95.5 123 ASN B O 1
ATOM 2915 N N . ALA B 1 124 ? -12.414 0.037 11.758 1 94.06 124 ALA B N 1
ATOM 2916 C CA . ALA B 1 124 ? -13.32 -0.326 12.852 1 94.06 124 ALA B CA 1
ATOM 2917 C C . ALA B 1 124 ? -14.469 0.671 12.969 1 94.06 124 ALA B C 1
ATOM 2919 O O . ALA B 1 124 ? -15.562 0.319 13.414 1 94.06 124 ALA B O 1
ATOM 2920 N N . MET B 1 125 ? -14.273 1.874 12.438 1 95.5 125 MET B N 1
ATOM 2921 C CA . MET B 1 125 ? -15.25 2.938 12.656 1 95.5 125 MET B CA 1
ATOM 2922 C C . MET B 1 125 ? -15.898 3.363 11.344 1 95.5 125 MET B C 1
ATOM 2924 O O . MET B 1 125 ? -16.656 4.336 11.305 1 95.5 125 MET B O 1
ATOM 2928 N N . ASN B 1 126 ? -15.523 2.67 10.25 1 96.88 126 ASN B N 1
ATOM 2929 C CA . ASN B 1 126 ? -15.969 3.076 8.922 1 96.88 126 ASN B CA 1
ATOM 2930 C C . ASN B 1 126 ? -15.586 4.523 8.617 1 96.88 126 ASN B C 1
ATOM 2932 O O . ASN B 1 126 ? -16.438 5.336 8.266 1 96.88 126 ASN B O 1
ATOM 2936 N N . ARG B 1 127 ? -14.359 4.836 8.836 1 98.56 127 ARG B N 1
ATOM 2937 C CA . ARG B 1 127 ? -13.82 6.168 8.586 1 98.56 127 ARG B CA 1
ATOM 2938 C C . ARG B 1 127 ? -12.656 6.109 7.598 1 98.56 127 ARG B C 1
ATOM 2940 O O . ARG B 1 127 ? -12.195 5.023 7.234 1 98.56 127 ARG B O 1
ATOM 2947 N N . LEU B 1 128 ? -12.211 7.277 7.109 1 98.81 128 LEU B N 1
ATOM 2948 C CA . LEU B 1 128 ? -11.078 7.395 6.195 1 98.81 128 LEU B CA 1
ATOM 2949 C C . LEU B 1 128 ? -9.844 7.902 6.926 1 98.81 128 LEU B C 1
ATOM 2951 O O . LEU B 1 128 ? -9.953 8.68 7.875 1 98.81 128 LEU B O 1
ATOM 2955 N N . VAL B 1 129 ? -8.719 7.438 6.523 1 98.88 129 VAL B N 1
ATOM 2956 C CA . VAL B 1 129 ? -7.457 7.969 7.031 1 98.88 129 VAL B CA 1
ATOM 2957 C C . VAL B 1 129 ? -7.059 9.211 6.238 1 98.88 129 VAL B C 1
ATOM 2959 O O . VAL B 1 129 ? -6.902 9.148 5.016 1 98.88 129 VAL B O 1
ATOM 2962 N N . LEU B 1 130 ? -6.852 10.367 6.883 1 98.88 130 LEU B N 1
ATOM 2963 C CA . LEU B 1 130 ? -6.289 11.555 6.254 1 98.88 130 LEU B CA 1
ATOM 2964 C C . LEU B 1 130 ? -4.789 11.648 6.504 1 98.88 130 LEU B C 1
ATOM 2966 O O . LEU B 1 130 ? -4.344 11.648 7.652 1 98.88 130 LEU B O 1
ATOM 2970 N N . GLY B 1 131 ? -4.066 11.672 5.445 1 98.69 131 GLY B N 1
ATOM 2971 C CA . GLY B 1 131 ? -2.631 11.875 5.555 1 98.69 131 GLY B CA 1
ATOM 2972 C C . GLY B 1 131 ? -2.25 13.328 5.785 1 98.69 131 GLY B C 1
ATOM 2973 O O . GLY B 1 131 ? -3.045 14.234 5.52 1 98.69 131 GLY B O 1
ATOM 2974 N N . THR B 1 132 ? -1.014 13.539 6.223 1 98.5 132 THR B N 1
ATOM 2975 C CA . THR B 1 132 ? -0.616 14.883 6.633 1 98.5 132 THR B CA 1
ATOM 2976 C C . THR B 1 132 ? 0.593 15.352 5.836 1 98.5 132 THR B C 1
ATOM 2978 O O . THR B 1 132 ? 1.131 16.438 6.094 1 98.5 132 THR B O 1
ATOM 2981 N N . SER B 1 133 ? 0.989 14.562 4.852 1 97.56 133 SER B N 1
ATOM 2982 C CA . SER B 1 133 ? 2.158 14.922 4.055 1 97.56 133 SER B CA 1
ATOM 2983 C C . SER B 1 133 ? 1.884 16.141 3.191 1 97.56 133 SER B C 1
ATOM 2985 O O . SER B 1 133 ? 0.799 16.281 2.621 1 97.56 133 SER B O 1
ATOM 2987 N N . ASN B 1 134 ? 2.836 17.062 3.158 1 98.38 134 ASN B N 1
ATOM 2988 C CA . ASN B 1 134 ? 2.75 18.234 2.279 1 98.38 134 ASN B CA 1
ATOM 2989 C C . ASN B 1 134 ? 3.617 18.062 1.036 1 98.38 134 ASN B C 1
ATOM 2991 O O . ASN B 1 134 ? 4.32 17.047 0.898 1 98.38 134 ASN B O 1
ATOM 2995 N N . ARG B 1 135 ? 3.576 18.938 0.187 1 98.19 135 ARG B N 1
ATOM 2996 C CA . ARG B 1 135 ? 4.219 18.859 -1.12 1 98.19 135 ARG B CA 1
ATOM 2997 C C . ARG B 1 135 ? 5.738 18.828 -0.98 1 98.19 135 ARG B C 1
ATOM 2999 O O . ARG B 1 135 ? 6.418 18.094 -1.7 1 98.19 135 ARG B O 1
ATOM 3006 N N . SER B 1 136 ? 6.32 19.641 -0.089 1 98.62 136 SER B N 1
ATOM 3007 C CA . SER B 1 136 ? 7.762 19.672 0.128 1 98.62 136 SER B CA 1
ATOM 3008 C C . SER B 1 136 ? 8.305 18.297 0.514 1 98.62 136 SER B C 1
ATOM 3010 O O . SER B 1 136 ? 9.297 17.844 -0.049 1 98.62 136 SER B O 1
ATOM 3012 N N . GLU B 1 137 ? 7.578 17.703 1.451 1 98.25 137 GLU B N 1
ATOM 3013 C CA . GLU B 1 137 ? 7.973 16.391 1.943 1 98.25 137 GLU B CA 1
ATOM 3014 C C . GLU B 1 137 ? 7.848 15.328 0.851 1 98.25 137 GLU B C 1
ATOM 3016 O O . GLU B 1 137 ? 8.734 14.492 0.679 1 98.25 137 GLU B O 1
ATOM 3021 N N . VAL B 1 138 ? 6.801 15.367 0.14 1 98.12 138 VAL B N 1
ATOM 3022 C CA . VAL B 1 138 ? 6.531 14.359 -0.884 1 98.12 138 VAL B CA 1
ATOM 3023 C C . VAL B 1 138 ? 7.555 14.484 -2.01 1 98.12 138 VAL B C 1
ATOM 3025 O O . VAL B 1 138 ? 8.148 13.492 -2.43 1 98.12 138 VAL B O 1
ATOM 3028 N N . LEU B 1 139 ? 7.812 15.68 -2.494 1 98.5 139 LEU B N 1
ATOM 3029 C CA . LEU B 1 139 ? 8.711 15.898 -3.627 1 98.5 139 LEU B CA 1
ATOM 3030 C C . LEU B 1 139 ? 10.141 15.516 -3.264 1 98.5 139 LEU B C 1
ATOM 3032 O O . LEU B 1 139 ? 10.883 15.008 -4.105 1 98.5 139 LEU B O 1
ATOM 3036 N N . THR B 1 140 ? 10.523 15.742 -1.98 1 98.31 140 THR B N 1
ATOM 3037 C CA . THR B 1 140 ? 11.898 15.453 -1.581 1 98.31 140 THR B CA 1
ATOM 3038 C C . THR B 1 140 ? 12.023 14.023 -1.065 1 98.31 140 THR B C 1
ATOM 3040 O O . THR B 1 140 ? 13.133 13.562 -0.774 1 98.31 140 THR B O 1
ATOM 3043 N N . GLY B 1 141 ? 10.914 13.375 -0.878 1 97.62 141 GLY B N 1
ATOM 3044 C CA . GLY B 1 141 ? 10.93 12.016 -0.351 1 97.62 141 GLY B CA 1
ATOM 3045 C C . GLY B 1 141 ? 11.125 11.961 1.151 1 97.62 141 GLY B C 1
ATOM 3046 O O . GLY B 1 141 ? 11.516 10.93 1.696 1 97.62 141 GLY B O 1
ATOM 3047 N N . TYR B 1 142 ? 10.914 13.125 1.818 1 97.06 142 TYR B N 1
ATOM 3048 C CA . TYR B 1 142 ? 11.062 13.164 3.268 1 97.06 142 TYR B CA 1
ATOM 3049 C C . TYR B 1 142 ? 9.828 12.602 3.961 1 97.06 142 TYR B C 1
ATOM 3051 O O . TYR B 1 142 ? 9.133 13.32 4.688 1 97.06 142 TYR B O 1
ATOM 3059 N N . PHE B 1 143 ? 9.547 11.375 3.76 1 96.88 143 PHE B N 1
ATOM 3060 C CA . PHE B 1 143 ? 8.523 10.531 4.348 1 96.88 143 PHE B CA 1
ATOM 3061 C C . PHE B 1 143 ? 8.883 9.055 4.195 1 96.88 143 PHE B C 1
ATOM 3063 O O . PHE B 1 143 ? 9.82 8.711 3.475 1 96.88 143 PHE B O 1
ATOM 3070 N N . THR B 1 144 ? 8.234 8.227 4.945 1 96.94 144 THR B N 1
ATOM 3071 C CA . THR B 1 144 ? 8.461 6.789 4.852 1 96.94 144 THR B CA 1
ATOM 3072 C C . THR B 1 144 ? 7.512 6.156 3.844 1 96.94 144 THR B C 1
ATOM 3074 O O . THR B 1 144 ? 6.289 6.262 3.982 1 96.94 144 THR B O 1
ATOM 3077 N N . LYS B 1 145 ? 8.117 5.48 2.826 1 97 145 LYS B N 1
ATOM 3078 C CA . LYS B 1 145 ? 7.352 4.746 1.828 1 97 145 LYS B CA 1
ATOM 3079 C C . LYS B 1 145 ? 6.426 3.727 2.49 1 97 145 LYS B C 1
ATOM 3081 O O . LYS B 1 145 ? 6.871 2.91 3.299 1 97 145 LYS B O 1
ATOM 3086 N N . TRP B 1 146 ? 5.074 3.82 2.236 1 97.19 146 TRP B N 1
ATOM 3087 C CA . TRP B 1 146 ? 4.031 2.941 2.754 1 97.19 146 TRP B CA 1
ATOM 3088 C C . TRP B 1 146 ? 3.838 3.15 4.254 1 97.19 146 TRP B C 1
ATOM 3090 O O . TRP B 1 146 ? 3.232 2.316 4.93 1 97.19 146 TRP B O 1
ATOM 3100 N N . GLY B 1 147 ? 4.426 4.164 4.824 1 97.31 147 GLY B N 1
ATOM 3101 C CA . GLY B 1 147 ? 4.172 4.641 6.176 1 97.31 147 GLY B CA 1
ATOM 3102 C C . GLY B 1 147 ? 3.307 5.883 6.219 1 97.31 147 GLY B C 1
ATOM 3103 O O . GLY B 1 147 ? 2.109 5.824 5.93 1 97.31 147 GLY B O 1
ATOM 3104 N N . ASP B 1 148 ? 3.982 7.02 6.477 1 96.38 148 ASP B N 1
ATOM 3105 C CA . ASP B 1 148 ? 3.227 8.266 6.551 1 96.38 148 ASP B CA 1
ATOM 3106 C C . ASP B 1 148 ? 2.838 8.758 5.16 1 96.38 148 ASP B C 1
ATOM 3108 O O . ASP B 1 148 ? 2.041 9.688 5.027 1 96.38 148 ASP B O 1
ATOM 3112 N N . GLY B 1 149 ? 3.352 8.086 4.18 1 95.19 149 GLY B N 1
ATOM 3113 C CA . GLY B 1 149 ? 2.938 8.391 2.82 1 95.19 149 GLY B CA 1
ATOM 3114 C C . GLY B 1 149 ? 1.725 7.594 2.375 1 95.19 149 GLY B C 1
ATOM 3115 O O . GLY B 1 149 ? 1.24 7.766 1.254 1 95.19 149 GLY B O 1
ATOM 3116 N N . ALA B 1 150 ? 1.221 6.77 3.301 1 97 150 ALA B N 1
ATOM 3117 C CA . ALA B 1 150 ? 0.143 5.852 2.941 1 97 150 ALA B CA 1
ATOM 3118 C C . ALA B 1 150 ? -1.169 6.258 3.605 1 97 150 ALA B C 1
ATOM 3120 O O . ALA B 1 150 ? -1.325 6.117 4.82 1 97 150 ALA B O 1
ATOM 3121 N N . SER B 1 151 ? -2.023 7.105 3.035 1 98.44 151 SER B N 1
ATOM 3122 C CA . SER B 1 151 ? -3.338 7.5 3.527 1 98.44 151 SER B CA 1
ATOM 3123 C C . SER B 1 151 ? -4.41 7.316 2.457 1 98.44 151 SER B C 1
ATOM 3125 O O . SER B 1 151 ? -4.098 6.973 1.315 1 98.44 151 SER B O 1
ATOM 3127 N N . ASP B 1 152 ? -5.668 7.414 2.865 1 98.56 152 ASP B N 1
ATOM 3128 C CA . ASP B 1 152 ? -6.742 7.414 1.877 1 98.56 152 ASP B CA 1
ATOM 3129 C C . ASP B 1 152 ? -6.711 8.688 1.034 1 98.56 152 ASP B C 1
ATOM 3131 O O . ASP B 1 152 ? -6.832 8.633 -0.191 1 98.56 152 ASP B O 1
ATOM 3135 N N . TYR B 1 153 ? -6.57 9.781 1.688 1 98.62 153 TYR B N 1
ATOM 3136 C CA . TYR B 1 153 ? -6.473 11.102 1.077 1 98.62 153 TYR B CA 1
ATOM 3137 C C . TYR B 1 153 ? -5.41 11.945 1.771 1 98.62 153 TYR B C 1
ATOM 3139 O O . TYR B 1 153 ? -5.031 11.664 2.91 1 98.62 153 TYR B O 1
ATOM 3147 N N . ALA B 1 154 ? -4.859 12.906 1.126 1 98.56 154 ALA B N 1
ATOM 3148 C CA . ALA B 1 154 ? -3.816 13.781 1.646 1 98.56 154 ALA B CA 1
ATOM 3149 C C . ALA B 1 154 ? -4.148 15.25 1.378 1 98.56 154 ALA B C 1
ATOM 3151 O O . ALA B 1 154 ? -3.701 15.82 0.382 1 98.56 154 ALA B O 1
ATOM 3152 N N . PRO B 1 155 ? -4.762 15.891 2.297 1 98.75 155 PRO B N 1
ATOM 3153 C CA . PRO B 1 155 ? -5.285 17.25 2.088 1 98.75 155 PRO B CA 1
ATOM 3154 C C . PRO B 1 155 ? -4.191 18.25 1.766 1 98.75 155 PRO B C 1
ATOM 3156 O O . PRO B 1 155 ? -4.441 19.234 1.062 1 98.75 155 PRO B O 1
ATOM 3159 N N . LEU B 1 156 ? -2.998 18.016 2.248 1 98.81 156 LEU B N 1
ATOM 3160 C CA . LEU B 1 156 ? -1.954 19.031 2.152 1 98.81 156 LEU B CA 1
ATOM 3161 C C . LEU B 1 156 ? -0.993 18.719 1.011 1 98.81 156 LEU B C 1
ATOM 3163 O O . LEU B 1 156 ? -0.025 19.438 0.787 1 98.81 156 LEU B O 1
ATOM 3167 N N . ILE B 1 157 ? -1.218 17.688 0.239 1 98.5 157 ILE B N 1
ATOM 3168 C CA . ILE B 1 157 ? -0.207 17.062 -0.613 1 98.5 157 ILE B CA 1
ATOM 3169 C C . ILE B 1 157 ? 0.21 18.031 -1.711 1 98.5 157 ILE B C 1
ATOM 3171 O O . ILE B 1 157 ? 1.271 17.891 -2.318 1 98.5 157 ILE B O 1
ATOM 3175 N N . ASN B 1 158 ? -0.579 19.094 -1.981 1 98.12 158 ASN B N 1
ATOM 3176 C CA . ASN B 1 158 ? -0.252 20.062 -3.023 1 98.12 158 ASN B CA 1
ATOM 3177 C C . ASN B 1 158 ? 0.102 21.422 -2.434 1 98.12 158 ASN B C 1
ATOM 3179 O O . ASN B 1 158 ? 0.12 22.438 -3.146 1 98.12 158 ASN B O 1
ATOM 3183 N N . LEU B 1 159 ? 0.362 21.5 -1.152 1 98.69 159 LEU B N 1
ATOM 3184 C CA . LEU B 1 159 ? 0.821 22.703 -0.474 1 98.69 159 LEU B CA 1
ATOM 3185 C C . LEU B 1 159 ? 2.27 22.562 -0.024 1 98.69 159 LEU B C 1
ATOM 3187 O O . LEU B 1 159 ? 2.639 21.547 0.576 1 98.69 159 LEU B O 1
ATOM 3191 N N . TYR B 1 160 ? 3.051 23.547 -0.314 1 98.56 160 TYR B N 1
ATOM 3192 C CA . TYR B 1 160 ? 4.398 23.578 0.241 1 98.56 160 TYR B CA 1
ATOM 3193 C C . TYR B 1 160 ? 4.363 23.859 1.741 1 98.56 160 TYR B C 1
ATOM 3195 O O . TYR B 1 160 ? 3.381 24.391 2.258 1 98.56 160 TYR B O 1
ATOM 3203 N N . LYS B 1 161 ? 5.449 23.516 2.424 1 98.5 161 LYS B N 1
ATOM 3204 C CA . LYS B 1 161 ? 5.527 23.656 3.875 1 98.5 161 LYS B CA 1
ATOM 3205 C C . LYS B 1 161 ? 5.238 25.094 4.305 1 98.5 161 LYS B C 1
ATOM 3207 O O . LYS B 1 161 ? 4.516 25.328 5.277 1 98.5 161 LYS B O 1
ATOM 3212 N N . THR B 1 162 ? 5.781 26.078 3.633 1 98.19 162 THR B N 1
ATOM 3213 C CA . THR B 1 162 ? 5.586 27.484 3.977 1 98.19 162 THR B CA 1
ATOM 3214 C C . THR B 1 162 ? 4.113 27.875 3.855 1 98.19 162 THR B C 1
ATOM 3216 O O . THR B 1 162 ? 3.625 28.719 4.609 1 98.19 162 THR B O 1
ATOM 3219 N N . GLU B 1 163 ? 3.434 27.297 2.938 1 98.62 163 GLU B N 1
ATOM 3220 C CA . GLU B 1 163 ? 2.012 27.562 2.756 1 98.62 163 GLU B CA 1
ATOM 3221 C C . GLU B 1 163 ? 1.181 26.906 3.855 1 98.62 163 GLU B C 1
ATOM 3223 O O . GLU B 1 163 ? 0.155 27.453 4.273 1 98.62 163 GLU B O 1
ATOM 3228 N N . VAL B 1 164 ? 1.598 25.75 4.312 1 98.75 164 VAL B N 1
ATOM 3229 C CA . VAL B 1 164 ? 0.938 25.062 5.426 1 98.75 164 VAL B CA 1
ATOM 3230 C C . VAL B 1 164 ? 0.975 25.953 6.668 1 98.75 164 VAL B C 1
ATOM 3232 O O . VAL B 1 164 ? -0.022 26.062 7.383 1 98.75 164 VAL B O 1
ATOM 3235 N N . TRP B 1 165 ? 2.107 26.594 6.91 1 98.44 165 TRP B N 1
ATOM 3236 C CA . TRP B 1 165 ? 2.236 27.5 8.047 1 98.44 165 TRP B CA 1
ATOM 3237 C C . TRP B 1 165 ? 1.215 28.625 7.965 1 98.44 165 TRP B C 1
ATOM 3239 O O . TRP B 1 165 ? 0.596 29 8.969 1 98.44 165 TRP B O 1
ATOM 3249 N N . GLU B 1 166 ? 1.062 29.172 6.801 1 98.12 166 GLU B N 1
ATOM 3250 C CA . GLU B 1 166 ? 0.125 30.266 6.617 1 98.12 166 GLU B CA 1
ATOM 3251 C C . GLU B 1 166 ? -1.311 29.828 6.879 1 98.12 166 GLU B C 1
ATOM 3253 O O . GLU B 1 166 ? -2.074 30.531 7.539 1 98.12 166 GLU B O 1
ATOM 3258 N N . ILE B 1 167 ? -1.617 28.688 6.371 1 98.62 167 ILE B N 1
ATOM 3259 C CA . ILE B 1 167 ? -2.963 28.156 6.551 1 98.62 167 ILE B CA 1
ATOM 3260 C C . ILE B 1 167 ? -3.207 27.844 8.023 1 98.62 167 ILE B C 1
ATOM 3262 O O . ILE B 1 167 ? -4.281 28.141 8.555 1 98.62 167 ILE B O 1
ATOM 3266 N N . ALA B 1 168 ? -2.234 27.281 8.68 1 98.75 168 ALA B N 1
ATOM 3267 C CA . ALA B 1 168 ? -2.344 26.953 10.102 1 98.75 168 ALA B CA 1
ATOM 3268 C C . ALA B 1 168 ? -2.656 28.203 10.93 1 98.75 168 ALA B C 1
ATOM 3270 O O . ALA B 1 168 ? -3.498 28.156 11.828 1 98.75 168 ALA B O 1
ATOM 3271 N N . LYS B 1 169 ? -1.982 29.281 10.625 1 98.31 169 LYS B N 1
ATOM 3272 C CA . LYS B 1 169 ? -2.223 30.547 11.32 1 98.31 169 LYS B CA 1
ATOM 3273 C C . LYS B 1 169 ? -3.666 31 11.141 1 98.31 169 LYS B C 1
ATOM 3275 O O . LYS B 1 169 ? -4.32 31.406 12.102 1 98.31 169 LYS B O 1
ATOM 3280 N N . LEU B 1 170 ? -4.16 30.922 9.93 1 98.44 170 LEU B N 1
ATOM 3281 C CA . LEU B 1 170 ? -5.504 31.375 9.594 1 98.44 170 LEU B CA 1
ATOM 3282 C C . LEU B 1 170 ? -6.559 30.516 10.281 1 98.44 170 LEU B C 1
ATOM 3284 O O . LEU B 1 170 ? -7.629 31.016 10.648 1 98.44 170 LEU B O 1
ATOM 3288 N N . LEU B 1 171 ? -6.223 29.25 10.508 1 98.56 171 LEU B N 1
ATOM 3289 C CA . LEU B 1 171 ? -7.164 28.297 11.094 1 98.56 171 LEU B CA 1
ATOM 3290 C C . LEU B 1 171 ? -7.195 28.438 12.609 1 98.56 171 LEU B C 1
ATOM 3292 O O . LEU B 1 171 ? -8.086 27.891 13.266 1 98.56 171 LEU B O 1
ATOM 3296 N N . GLY B 1 172 ? -6.164 29.109 13.141 1 98.25 172 GLY B N 1
ATOM 3297 C CA . GLY B 1 172 ? -6.113 29.312 14.586 1 98.25 172 GLY B CA 1
ATOM 3298 C C . GLY B 1 172 ? -5.406 28.172 15.312 1 98.25 172 GLY B C 1
ATOM 3299 O O . GLY B 1 172 ? -5.711 27.906 16.469 1 98.25 172 GLY B O 1
ATOM 3300 N N . VAL B 1 173 ? -4.555 27.484 14.672 1 98.62 173 VAL B N 1
ATOM 3301 C CA . VAL B 1 173 ? -3.719 26.5 15.344 1 98.62 173 VAL B CA 1
ATOM 3302 C C . VAL B 1 173 ? -2.912 27.172 16.453 1 98.62 173 VAL B C 1
ATOM 3304 O O . VAL B 1 173 ? -2.416 28.281 16.281 1 98.62 173 VAL B O 1
ATOM 3307 N N . PRO B 1 174 ? -2.797 26.531 17.562 1 98.31 174 PRO B N 1
ATOM 3308 C CA . PRO B 1 174 ? -2.07 27.156 18.672 1 98.31 174 PRO B CA 1
ATOM 3309 C C . PRO B 1 174 ? -0.667 27.609 18.266 1 98.31 174 PRO B C 1
ATOM 3311 O O . PRO B 1 174 ? 0.045 26.891 17.562 1 98.31 174 PRO B O 1
ATOM 3314 N N . GLU B 1 175 ? -0.292 28.734 18.75 1 97.88 175 GLU B N 1
ATOM 3315 C CA . GLU B 1 175 ? 0.978 29.359 18.406 1 97.88 175 GLU B CA 1
ATOM 3316 C C . GLU B 1 175 ? 2.156 28.453 18.75 1 97.88 175 GLU B C 1
ATOM 3318 O O . GLU B 1 175 ? 3.148 28.422 18.016 1 97.88 175 GLU B O 1
ATOM 3323 N N . ARG B 1 176 ? 2.033 27.797 19.812 1 96.5 176 ARG B N 1
ATOM 3324 C CA . ARG B 1 176 ? 3.08 26.891 20.25 1 96.5 176 ARG B CA 1
ATOM 3325 C C . ARG B 1 176 ? 3.369 25.828 19.188 1 96.5 176 ARG B C 1
ATOM 3327 O O . ARG B 1 176 ? 4.52 25.438 19 1 96.5 176 ARG B O 1
ATOM 3334 N N . ILE B 1 177 ? 2.352 25.375 18.531 1 97.62 177 ILE B N 1
ATOM 3335 C CA . ILE B 1 177 ? 2.49 24.375 17.484 1 97.62 177 ILE B CA 1
ATOM 3336 C C . ILE B 1 177 ? 3.092 25.016 16.234 1 97.62 177 ILE B C 1
ATOM 3338 O O . ILE B 1 177 ? 3.951 24.422 15.578 1 97.62 177 ILE B O 1
ATOM 3342 N N . ILE B 1 178 ? 2.666 26.219 15.93 1 97.88 178 ILE B N 1
ATOM 3343 C CA . ILE B 1 178 ? 3.107 26.938 14.734 1 97.88 178 ILE B CA 1
ATOM 3344 C C . ILE B 1 178 ? 4.598 27.25 14.844 1 97.88 178 ILE B C 1
ATOM 3346 O O . ILE B 1 178 ? 5.336 27.109 13.867 1 97.88 178 ILE B O 1
ATOM 3350 N N . LYS B 1 179 ? 5.086 27.578 15.977 1 96.62 179 LYS B N 1
ATOM 3351 C CA . LYS B 1 179 ? 6.457 28.047 16.172 1 96.62 179 LYS B CA 1
ATOM 3352 C C . LYS B 1 179 ? 7.414 26.875 16.359 1 96.62 179 LYS B C 1
ATOM 3354 O O . LYS B 1 179 ? 8.633 27.047 16.281 1 96.62 179 LYS B O 1
ATOM 3359 N N . LYS B 1 180 ? 6.859 25.766 16.625 1 94.88 180 LYS B N 1
ATOM 3360 C CA . LYS B 1 180 ? 7.664 24.562 16.844 1 94.88 180 LYS B CA 1
ATOM 3361 C C . LYS B 1 180 ? 8.383 24.156 15.562 1 94.88 180 LYS B C 1
ATOM 3363 O O . LYS B 1 180 ? 7.793 24.141 14.484 1 94.88 180 LYS B O 1
ATOM 3368 N N . LYS B 1 181 ? 9.688 23.812 15.711 1 94.44 181 LYS B N 1
ATOM 3369 C CA . LYS B 1 181 ? 10.422 23.312 14.547 1 94.44 181 LYS B CA 1
ATOM 3370 C C . LYS B 1 181 ? 9.852 21.984 14.07 1 94.44 181 LYS B C 1
ATOM 3372 O O . LYS B 1 181 ? 9.617 21.078 14.867 1 94.44 181 LYS B O 1
ATOM 3377 N N . PRO B 1 182 ? 9.617 21.906 12.797 1 95.31 182 PRO B N 1
ATOM 3378 C CA . PRO B 1 182 ? 9.117 20.625 12.273 1 95.31 182 PRO B CA 1
ATOM 3379 C C . PRO B 1 182 ? 10.062 19.453 12.555 1 95.31 182 PRO B C 1
ATOM 3381 O O . PRO B 1 182 ? 11.281 19.609 12.477 1 95.31 182 PRO B O 1
ATOM 3384 N N . SER B 1 183 ? 9.445 18.312 12.898 1 92.31 183 SER B N 1
ATOM 3385 C CA . SER B 1 183 ? 10.195 17.109 13.219 1 92.31 183 SER B CA 1
ATOM 3386 C C . SER B 1 183 ? 9.406 15.859 12.844 1 92.31 183 SER B C 1
ATOM 3388 O O . SER B 1 183 ? 8.18 15.828 12.961 1 92.31 183 SER B O 1
ATOM 3390 N N . ALA B 1 184 ? 10.109 14.828 12.406 1 86.56 184 ALA B N 1
ATOM 3391 C CA . ALA B 1 184 ? 9.484 13.539 12.133 1 86.56 184 ALA B CA 1
ATOM 3392 C C . ALA B 1 184 ? 9.555 12.633 13.359 1 86.56 184 ALA B C 1
ATOM 3394 O O . ALA B 1 184 ? 8.961 11.547 13.375 1 86.56 184 ALA B O 1
ATOM 3395 N N . GLY B 1 185 ? 10.203 13.125 14.367 1 84.06 185 GLY B N 1
ATOM 3396 C CA . GLY B 1 185 ? 10.273 12.367 15.602 1 84.06 185 GLY B CA 1
ATOM 3397 C C . GLY B 1 185 ? 10.969 11.023 15.438 1 84.06 185 GLY B C 1
ATOM 3398 O O . GLY B 1 185 ? 10.594 10.047 16.094 1 84.06 185 GLY B O 1
ATOM 3399 N N . LEU B 1 186 ? 11.922 10.906 14.57 1 81.25 186 LEU B N 1
ATOM 3400 C CA . LEU B 1 186 ? 12.648 9.664 14.312 1 81.25 186 LEU B CA 1
ATOM 3401 C C . LEU B 1 186 ? 13.562 9.312 15.484 1 81.25 186 LEU B C 1
ATOM 3403 O O . LEU B 1 186 ? 13.766 8.141 15.789 1 81.25 186 LEU B O 1
ATOM 3407 N N . TRP B 1 187 ? 14.18 10.344 16.078 1 82 187 TRP B N 1
ATOM 3408 C CA . TRP B 1 187 ? 14.953 10.258 17.312 1 82 187 TRP B CA 1
ATOM 3409 C C . TRP B 1 187 ? 14.844 11.547 18.109 1 82 187 TRP B C 1
ATOM 3411 O O . TRP B 1 187 ? 14.281 12.539 17.625 1 82 187 TRP B O 1
ATOM 3421 N N . GLU B 1 188 ? 15.289 11.477 19.266 1 82.38 188 GLU B N 1
ATOM 3422 C CA . GLU B 1 188 ? 15.164 12.648 20.141 1 82.38 188 GLU B CA 1
ATOM 3423 C C . GLU B 1 188 ? 15.969 13.828 19.594 1 82.38 188 GLU B C 1
ATOM 3425 O O . GLU B 1 188 ? 17.156 13.688 19.266 1 82.38 188 GLU B O 1
ATOM 3430 N N . GLY B 1 189 ? 15.281 14.93 19.375 1 82.94 189 GLY B N 1
ATOM 3431 C CA . GLY B 1 189 ? 15.945 16.141 18.953 1 82.94 189 GLY B CA 1
ATOM 3432 C C . GLY B 1 189 ? 16.031 16.281 17.438 1 82.94 189 GLY B C 1
ATOM 3433 O O . GLY B 1 189 ? 16.5 17.297 16.922 1 82.94 189 GLY B O 1
ATOM 3434 N N . GLN B 1 190 ? 15.57 15.336 16.734 1 87.31 190 GLN B N 1
ATOM 3435 C CA . GLN B 1 190 ? 15.633 15.344 15.281 1 87.31 190 GLN B CA 1
ATOM 3436 C C . GLN B 1 190 ? 14.742 16.453 14.695 1 87.31 190 GLN B C 1
ATOM 3438 O O . GLN B 1 190 ? 13.625 16.656 15.156 1 87.31 190 GLN B O 1
ATOM 3443 N N . THR B 1 191 ? 15.242 17.281 13.773 1 93.38 191 THR B N 1
ATOM 3444 C CA . THR B 1 191 ? 14.422 18.219 13.016 1 93.38 191 THR B CA 1
ATOM 3445 C C . THR B 1 191 ? 14.508 17.922 11.516 1 93.38 191 THR B C 1
ATOM 3447 O O . THR B 1 191 ? 15.539 17.438 11.031 1 93.38 191 THR B O 1
ATOM 3450 N N . ASP B 1 192 ? 13.508 18.234 10.82 1 95.75 192 ASP B N 1
ATOM 3451 C CA . ASP B 1 192 ? 13.469 18.016 9.375 1 95.75 192 ASP B CA 1
ATOM 3452 C C . ASP B 1 192 ? 14.625 18.734 8.688 1 95.75 192 ASP B C 1
ATOM 3454 O O . ASP B 1 192 ? 15.359 18.141 7.895 1 95.75 192 ASP B O 1
ATOM 3458 N N . GLU B 1 193 ? 14.773 20.016 9.016 1 96.62 193 GLU B N 1
ATOM 3459 C CA . GLU B 1 193 ? 15.711 20.875 8.297 1 96.62 193 GLU B CA 1
ATOM 3460 C C . GLU B 1 193 ? 17.156 20.438 8.539 1 96.62 193 GLU B C 1
ATOM 3462 O O . GLU B 1 193 ? 18 20.562 7.652 1 96.62 193 GLU B O 1
ATOM 3467 N N . ASP B 1 194 ? 17.406 19.906 9.773 1 94.62 194 ASP B N 1
ATOM 3468 C CA . ASP B 1 194 ? 18.734 19.359 10.047 1 94.62 194 ASP B CA 1
ATOM 3469 C C . ASP B 1 194 ? 19.016 18.141 9.172 1 94.62 194 ASP B C 1
ATOM 3471 O O . ASP B 1 194 ? 20.125 17.984 8.648 1 94.62 194 ASP B O 1
ATOM 3475 N N . GLU B 1 195 ? 18.062 17.359 8.969 1 93.56 195 GLU B N 1
ATOM 3476 C CA . GLU B 1 195 ? 18.219 16.156 8.164 1 93.56 195 GLU B CA 1
ATOM 3477 C C . GLU B 1 195 ? 18.328 16.484 6.68 1 93.56 195 GLU B C 1
ATOM 3479 O O . GLU B 1 195 ? 19.141 15.914 5.961 1 93.56 195 GLU B O 1
ATOM 3484 N N . LEU B 1 196 ? 17.5 17.391 6.27 1 96.12 196 LEU B N 1
ATOM 3485 C CA . LEU B 1 196 ? 17.453 17.781 4.863 1 96.12 196 LEU B CA 1
ATOM 3486 C C . LEU B 1 196 ? 18.656 18.641 4.492 1 96.12 196 LEU B C 1
ATOM 3488 O O . LEU B 1 196 ? 19.047 18.703 3.322 1 96.12 196 LEU B O 1
ATOM 3492 N N . GLY B 1 197 ? 19.203 19.344 5.469 1 96.5 197 GLY B N 1
ATOM 3493 C CA . GLY B 1 197 ? 20.344 20.203 5.215 1 96.5 197 GLY B CA 1
ATOM 3494 C C . GLY B 1 197 ? 19.969 21.5 4.52 1 96.5 197 GLY B C 1
ATOM 3495 O O . GLY B 1 197 ? 20.797 22.125 3.855 1 96.5 197 GLY B O 1
ATOM 3496 N N . ILE B 1 198 ? 18.719 21.891 4.594 1 97.81 198 ILE B N 1
ATOM 3497 C CA . ILE B 1 198 ? 18.188 23.078 3.939 1 97.81 198 ILE B CA 1
ATOM 3498 C C . ILE B 1 198 ? 16.938 23.547 4.668 1 97.81 198 ILE B C 1
ATOM 3500 O O . ILE B 1 198 ? 16.156 22.734 5.184 1 97.81 198 ILE B O 1
ATOM 3504 N N . SER B 1 199 ? 16.781 24.812 4.77 1 97.81 199 SER B N 1
ATOM 3505 C CA . SER B 1 199 ? 15.555 25.344 5.371 1 97.81 199 SER B CA 1
ATOM 3506 C C . SER B 1 199 ? 14.344 25.094 4.473 1 97.81 199 SER B C 1
ATOM 3508 O O . SER B 1 199 ? 14.469 25.109 3.244 1 97.81 199 SER B O 1
ATOM 3510 N N . TYR B 1 200 ? 13.18 24.984 5.082 1 98 200 TYR B N 1
ATOM 3511 C CA . TYR B 1 200 ? 11.961 24.797 4.297 1 98 200 TYR B CA 1
ATOM 3512 C C . TYR B 1 200 ? 11.688 26.031 3.428 1 98 200 TYR B C 1
ATOM 3514 O O . TYR B 1 200 ? 11.172 25.906 2.314 1 98 200 TYR B O 1
ATOM 3522 N N . ARG B 1 201 ? 11.961 27.172 3.918 1 97.75 201 ARG B N 1
ATOM 3523 C CA . ARG B 1 201 ? 11.734 28.391 3.145 1 97.75 201 ARG B CA 1
ATOM 3524 C C . ARG B 1 201 ? 12.508 28.359 1.829 1 97.75 201 ARG B C 1
ATOM 3526 O O . ARG B 1 201 ? 11.938 28.594 0.762 1 97.75 201 ARG B O 1
ATOM 3533 N N . LEU B 1 202 ? 13.789 28.047 1.947 1 98.5 202 LEU B N 1
ATOM 3534 C CA . LEU B 1 202 ? 14.602 27.969 0.737 1 98.5 202 LEU B CA 1
ATOM 3535 C C . LEU B 1 202 ? 14.195 26.781 -0.116 1 98.5 202 LEU B C 1
ATOM 3537 O O . LEU B 1 202 ? 14.117 26.891 -1.342 1 98.5 202 LEU B O 1
ATOM 3541 N N . LEU B 1 203 ? 13.977 25.672 0.535 1 98.75 203 LEU B N 1
ATOM 3542 C CA . LEU B 1 203 ? 13.562 24.469 -0.165 1 98.75 203 LEU B CA 1
ATOM 3543 C C . LEU B 1 203 ? 12.312 24.719 -1.007 1 98.75 203 LEU B C 1
ATOM 3545 O O . LEU B 1 203 ? 12.273 24.375 -2.188 1 98.75 203 LEU B O 1
ATOM 3549 N N . ASP B 1 204 ? 11.344 25.359 -0.437 1 98.75 204 ASP B N 1
ATOM 3550 C CA . ASP B 1 204 ? 10.07 25.609 -1.112 1 98.75 204 ASP B CA 1
ATOM 3551 C C . ASP B 1 204 ? 10.266 26.547 -2.311 1 98.75 204 ASP B C 1
ATOM 3553 O O . ASP B 1 204 ? 9.641 26.359 -3.355 1 98.75 204 ASP B O 1
ATOM 3557 N N . GLU B 1 205 ? 11.117 27.516 -2.166 1 98.69 205 GLU B N 1
ATOM 3558 C CA . GLU B 1 205 ? 11.43 28.422 -3.27 1 98.69 205 GLU B CA 1
ATOM 3559 C C . GLU B 1 205 ? 12.031 27.656 -4.449 1 98.69 205 GLU B C 1
ATOM 3561 O O . GLU B 1 205 ? 11.672 27.906 -5.602 1 98.69 205 GLU B O 1
ATOM 3566 N N . ILE B 1 206 ? 12.93 26.781 -4.125 1 98.88 206 ILE B N 1
ATOM 3567 C CA . ILE B 1 206 ? 13.609 26.016 -5.168 1 98.88 206 ILE B CA 1
ATOM 3568 C C . ILE B 1 206 ? 12.633 25.047 -5.82 1 98.88 206 ILE B C 1
ATOM 3570 O O . ILE B 1 206 ? 12.531 24.984 -7.051 1 98.88 206 ILE B O 1
ATOM 3574 N N . LEU B 1 207 ? 11.844 24.328 -5.059 1 98.88 207 LEU B N 1
ATOM 3575 C CA . LEU B 1 207 ? 10.93 23.312 -5.562 1 98.88 207 LEU B CA 1
ATOM 3576 C C . LEU B 1 207 ? 9.859 23.938 -6.453 1 98.88 207 LEU B C 1
ATOM 3578 O O . LEU B 1 207 ? 9.555 23.406 -7.523 1 98.88 207 LEU B O 1
ATOM 3582 N N . TRP B 1 208 ? 9.305 25.047 -5.98 1 98.62 208 TRP B N 1
ATOM 3583 C CA . TRP B 1 208 ? 8.258 25.703 -6.75 1 98.62 208 TRP B CA 1
ATOM 3584 C C . TRP B 1 208 ? 8.773 26.094 -8.133 1 98.62 208 TRP B C 1
ATOM 3586 O O . TRP B 1 208 ? 8.109 25.828 -9.141 1 98.62 208 TRP B O 1
ATOM 3596 N N . ARG B 1 209 ? 9.93 26.656 -8.242 1 98.75 209 ARG B N 1
ATOM 3597 C CA . ARG B 1 209 ? 10.508 27.109 -9.5 1 98.75 209 ARG B CA 1
ATOM 3598 C C . ARG B 1 209 ? 10.914 25.922 -10.375 1 98.75 209 ARG B C 1
ATOM 3600 O O . ARG B 1 209 ? 10.703 25.938 -11.586 1 98.75 209 ARG B O 1
ATOM 3607 N N . MET B 1 210 ? 11.422 24.906 -9.734 1 98.62 210 MET B N 1
ATOM 3608 C CA . MET B 1 210 ? 11.945 23.75 -10.453 1 98.62 210 MET B CA 1
ATOM 3609 C C . MET B 1 210 ? 10.82 22.859 -10.953 1 98.62 210 MET B C 1
ATOM 3611 O O . MET B 1 210 ? 10.789 22.484 -12.125 1 98.62 210 MET B O 1
ATOM 3615 N N . VAL B 1 211 ? 9.867 22.594 -10.117 1 98 211 VAL B N 1
ATOM 3616 C CA . VAL B 1 211 ? 8.883 21.562 -10.406 1 98 211 VAL B CA 1
ATOM 3617 C C . VAL B 1 211 ? 7.641 22.203 -11.031 1 98 211 VAL B C 1
ATOM 3619 O O . VAL B 1 211 ? 7.137 21.734 -12.055 1 98 211 VAL B O 1
ATOM 3622 N N . ASP B 1 212 ? 7.129 23.219 -10.43 1 97.25 212 ASP B N 1
ATOM 3623 C CA . ASP B 1 212 ? 5.871 23.797 -10.891 1 97.25 212 ASP B CA 1
ATOM 3624 C C . ASP B 1 212 ? 6.094 24.719 -12.086 1 97.25 212 ASP B C 1
ATOM 3626 O O . ASP B 1 212 ? 5.293 24.734 -13.023 1 97.25 212 ASP B O 1
ATOM 3630 N N . LEU B 1 213 ? 7.188 25.469 -12.086 1 97.81 213 LEU B N 1
ATOM 3631 C CA . LEU B 1 213 ? 7.414 26.438 -13.156 1 97.81 213 LEU B CA 1
ATOM 3632 C C . LEU B 1 213 ? 8.312 25.859 -14.234 1 97.81 213 LEU B C 1
ATOM 3634 O O . LEU B 1 213 ? 8.391 26.391 -15.344 1 97.81 213 LEU B O 1
ATOM 3638 N N . GLY B 1 214 ? 9.133 24.797 -13.891 1 98.06 214 GLY B N 1
ATOM 3639 C CA . GLY B 1 214 ? 10.016 24.172 -14.859 1 98.06 214 GLY B CA 1
ATOM 3640 C C . GLY B 1 214 ? 11.211 25.031 -15.219 1 98.06 214 GLY B C 1
ATOM 3641 O O . GLY B 1 214 ? 11.68 25.016 -16.359 1 98.06 214 GLY B O 1
ATOM 3642 N N . MET B 1 215 ? 11.641 25.797 -14.305 1 98.31 215 MET B N 1
ATOM 3643 C CA . MET B 1 215 ? 12.766 26.703 -14.555 1 98.31 215 MET B CA 1
ATOM 3644 C C . MET B 1 215 ? 14.078 25.922 -14.609 1 98.31 215 MET B C 1
ATOM 3646 O O . MET B 1 215 ? 14.234 24.922 -13.93 1 98.31 215 MET B O 1
ATOM 3650 N N . GLU B 1 216 ? 15.008 26.484 -15.344 1 98.5 216 GLU B N 1
ATOM 3651 C CA . GLU B 1 216 ? 16.344 25.906 -15.422 1 98.5 216 GLU B CA 1
ATOM 3652 C C . GLU B 1 216 ? 17.141 26.172 -14.148 1 98.5 216 GLU B C 1
ATOM 3654 O O . GLU B 1 216 ? 16.969 27.219 -13.516 1 98.5 216 GLU B O 1
ATOM 3659 N N . LYS B 1 217 ? 18.078 25.312 -13.789 1 98.38 217 LYS B N 1
ATOM 3660 C CA . LYS B 1 217 ? 18.828 25.344 -12.531 1 98.38 217 LYS B CA 1
ATOM 3661 C C . LYS B 1 217 ? 19.609 26.641 -12.398 1 98.38 217 LYS B C 1
ATOM 3663 O O . LYS B 1 217 ? 19.609 27.25 -11.336 1 98.38 217 LYS B O 1
ATOM 3668 N N . ALA B 1 218 ? 20.234 26.953 -13.453 1 98.38 218 ALA B N 1
ATOM 3669 C CA . ALA B 1 218 ? 21.062 28.172 -13.422 1 98.38 218 ALA B CA 1
ATOM 3670 C C . ALA B 1 218 ? 20.203 29.406 -13.188 1 98.38 218 ALA B C 1
ATOM 3672 O O . ALA B 1 218 ? 20.625 30.344 -12.492 1 98.38 218 ALA B O 1
ATOM 3673 N N . GLU B 1 219 ? 19.047 29.438 -13.812 1 98.69 219 GLU B N 1
ATOM 3674 C CA . GLU B 1 219 ? 18.125 30.547 -13.641 1 98.69 219 GLU B CA 1
ATOM 3675 C C . GLU B 1 219 ? 17.609 30.625 -12.211 1 98.69 219 GLU B C 1
ATOM 3677 O O . GLU B 1 219 ? 17.5 31.719 -11.641 1 98.69 219 GLU B O 1
ATOM 3682 N N . ILE B 1 220 ? 17.297 29.5 -11.633 1 98.81 220 ILE B N 1
ATOM 3683 C CA . ILE B 1 220 ? 16.828 29.438 -10.25 1 98.81 220 ILE B CA 1
ATOM 3684 C C . ILE B 1 220 ? 17.922 29.984 -9.32 1 98.81 220 ILE B C 1
ATOM 3686 O O . ILE B 1 220 ? 17.641 30.812 -8.445 1 98.81 220 ILE B O 1
ATOM 3690 N N . ALA B 1 221 ? 19.141 29.469 -9.508 1 98.75 221 ALA B N 1
ATOM 3691 C CA . ALA B 1 221 ? 20.266 29.891 -8.695 1 98.75 221 ALA B CA 1
ATOM 3692 C C . ALA B 1 221 ? 20.453 31.406 -8.75 1 98.75 221 ALA B C 1
ATOM 3694 O O . ALA B 1 221 ? 20.672 32.062 -7.723 1 98.75 221 ALA B O 1
ATOM 3695 N N . ARG B 1 222 ? 20.375 31.938 -9.906 1 98.56 222 ARG B N 1
ATOM 3696 C CA . ARG B 1 222 ? 20.547 33.375 -10.102 1 98.56 222 ARG B CA 1
ATOM 3697 C C . ARG B 1 222 ? 19.438 34.156 -9.406 1 98.56 222 ARG B C 1
ATOM 3699 O O . ARG B 1 222 ? 19.703 35.125 -8.695 1 98.56 222 ARG B O 1
ATOM 3706 N N . GLU B 1 223 ? 18.203 33.781 -9.617 1 98.12 223 GLU B N 1
ATOM 3707 C CA . GLU B 1 223 ? 17.062 34.5 -9.07 1 98.12 223 GLU B CA 1
ATOM 3708 C C . GLU B 1 223 ? 17.078 34.5 -7.543 1 98.12 223 GLU B C 1
ATOM 3710 O O . GLU B 1 223 ? 16.703 35.5 -6.91 1 98.12 223 GLU B O 1
ATOM 3715 N N . LEU B 1 224 ? 17.5 33.375 -6.988 1 98.44 224 LEU B N 1
ATOM 3716 C CA . LEU B 1 224 ? 17.422 33.25 -5.539 1 98.44 224 LEU B CA 1
ATOM 3717 C C . LEU B 1 224 ? 18.75 33.656 -4.891 1 98.44 224 LEU B C 1
ATOM 3719 O O . LEU B 1 224 ? 18.844 33.75 -3.662 1 98.44 224 LEU B O 1
ATOM 3723 N N . GLY B 1 225 ? 19.75 33.938 -5.656 1 98.38 225 GLY B N 1
ATOM 3724 C CA . GLY B 1 225 ? 21.047 34.344 -5.125 1 98.38 225 GLY B CA 1
ATOM 3725 C C . GLY B 1 225 ? 21.75 33.219 -4.375 1 98.38 225 GLY B C 1
ATOM 3726 O O . GLY B 1 225 ? 22.297 33.438 -3.293 1 98.38 225 GLY B O 1
ATOM 3727 N N . ILE B 1 226 ? 21.656 32.031 -4.875 1 98.44 226 ILE B N 1
ATOM 3728 C CA . ILE B 1 226 ? 22.297 30.859 -4.266 1 98.44 226 ILE B CA 1
ATOM 3729 C C . ILE B 1 226 ? 23.172 30.156 -5.297 1 98.44 226 ILE B C 1
ATOM 3731 O O . ILE B 1 226 ? 23.141 30.484 -6.484 1 98.44 226 ILE B O 1
ATOM 3735 N N . SER B 1 227 ? 23.984 29.188 -4.863 1 98.31 227 SER B N 1
ATOM 3736 C CA . SER B 1 227 ? 24.828 28.422 -5.777 1 98.31 227 SER B CA 1
ATOM 3737 C C . SER B 1 227 ? 24.016 27.422 -6.578 1 98.31 227 SER B C 1
ATOM 3739 O O . SER B 1 227 ? 22.984 26.922 -6.098 1 98.31 227 SER B O 1
ATOM 3741 N N . VAL B 1 228 ? 24.438 27.172 -7.766 1 98.5 228 VAL B N 1
ATOM 3742 C CA . VAL B 1 228 ? 23.766 26.172 -8.602 1 98.5 228 VAL B CA 1
ATOM 3743 C C . VAL B 1 228 ? 23.828 24.812 -7.93 1 98.5 228 VAL B C 1
ATOM 3745 O O . VAL B 1 228 ? 22.906 24 -8.086 1 98.5 228 VAL B O 1
ATOM 3748 N N . GLU B 1 229 ? 24.859 24.578 -7.121 1 98.44 229 GLU B N 1
ATOM 3749 C CA . GLU B 1 229 ? 25.031 23.312 -6.406 1 98.44 229 GLU B CA 1
ATOM 3750 C C . GLU B 1 229 ? 23.891 23.078 -5.418 1 98.44 229 GLU B C 1
ATOM 3752 O O . GLU B 1 229 ? 23.484 21.938 -5.191 1 98.44 229 GLU B O 1
ATOM 3757 N N . ARG B 1 230 ? 23.391 24.141 -4.891 1 98.25 230 ARG B N 1
ATOM 3758 C CA . ARG B 1 230 ? 22.266 24.031 -3.965 1 98.25 230 ARG B CA 1
ATOM 3759 C C . ARG B 1 230 ? 21.016 23.578 -4.691 1 98.25 230 ARG B C 1
ATOM 3761 O O . ARG B 1 230 ? 20.234 22.781 -4.16 1 98.25 230 ARG B O 1
ATOM 3768 N N . VAL B 1 231 ? 20.797 24.109 -5.855 1 98.81 231 VAL B N 1
ATOM 3769 C CA . VAL B 1 231 ? 19.656 23.719 -6.684 1 98.81 231 VAL B CA 1
ATOM 3770 C C . VAL B 1 231 ? 19.797 22.25 -7.094 1 98.81 231 VAL B C 1
ATOM 3772 O O . VAL B 1 231 ? 18.828 21.484 -7.055 1 98.81 231 VAL B O 1
ATOM 3775 N N . GLU B 1 232 ? 21.016 21.891 -7.469 1 98.81 232 GLU B N 1
ATOM 3776 C CA . GLU B 1 232 ? 21.297 20.516 -7.859 1 98.81 232 GLU B CA 1
ATOM 3777 C C . GLU B 1 232 ? 21.078 19.547 -6.699 1 98.81 232 GLU B C 1
ATOM 3779 O O . GLU B 1 232 ? 20.641 18.406 -6.902 1 98.81 232 GLU B O 1
ATOM 3784 N N . TYR B 1 233 ? 21.453 20.062 -5.559 1 98.62 233 TYR B N 1
ATOM 3785 C CA . TYR B 1 233 ? 21.219 19.25 -4.371 1 98.62 233 TYR B CA 1
ATOM 3786 C C . TYR B 1 233 ? 19.734 18.906 -4.238 1 98.62 233 TYR B C 1
ATOM 3788 O O . TYR B 1 233 ? 19.375 17.75 -4.031 1 98.62 233 TYR B O 1
ATOM 3796 N N . VAL B 1 234 ? 18.828 19.859 -4.367 1 98.81 234 VAL B N 1
ATOM 3797 C CA . VAL B 1 234 ? 17.391 19.656 -4.266 1 98.81 234 VAL B CA 1
ATOM 3798 C C . VAL B 1 234 ? 16.922 18.75 -5.398 1 98.81 234 VAL B C 1
ATOM 3800 O O . VAL B 1 234 ? 16.078 17.875 -5.188 1 98.81 234 VAL B O 1
ATOM 3803 N N . GLU B 1 235 ? 17.453 18.953 -6.574 1 98.75 235 GLU B N 1
ATOM 3804 C CA . GLU B 1 235 ? 17.141 18.078 -7.699 1 98.75 235 GLU B CA 1
ATOM 3805 C C . GLU B 1 235 ? 17.453 16.625 -7.375 1 98.75 235 GLU B C 1
ATOM 3807 O O . GLU B 1 235 ? 16.688 15.719 -7.734 1 98.75 235 GLU B O 1
ATOM 3812 N N . ARG B 1 236 ? 18.609 16.438 -6.746 1 98.31 236 ARG B N 1
ATOM 3813 C CA . ARG B 1 236 ? 19 15.086 -6.383 1 98.31 236 ARG B CA 1
ATOM 3814 C C . ARG B 1 236 ? 18.031 14.484 -5.371 1 98.31 236 ARG B C 1
ATOM 3816 O O . ARG B 1 236 ? 17.75 13.289 -5.418 1 98.31 236 ARG B O 1
ATOM 3823 N N . LEU B 1 237 ? 17.531 15.289 -4.422 1 98.31 237 LEU B N 1
ATOM 3824 C CA . LEU B 1 237 ? 16.531 14.812 -3.477 1 98.31 237 LEU B CA 1
ATOM 3825 C C . LEU B 1 237 ? 15.273 14.352 -4.207 1 98.31 237 LEU B C 1
ATOM 3827 O O . LEU B 1 237 ? 14.742 13.273 -3.92 1 98.31 237 LEU B O 1
ATOM 3831 N N . VAL B 1 238 ? 14.836 15.164 -5.156 1 98.56 238 VAL B N 1
ATOM 3832 C CA . VAL B 1 238 ? 13.602 14.898 -5.891 1 98.56 238 VAL B CA 1
ATOM 3833 C C . VAL B 1 238 ? 13.766 13.633 -6.734 1 98.56 238 VAL B C 1
ATOM 3835 O O . VAL B 1 238 ? 12.938 12.727 -6.676 1 98.56 238 VAL B O 1
ATOM 3838 N N . ARG B 1 239 ? 14.875 13.555 -7.449 1 97.56 239 ARG B N 1
ATOM 3839 C CA . ARG B 1 239 ? 15.109 12.438 -8.352 1 97.56 239 ARG B CA 1
ATOM 3840 C C . ARG B 1 239 ? 15.352 11.148 -7.578 1 97.56 239 ARG B C 1
ATOM 3842 O O . ARG B 1 239 ? 14.844 10.086 -7.957 1 97.56 239 ARG B O 1
ATOM 3849 N N . GLY B 1 240 ? 16.094 11.25 -6.527 1 96.19 240 GLY B N 1
ATOM 3850 C CA . GLY B 1 240 ? 16.469 10.086 -5.75 1 96.19 240 GLY B CA 1
ATOM 3851 C C . GLY B 1 240 ? 15.312 9.453 -5.012 1 96.19 240 GLY B C 1
ATOM 3852 O O . GLY B 1 240 ? 15.359 8.273 -4.648 1 96.19 240 GLY B O 1
ATOM 3853 N N . SER B 1 241 ? 14.242 10.25 -4.848 1 96.81 241 SER B N 1
ATOM 3854 C CA . SER B 1 241 ? 13.117 9.75 -4.07 1 96.81 241 SER B CA 1
ATOM 3855 C C . SER B 1 241 ? 11.93 9.406 -4.969 1 96.81 241 SER B C 1
ATOM 3857 O O . SER B 1 241 ? 10.828 9.141 -4.48 1 96.81 241 SER B O 1
ATOM 3859 N N . GLU B 1 242 ? 12.086 9.406 -6.277 1 96.44 242 GLU B N 1
ATOM 3860 C CA . GLU B 1 242 ? 11.008 9.164 -7.234 1 96.44 242 GLU B CA 1
ATOM 3861 C C . GLU B 1 242 ? 10.32 7.828 -6.961 1 96.44 242 GLU B C 1
ATOM 3863 O O . GLU B 1 242 ? 9.109 7.699 -7.16 1 96.44 242 GLU B O 1
ATOM 3868 N N . HIS B 1 243 ? 11.039 6.84 -6.523 1 95.31 243 HIS B N 1
ATOM 3869 C CA . HIS B 1 243 ? 10.508 5.504 -6.289 1 95.31 243 HIS B CA 1
ATOM 3870 C C . HIS B 1 243 ? 9.453 5.516 -5.188 1 95.31 243 HIS B C 1
ATOM 3872 O O . HIS B 1 243 ? 8.633 4.602 -5.098 1 95.31 243 HIS B O 1
ATOM 3878 N N . LYS B 1 244 ? 9.398 6.586 -4.34 1 96.81 244 LYS B N 1
ATOM 3879 C CA . LYS B 1 244 ? 8.438 6.688 -3.242 1 96.81 244 LYS B CA 1
ATOM 3880 C C . LYS B 1 244 ? 7.113 7.266 -3.719 1 96.81 244 LYS B C 1
ATOM 3882 O O . LYS B 1 244 ? 6.121 7.242 -2.988 1 96.81 244 LYS B O 1
ATOM 3887 N N . ARG B 1 245 ? 7.047 7.797 -4.93 1 96.94 245 ARG B N 1
ATOM 3888 C CA . ARG B 1 245 ? 5.863 8.492 -5.418 1 96.94 245 ARG B CA 1
ATOM 3889 C C . ARG B 1 245 ? 5.199 7.719 -6.551 1 96.94 245 ARG B C 1
ATOM 3891 O O . ARG B 1 245 ? 4.605 8.312 -7.453 1 96.94 245 ARG B O 1
ATOM 3898 N N . ARG B 1 246 ? 5.34 6.41 -6.512 1 95.88 246 ARG B N 1
ATOM 3899 C CA . ARG B 1 246 ? 4.645 5.559 -7.469 1 95.88 246 ARG B CA 1
ATOM 3900 C C . ARG B 1 246 ? 4.176 4.266 -6.812 1 95.88 246 ARG B C 1
ATOM 3902 O O . ARG B 1 246 ? 4.77 3.809 -5.832 1 95.88 246 ARG B O 1
ATOM 3909 N N . LEU B 1 247 ? 3.117 3.725 -7.367 1 96.88 247 LEU B N 1
ATOM 3910 C CA . LEU B 1 247 ? 2.701 2.375 -7.004 1 96.88 247 LEU B CA 1
ATOM 3911 C C . LEU B 1 247 ? 3.695 1.342 -7.523 1 96.88 247 LEU B C 1
ATOM 3913 O O . LEU B 1 247 ? 4.527 1.651 -8.383 1 96.88 247 LEU B O 1
ATOM 3917 N N . PRO B 1 248 ? 3.645 0.096 -6.98 1 96.88 248 PRO B N 1
ATOM 3918 C CA . PRO B 1 248 ? 4.527 -0.944 -7.512 1 96.88 248 PRO B CA 1
ATOM 3919 C C . PRO B 1 248 ? 4.332 -1.177 -9.008 1 96.88 248 PRO B C 1
ATOM 3921 O O . PRO B 1 248 ? 3.195 -1.229 -9.484 1 96.88 248 PRO B O 1
ATOM 3924 N N . VAL B 1 249 ? 5.449 -1.293 -9.711 1 96.5 249 VAL B N 1
ATOM 3925 C CA . VAL B 1 249 ? 5.387 -1.512 -11.148 1 96.5 249 VAL B CA 1
ATOM 3926 C C . VAL B 1 249 ? 5.859 -2.926 -11.484 1 96.5 249 VAL B C 1
ATOM 3928 O O . VAL B 1 249 ? 6.582 -3.545 -10.695 1 96.5 249 VAL B O 1
ATOM 3931 N N . GLY B 1 250 ? 5.379 -3.479 -12.469 1 96.69 250 GLY B N 1
ATOM 3932 C CA . GLY B 1 250 ? 5.816 -4.742 -13.039 1 96.69 250 GLY B CA 1
ATOM 3933 C C . GLY B 1 250 ? 6.18 -4.648 -14.508 1 96.69 250 GLY B C 1
ATOM 3934 O O . GLY B 1 250 ? 6.105 -3.57 -15.102 1 96.69 250 GLY B O 1
ATOM 3935 N N . PRO B 1 251 ? 6.594 -5.734 -15.055 1 96 251 PRO B N 1
ATOM 3936 C CA . PRO B 1 251 ? 7 -5.734 -16.453 1 96 251 PRO B CA 1
ATOM 3937 C C . PRO B 1 251 ? 5.824 -5.547 -17.406 1 96 251 PRO B C 1
ATOM 3939 O O . PRO B 1 251 ? 4.699 -5.949 -17.094 1 96 251 PRO B O 1
ATOM 3942 N N . THR B 1 252 ? 6.141 -4.891 -18.531 1 89.88 252 THR B N 1
ATOM 3943 C CA . THR B 1 252 ? 5.16 -4.867 -19.609 1 89.88 252 THR B CA 1
ATOM 3944 C C . THR B 1 252 ? 5.121 -6.211 -20.328 1 89.88 252 THR B C 1
ATOM 3946 O O . THR B 1 252 ? 6.164 -6.746 -20.719 1 89.88 252 THR B O 1
ATOM 3949 N N . LEU B 1 253 ? 3.932 -6.723 -20.406 1 90.69 253 LEU B N 1
ATOM 3950 C CA . LEU B 1 253 ? 3.826 -8.055 -21 1 90.69 253 LEU B CA 1
ATOM 3951 C C . LEU B 1 253 ? 3.074 -8.008 -22.328 1 90.69 253 LEU B C 1
ATOM 3953 O O . LEU B 1 253 ? 2.184 -7.172 -22.516 1 90.69 253 LEU B O 1
#

Organism: NCBI:txid2598455

Radius of gyration: 23.34 Å; Cα contacts (8 Å, |Δi|>4): 924; chains: 2; bounding box: 51×64×51 Å

Secondary structure (DSSP, 8-state):
-----HHHHHHHHHHHHHHHHHHHT-S-EEEE--SSHHHHHHHHHHHHHH-GGGEEEEE--SS-SHHHHHHHHHHHHHT-EEEE---HHHHHHHHHHHT---HHHHHHHHHHHHHHHHHHHHHHTT-EEEP---HHHHHHT-S-TTTTT--SB-TTTTS-HHHHHHHHHHHT--HHHHHSPP---SSTT--HHHHHTS-HHHHHHHHIIIIIS---HHHHHHHHT--HHHHHHHHHHHHHTGGGGS--B----/-----HHHHHHHHHHHHHHHHHHHT-S-EEEE--SSHHHHHHHHHHHHHH-GGGEEEEE--SS-SHHHHHHHHHHHHHT-EEEE---HHHHHHHHHHHT---HHHHHHHHHHHHHHHHHHHHHHTT-EEEP---HHHHHHT-S-TTTTT--SB-TTTTS-HHHHHHHHHHHT--HHHHHSPP---SSTT--HHHHHTS-HHHHHHHHIIIIIS---HHHHHHHHT--HHHHHHHHHHHHHTGGGGS--B----

Solvent-accessible surface area (backbone atoms only — not comparable to full-atom values): 26687 Å² total; per-residue (Å²): 120,88,88,73,63,59,69,58,49,51,51,48,39,23,50,41,51,40,49,53,30,58,73,65,70,34,67,29,36,29,33,62,30,60,30,35,50,48,28,44,36,47,51,54,42,48,30,74,39,64,34,35,89,30,34,38,35,38,32,63,41,68,63,96,52,68,44,54,55,40,20,48,49,50,36,59,76,62,61,32,52,67,48,80,41,73,40,43,70,44,47,51,45,51,32,61,72,67,72,59,65,56,68,69,56,44,30,44,48,48,36,30,49,51,33,51,52,46,50,53,50,12,61,76,61,44,29,38,36,48,26,45,44,27,25,53,35,60,50,43,37,68,60,37,76,63,6,56,60,50,34,66,28,16,67,35,42,76,33,40,61,68,54,49,54,54,49,26,57,75,73,60,54,56,61,70,37,67,71,46,78,56,50,81,67,59,49,93,87,48,36,46,42,72,73,68,71,45,50,62,67,58,49,44,47,51,47,46,39,44,68,76,67,59,49,54,55,65,57,50,16,60,76,70,72,51,57,50,65,59,48,50,49,52,48,47,33,31,63,73,26,48,77,64,77,53,76,50,50,48,48,87,127,122,87,88,73,63,57,69,59,49,52,51,47,39,24,49,42,53,39,50,52,31,59,75,66,70,35,66,29,35,28,33,64,29,60,29,36,52,48,28,44,37,46,51,53,42,47,30,73,40,64,35,35,90,28,36,38,36,38,31,63,40,69,65,95,50,69,44,55,56,40,20,48,48,51,37,60,76,62,61,32,53,68,48,79,40,72,41,43,70,44,47,48,45,52,33,61,70,66,72,59,62,55,68,70,54,42,29,43,47,49,36,29,50,51,34,50,52,46,49,53,52,12,62,74,61,44,29,39,36,47,24,44,46,27,27,51,34,59,50,44,38,70,60,37,75,62,5,57,62,51,34,66,29,15,67,36,41,77,32,40,61,67,54,49,54,54,49,25,58,76,72,61,53,57,62,72,36,67,71,45,80,58,51,81,66,59,47,91,86,48,37,47,43,71,73,69,71,46,52,62,68,59,47,44,46,50,47,46,40,44,67,75,66,60,49,54,57,65,57,51,14,60,76,69,72,49,56,50,66,59,49,49,50,52,49,47,35,31,63,71,26,48,77,66,76,54,76,51,49,47,48,88,127

Foldseek 3Di:
DDDDPLVVLLVVLLVVLLCLCVVLVFQAEEFEQQLALLSLLVLLSRCVNRNQARYEYEHEDQDPDCSSVSSVVSCVVRVHHYDYHHCNVVLVVVCVVVVHDDLVRSLLSSQLSVVVVRVVVCVVRRHWYEARDACLCLQLVVGHQNGSVDTPYYSRHDPQPVSSLVSSVVSCRDPVNSPDADASPSDPPHGPCVVLVHDSVVSVQLCCCCPVVVDDLVVSCVVVVHDSVVSVSSVCSRVVNVVSVDDDDDDDD/DDDDPLVVLLVVLLVVLLCLCVVLVFQAEEFEQQLALLSLLVQLSRCVNRNQARYEYEYEDQDPDCSSVSSVVSCVVRVHHYDYHHCNVVLVVVCVVVVHDDLVRSLLSSQLSVVVVRVVVCVVRRHWYEARDACLCLLLVVDHQNGSVDTPYYSRHDPQPVSSLVSSVVSPRDPVNSPDADASPSDPPHGPCVVLVHDSVLSVQLCCCCPVVVDDLVVSCVVVVHDSVVSVSSVCSRVVNVVSVDDDDDDDD

pLDDT: mean 96.89, std 3.26, range [81.25, 98.94]